Protein AF-A0A9X6V3T7-F1 (afdb_monomer_lite)

Structure (mmCIF, N/CA/C/O backbone):
data_AF-A0A9X6V3T7-F1
#
_entry.id   AF-A0A9X6V3T7-F1
#
loop_
_atom_site.group_PDB
_atom_site.id
_atom_site.type_symbol
_atom_site.label_atom_id
_atom_site.label_alt_id
_atom_site.label_comp_id
_atom_site.label_asym_id
_atom_site.label_entity_id
_atom_site.label_seq_id
_atom_site.pdbx_PDB_ins_code
_atom_site.Cartn_x
_atom_site.Cartn_y
_atom_site.Cartn_z
_atom_site.occupancy
_atom_site.B_iso_or_equiv
_atom_site.auth_seq_id
_atom_site.auth_comp_id
_atom_site.auth_asym_id
_atom_site.auth_atom_id
_atom_site.pdbx_PDB_model_num
ATOM 1 N N . VAL A 1 1 ? -3.875 -11.201 91.358 1.00 34.34 1 VAL A N 1
ATOM 2 C CA . VAL A 1 1 ? -2.817 -12.078 90.815 1.00 34.34 1 VAL A CA 1
ATOM 3 C C . VAL A 1 1 ? -3.400 -12.716 89.566 1.00 34.34 1 VAL A C 1
ATOM 5 O O . VAL A 1 1 ? -4.446 -13.341 89.677 1.00 34.34 1 VAL A O 1
ATOM 8 N N . ASP A 1 2 ? -2.843 -12.400 88.395 1.00 37.03 2 ASP A N 1
ATOM 9 C CA . ASP A 1 2 ? -3.336 -12.828 87.076 1.00 37.03 2 ASP A CA 1
ATOM 10 C C . ASP A 1 2 ? -3.135 -14.343 86.908 1.00 37.03 2 ASP A C 1
ATOM 12 O O . ASP A 1 2 ? -2.006 -14.823 86.989 1.00 37.03 2 ASP A O 1
ATOM 16 N N . GLN A 1 3 ? -4.220 -15.095 86.703 1.00 46.91 3 GLN A N 1
ATOM 17 C CA . GLN A 1 3 ? -4.156 -16.526 86.387 1.00 46.91 3 GLN A CA 1
ATOM 18 C C . GLN A 1 3 ? -3.914 -16.724 84.876 1.00 46.91 3 GLN A C 1
ATOM 20 O O . GLN A 1 3 ? -4.504 -15.997 84.067 1.00 46.91 3 GLN A O 1
ATOM 25 N N . PRO A 1 4 ? -3.081 -17.695 84.460 1.00 43.19 4 PRO A N 1
ATOM 26 C CA . PRO A 1 4 ? -2.772 -17.932 83.052 1.00 43.19 4 PRO A CA 1
ATOM 27 C C . PRO A 1 4 ? -4.020 -18.354 82.259 1.00 43.19 4 PRO A C 1
ATOM 29 O O . PRO A 1 4 ? -4.761 -19.255 82.649 1.00 43.19 4 PRO A O 1
ATOM 32 N N . LYS A 1 5 ? -4.254 -17.698 81.115 1.00 46.69 5 LYS A N 1
ATOM 33 C CA . LYS A 1 5 ? -5.351 -18.020 80.189 1.00 46.69 5 LYS A CA 1
ATOM 34 C C . LYS A 1 5 ? -4.864 -19.050 79.172 1.00 46.69 5 LYS A C 1
ATOM 36 O O . LYS A 1 5 ? -4.164 -18.689 78.231 1.00 46.69 5 LYS A O 1
ATOM 41 N N . ALA A 1 6 ? -5.242 -20.309 79.357 1.00 49.47 6 ALA A N 1
ATOM 42 C CA . ALA A 1 6 ? -4.934 -21.408 78.446 1.00 49.47 6 ALA A CA 1
ATOM 43 C C . ALA A 1 6 ? -6.191 -22.251 78.163 1.00 49.47 6 ALA A C 1
ATOM 45 O O . ALA A 1 6 ? -7.138 -22.248 78.952 1.00 49.47 6 ALA A O 1
ATOM 46 N N . ASN A 1 7 ? -6.208 -22.935 77.016 1.00 50.84 7 ASN A N 1
ATOM 47 C CA . ASN A 1 7 ? -7.223 -23.936 76.685 1.00 50.84 7 ASN A CA 1
ATOM 48 C C . ASN A 1 7 ? -6.733 -25.295 77.186 1.00 50.84 7 ASN A C 1
ATOM 50 O O . ASN A 1 7 ? -5.676 -25.754 76.753 1.00 50.84 7 ASN A O 1
ATOM 54 N N . TYR A 1 8 ? -7.502 -25.934 78.065 1.00 56.53 8 TYR A N 1
ATOM 55 C CA . TYR A 1 8 ? -7.169 -27.243 78.620 1.00 56.53 8 TYR A CA 1
ATOM 56 C C . TYR A 1 8 ? -8.122 -28.286 78.033 1.00 56.53 8 TYR A C 1
ATOM 58 O O . TYR A 1 8 ? -9.344 -28.150 78.117 1.00 56.53 8 TYR A O 1
ATOM 66 N N . ASN A 1 9 ? -7.564 -29.329 77.418 1.00 53.81 9 ASN A N 1
ATOM 67 C CA . ASN A 1 9 ? -8.322 -30.533 77.095 1.00 53.81 9 ASN A CA 1
ATOM 68 C C . ASN A 1 9 ? -8.154 -31.502 78.270 1.00 53.81 9 ASN A C 1
ATOM 70 O O . ASN A 1 9 ? -7.034 -31.925 78.561 1.00 53.81 9 ASN A O 1
ATOM 74 N N . VAL A 1 10 ? -9.250 -31.793 78.970 1.00 60.66 10 VAL A N 1
ATOM 75 C CA . VAL A 1 10 ? -9.244 -32.668 80.142 1.00 60.66 10 VAL A CA 1
ATOM 76 C C . VAL A 1 10 ? -9.959 -33.959 79.769 1.00 60.66 10 VAL A C 1
ATOM 78 O O . VAL A 1 10 ? -11.158 -33.972 79.485 1.00 60.66 10 VAL A O 1
ATOM 81 N N . LYS A 1 11 ? -9.213 -35.065 79.785 1.00 54.75 11 LYS A N 1
ATOM 82 C CA . LYS A 1 11 ? -9.787 -36.401 79.621 1.00 54.75 11 LYS A CA 1
ATOM 83 C C . LYS A 1 11 ? -10.344 -36.865 80.953 1.00 54.75 11 LYS A C 1
ATOM 85 O O . LYS A 1 11 ? -9.642 -36.852 81.961 1.00 54.75 11 LYS A O 1
ATOM 90 N N . PHE A 1 12 ? -11.608 -37.255 80.944 1.00 63.00 12 PHE A N 1
ATOM 91 C CA . PHE A 1 12 ? -12.328 -37.649 82.142 1.00 63.00 12 PHE A CA 1
ATOM 92 C C . PHE A 1 12 ? -12.325 -39.178 82.271 1.00 63.00 12 PHE A C 1
ATOM 94 O O . PHE A 1 12 ? -12.528 -39.875 81.280 1.00 63.00 12 PHE A O 1
ATOM 101 N N . GLN A 1 13 ? -12.088 -39.698 83.478 1.00 57.50 13 GLN A N 1
ATOM 102 C CA . GLN A 1 13 ? -12.180 -41.129 83.785 1.00 57.50 13 GLN A CA 1
ATOM 103 C C . GLN A 1 13 ? -13.217 -41.336 84.891 1.00 57.50 13 GLN A C 1
ATOM 105 O O . GLN A 1 13 ? -13.166 -40.674 85.928 1.00 57.50 13 GLN A O 1
ATOM 110 N N . GLU A 1 14 ? -14.168 -42.246 84.677 1.00 55.91 14 GLU A N 1
ATOM 111 C CA . GLU A 1 14 ? -15.251 -42.491 85.628 1.00 55.91 14 GLU A CA 1
ATOM 112 C C . GLU A 1 14 ? -14.759 -43.260 86.871 1.00 55.91 14 GLU A C 1
ATOM 114 O O . GLU A 1 14 ? -14.269 -44.383 86.755 1.00 55.91 14 GLU A O 1
ATOM 119 N N . LEU A 1 15 ? -14.905 -42.666 88.063 1.00 57.88 15 LEU A N 1
ATOM 120 C CA . LEU A 1 15 ? -14.532 -43.268 89.359 1.00 57.88 15 LEU A CA 1
ATOM 121 C C . LEU A 1 15 ? -15.722 -43.371 90.338 1.00 57.88 15 LEU A C 1
ATOM 123 O O . LEU A 1 15 ? -15.548 -43.637 91.519 1.00 57.88 15 LEU A O 1
ATOM 127 N N . SER A 1 16 ? -16.958 -43.179 89.864 1.00 53.44 16 SER A N 1
ATOM 128 C CA . SER A 1 16 ? -18.173 -43.122 90.705 1.00 53.44 16 SER A CA 1
ATOM 129 C C . SER A 1 16 ? -18.526 -44.436 91.415 1.00 53.44 16 SER A C 1
ATOM 131 O O . SER A 1 16 ? -19.299 -44.433 92.377 1.00 53.44 16 SER A O 1
ATOM 133 N N . GLN A 1 17 ? -17.994 -45.559 90.923 1.00 53.34 17 GLN A N 1
ATOM 134 C CA . GLN A 1 17 ? -18.282 -46.904 91.424 1.00 53.34 17 GLN A CA 1
ATOM 135 C C . GLN A 1 17 ? -17.229 -47.436 92.402 1.00 53.34 17 GLN A C 1
ATOM 137 O O . GLN A 1 17 ? -17.404 -48.533 92.931 1.00 53.34 17 GLN A O 1
ATOM 142 N N . THR A 1 18 ? -16.159 -46.683 92.671 1.00 58.19 18 THR A N 1
ATOM 143 C CA . THR A 1 18 ? -15.171 -47.050 93.690 1.00 58.19 18 THR A CA 1
ATOM 144 C C . THR A 1 18 ? -15.578 -46.480 95.046 1.00 58.19 18 THR A C 1
ATOM 146 O O . THR A 1 18 ? -16.150 -45.393 95.156 1.00 58.19 18 THR A O 1
ATOM 149 N N . GLU A 1 19 ? -15.334 -47.241 96.112 1.00 58.28 19 GLU A N 1
ATOM 150 C CA . GLU A 1 19 ? -15.815 -46.878 97.448 1.00 58.28 19 GLU A CA 1
ATOM 151 C C . GLU A 1 19 ? -15.132 -45.613 98.000 1.00 58.28 19 GLU A C 1
ATOM 153 O O . GLU A 1 19 ? -15.722 -44.899 98.809 1.00 58.28 19 GLU A O 1
ATOM 158 N N . GLU A 1 20 ? -13.943 -45.290 97.481 1.00 54.00 20 GLU A N 1
ATOM 159 C CA . GLU A 1 20 ? -13.096 -44.161 97.882 1.00 54.00 20 GLU A CA 1
ATOM 160 C C . GLU A 1 20 ? -13.576 -42.787 97.365 1.00 54.00 20 GLU A C 1
ATOM 162 O O . GLU A 1 20 ? -13.116 -41.766 97.868 1.00 54.00 20 GLU A O 1
ATOM 167 N N . TYR A 1 21 ? -14.514 -42.726 96.404 1.00 59.31 21 TYR A N 1
ATOM 168 C CA . TYR A 1 21 ? -14.923 -41.476 95.727 1.00 59.31 21 TYR A CA 1
ATOM 169 C C . TYR A 1 21 ? -16.418 -41.124 95.864 1.00 59.31 21 TYR A C 1
ATOM 171 O O . TYR A 1 21 ? -16.936 -40.276 95.128 1.00 59.31 21 TYR A O 1
ATOM 179 N N . LYS A 1 22 ? -17.128 -41.722 96.835 1.00 58.12 22 LYS A N 1
ATOM 180 C CA . LYS A 1 22 ? -18.574 -41.496 97.072 1.00 58.12 22 LYS A CA 1
ATOM 181 C C . LYS A 1 22 ? -18.965 -40.016 97.233 1.00 58.12 22 LYS A C 1
ATOM 183 O O . LYS A 1 22 ? -20.058 -39.645 96.801 1.00 58.12 22 LYS A O 1
ATOM 188 N N . ASP A 1 23 ? -18.083 -39.176 97.775 1.00 53.75 23 ASP A N 1
ATOM 189 C CA . ASP A 1 23 ? -18.369 -37.761 98.067 1.00 53.75 23 ASP A CA 1
ATOM 190 C C . ASP A 1 23 ? -18.262 -36.829 96.836 1.00 53.75 23 ASP A C 1
ATOM 192 O O . ASP A 1 23 ? -18.801 -35.720 96.837 1.00 53.75 23 ASP A O 1
ATOM 196 N N . TYR A 1 24 ? -17.665 -37.291 95.730 1.00 58.84 24 TYR A N 1
ATOM 197 C CA . TYR A 1 24 ? -17.442 -36.503 94.501 1.00 58.84 24 TYR A CA 1
ATOM 198 C C . TYR A 1 24 ? -18.474 -36.764 93.393 1.00 58.84 24 TYR A C 1
ATOM 200 O O . TYR A 1 24 ? -18.352 -36.268 92.273 1.00 58.84 24 TYR A O 1
ATOM 208 N N . LYS A 1 25 ? -19.544 -37.500 93.713 1.00 55.66 25 LYS A N 1
ATOM 209 C CA . LYS A 1 25 ? -20.604 -37.917 92.778 1.00 55.66 25 LYS A CA 1
ATOM 210 C C . LYS A 1 25 ? -21.309 -36.755 92.054 1.00 55.66 25 LYS A C 1
ATOM 212 O O . LYS A 1 25 ? -21.872 -36.945 90.981 1.00 55.66 25 LYS A O 1
ATOM 217 N N . HIS A 1 26 ? -21.272 -35.552 92.626 1.00 55.97 26 HIS A N 1
ATOM 218 C CA . HIS A 1 26 ? -21.890 -34.343 92.075 1.00 55.97 26 HIS A CA 1
ATOM 219 C C . HIS A 1 26 ? -21.077 -33.687 90.939 1.00 55.97 26 HIS A C 1
ATOM 221 O O . HIS A 1 26 ? -21.634 -32.891 90.188 1.00 55.97 26 HIS A O 1
ATOM 227 N N . LEU A 1 27 ? -19.797 -34.042 90.763 1.00 55.41 27 LEU A N 1
ATOM 228 C CA . LEU A 1 27 ? -18.942 -33.527 89.680 1.00 55.41 27 LEU A CA 1
ATOM 229 C C . LEU A 1 27 ? -19.223 -34.182 88.310 1.00 55.41 27 LEU A C 1
ATOM 231 O O . LEU A 1 27 ? -18.576 -33.841 87.326 1.00 55.41 27 LEU A O 1
ATOM 235 N N . GLN A 1 28 ? -20.180 -35.117 88.229 1.00 58.72 28 GLN A N 1
ATOM 236 C CA . GLN A 1 28 ? -20.476 -35.895 87.016 1.00 58.72 28 GLN A CA 1
ATOM 237 C C . GLN A 1 28 ? -21.657 -35.396 86.176 1.00 58.72 28 GLN A C 1
ATOM 239 O O . GLN A 1 28 ? -21.915 -35.950 85.112 1.00 58.72 28 GLN A O 1
ATOM 244 N N . SER A 1 29 ? -22.370 -34.354 86.596 1.00 58.53 29 SER A N 1
ATOM 245 C CA . SER A 1 29 ? -23.432 -33.729 85.796 1.00 58.53 29 SER A CA 1
ATOM 246 C C . SER A 1 29 ? -23.045 -32.295 85.470 1.00 58.53 29 SER A C 1
ATOM 248 O O . SER A 1 29 ? -23.550 -31.360 86.086 1.00 58.53 29 SER A O 1
ATOM 250 N N . VAL A 1 30 ? -22.099 -32.145 84.541 1.00 62.69 30 VAL A N 1
ATOM 251 C CA . VAL A 1 30 ? -21.644 -30.840 84.054 1.00 62.69 30 VAL A CA 1
ATOM 252 C C . VAL A 1 30 ? -22.332 -30.546 82.726 1.00 62.69 30 VAL A C 1
ATOM 254 O O . VAL A 1 30 ? -22.214 -31.313 81.766 1.00 62.69 30 VAL A O 1
ATOM 257 N N . TYR A 1 31 ? -23.066 -29.441 82.667 1.00 62.53 31 TYR A N 1
ATOM 258 C CA . TYR A 1 31 ? -23.762 -28.999 81.468 1.00 62.53 31 TYR A CA 1
ATOM 259 C C . TYR A 1 31 ? -22.949 -27.952 80.707 1.00 62.53 31 TYR A C 1
ATOM 261 O O . TYR A 1 31 ? -21.987 -27.357 81.198 1.00 62.53 31 TYR A O 1
ATOM 269 N N . MET A 1 32 ? -23.337 -27.731 79.452 1.00 60.94 32 MET A N 1
ATOM 270 C CA . MET A 1 32 ? -22.728 -26.701 78.619 1.00 60.94 32 MET A CA 1
ATOM 271 C C . MET A 1 32 ? -22.821 -25.334 79.316 1.00 60.94 32 MET A C 1
ATOM 273 O O . MET A 1 32 ? -23.885 -24.975 79.813 1.00 60.94 32 MET A O 1
ATOM 277 N N . ALA A 1 33 ? -21.726 -24.568 79.310 1.00 59.53 33 ALA A N 1
ATOM 278 C CA . ALA A 1 33 ? -21.580 -23.271 79.982 1.00 59.53 33 ALA A CA 1
ATOM 279 C C . ALA A 1 33 ? -21.536 -23.269 81.527 1.00 59.53 33 ALA A C 1
ATOM 281 O O . ALA A 1 33 ? -21.367 -22.184 82.103 1.00 59.53 33 ALA A O 1
ATOM 282 N N . ASP A 1 34 ? -21.579 -24.431 82.190 1.00 67.06 34 ASP A N 1
ATOM 283 C CA . ASP A 1 34 ? -21.247 -24.525 83.615 1.00 67.06 34 ASP A CA 1
ATOM 284 C C . ASP A 1 34 ? -19.781 -24.134 83.850 1.00 67.06 34 ASP A C 1
ATOM 286 O O . ASP A 1 34 ? -18.902 -24.350 83.008 1.00 67.06 34 ASP A O 1
ATOM 290 N N . THR A 1 35 ? -19.521 -23.506 84.999 1.00 67.69 35 THR A N 1
ATOM 291 C CA . THR A 1 35 ? -18.171 -23.092 85.406 1.00 67.69 35 THR A CA 1
ATOM 292 C C . THR A 1 35 ? -17.574 -24.166 86.299 1.00 67.69 35 THR A C 1
ATOM 294 O O . THR A 1 35 ? -18.090 -24.418 87.385 1.00 67.69 35 THR A O 1
ATOM 297 N N . VAL A 1 36 ? -16.477 -24.766 85.853 1.00 70.06 36 VAL A N 1
ATOM 298 C CA . VAL A 1 36 ? -15.749 -25.806 86.582 1.00 70.06 36 VAL A CA 1
ATOM 299 C C . VAL A 1 36 ? -14.388 -25.275 87.022 1.00 70.06 36 VAL A C 1
ATOM 301 O O . VAL A 1 36 ? -13.757 -24.486 86.311 1.00 70.06 36 VAL A O 1
ATOM 304 N N . THR A 1 37 ? -13.959 -25.679 88.218 1.00 68.62 37 THR A N 1
ATOM 305 C CA . THR A 1 37 ? -12.626 -25.377 88.750 1.00 68.62 37 THR A CA 1
ATOM 306 C C . THR A 1 37 ? -11.742 -26.596 88.525 1.00 68.62 37 THR A C 1
ATOM 308 O O . THR A 1 37 ? -12.079 -27.682 88.991 1.00 68.62 37 THR A O 1
ATOM 311 N N . VAL A 1 38 ? -10.641 -26.430 87.800 1.00 70.00 38 VAL A N 1
ATOM 312 C CA . VAL A 1 38 ? -9.618 -27.466 87.627 1.00 70.00 38 VAL A CA 1
ATOM 313 C C . VAL A 1 38 ? -8.465 -27.140 88.569 1.00 70.00 38 VAL A C 1
ATOM 315 O O . VAL A 1 38 ? -7.852 -26.082 88.431 1.00 70.00 38 VAL A O 1
ATOM 318 N N . GLU A 1 39 ? -8.194 -28.031 89.521 1.00 65.88 39 GLU A N 1
ATOM 319 C CA . GLU A 1 39 ? -7.060 -27.927 90.446 1.00 65.88 39 GLU A CA 1
ATOM 320 C C . GLU A 1 39 ? -5.876 -28.720 89.878 1.00 65.88 39 GLU A C 1
ATOM 322 O O . GLU A 1 39 ? -5.935 -29.945 89.759 1.00 65.88 39 GLU A O 1
ATOM 327 N N . HIS A 1 40 ? -4.798 -28.031 89.501 1.00 66.50 40 HIS A N 1
ATOM 328 C CA . HIS A 1 40 ? -3.560 -28.669 89.051 1.00 66.50 40 HIS A CA 1
ATOM 329 C C . HIS A 1 40 ? -2.553 -28.698 90.208 1.00 66.50 40 HIS A C 1
ATOM 331 O O . HIS A 1 40 ? -1.829 -27.727 90.438 1.00 66.50 40 HIS A O 1
ATOM 337 N N . GLN A 1 41 ? -2.532 -29.799 90.969 1.00 62.09 41 GLN A N 1
ATOM 338 C CA . GLN A 1 41 ? -1.759 -29.901 92.217 1.00 62.09 41 GLN A CA 1
ATOM 339 C C . GLN A 1 41 ? -0.239 -29.766 92.032 1.00 62.09 41 GLN A C 1
ATOM 341 O O . GLN A 1 41 ? 0.417 -29.247 92.931 1.00 62.09 41 GLN A O 1
ATOM 346 N N . GLU A 1 42 ? 0.324 -30.179 90.890 1.00 58.62 42 GLU A N 1
ATOM 347 C CA . GLU A 1 42 ? 1.775 -30.078 90.642 1.00 58.62 42 GLU A CA 1
ATOM 348 C C . GLU A 1 42 ? 2.254 -28.628 90.471 1.00 58.62 42 GLU A C 1
ATOM 350 O O . GLU A 1 42 ? 3.380 -28.312 90.852 1.00 58.62 42 GLU A O 1
ATOM 355 N N . ASP A 1 43 ? 1.385 -27.734 89.986 1.00 58.00 43 ASP A N 1
ATOM 356 C CA . ASP A 1 43 ? 1.716 -26.316 89.773 1.00 58.00 43 ASP A CA 1
ATOM 357 C C . ASP A 1 43 ? 1.074 -25.381 90.816 1.00 58.00 43 ASP A C 1
ATOM 359 O O . ASP A 1 43 ? 1.360 -24.183 90.839 1.00 58.00 43 ASP A O 1
ATOM 363 N N . GLY A 1 44 ? 0.201 -25.906 91.687 1.00 61.03 44 GLY A N 1
ATOM 364 C CA . GLY A 1 44 ? -0.503 -25.137 92.719 1.00 61.03 44 GLY A CA 1
ATOM 365 C C . GLY A 1 44 ? -1.495 -24.104 92.166 1.00 61.03 44 GLY A C 1
ATOM 366 O O . GLY A 1 44 ? -1.647 -23.031 92.754 1.00 61.03 44 GLY A O 1
ATOM 367 N N . ILE A 1 45 ? -2.132 -24.389 91.020 1.00 64.88 45 ILE A N 1
ATOM 368 C CA . ILE A 1 45 ? -3.021 -23.449 90.314 1.00 64.88 45 ILE A CA 1
ATOM 369 C C . ILE A 1 45 ? -4.459 -23.985 90.255 1.00 64.88 45 ILE A C 1
ATOM 371 O O . ILE A 1 45 ? -4.705 -25.051 89.691 1.00 64.88 45 ILE A O 1
ATOM 375 N N . ASP A 1 46 ? -5.407 -23.168 90.726 1.00 64.38 46 ASP A N 1
ATOM 376 C CA . ASP A 1 46 ? -6.851 -23.407 90.599 1.00 64.38 46 ASP A CA 1
ATOM 377 C C . ASP A 1 46 ? -7.430 -22.555 89.464 1.00 64.38 46 ASP A C 1
ATOM 379 O O . ASP A 1 46 ? -7.483 -21.324 89.564 1.00 64.38 46 ASP A O 1
ATOM 383 N N . ILE A 1 47 ? -7.892 -23.182 88.381 1.00 65.81 47 ILE A N 1
ATOM 384 C CA . ILE A 1 47 ? -8.368 -22.480 87.180 1.00 65.81 47 ILE A CA 1
ATOM 385 C C . ILE A 1 47 ? -9.883 -22.613 87.055 1.00 65.81 47 ILE A C 1
ATOM 387 O O . ILE A 1 47 ? -10.403 -23.716 86.903 1.00 65.81 47 ILE A O 1
ATOM 391 N N . LYS A 1 48 ? -10.601 -21.482 87.046 1.00 67.44 48 LYS A N 1
ATOM 392 C CA . LYS A 1 48 ? -12.045 -21.438 86.754 1.00 67.44 48 LYS A CA 1
ATOM 393 C C . LYS A 1 48 ? -12.286 -21.179 85.269 1.00 67.44 48 LYS A C 1
ATOM 395 O O . LYS A 1 48 ? -11.935 -20.109 84.767 1.00 67.44 48 LYS A O 1
ATOM 400 N N . ALA A 1 49 ? -12.914 -22.124 84.576 1.00 66.25 49 ALA A N 1
ATOM 401 C CA . ALA A 1 49 ? -13.231 -21.997 83.154 1.00 66.25 49 ALA A CA 1
ATOM 402 C C . ALA A 1 49 ? -14.588 -22.640 82.810 1.00 66.25 49 ALA A C 1
ATOM 404 O O . ALA A 1 49 ? -15.128 -23.440 83.575 1.00 66.25 49 ALA A O 1
ATOM 405 N N . LYS A 1 50 ? -15.181 -22.237 81.678 1.00 67.00 50 LYS A N 1
ATOM 406 C CA . LYS A 1 50 ? -16.497 -22.726 81.232 1.00 67.00 50 LYS A CA 1
ATOM 407 C C . LYS A 1 50 ? -16.368 -23.915 80.285 1.00 67.00 50 LYS A C 1
ATOM 409 O O . LYS A 1 50 ? -15.480 -23.929 79.431 1.00 67.00 50 LYS A O 1
ATOM 414 N N . VAL A 1 51 ? -17.290 -24.871 80.394 1.00 67.75 51 VAL A N 1
ATOM 415 C CA . VAL A 1 51 ? -17.389 -25.994 79.448 1.00 67.75 51 VAL A CA 1
ATOM 416 C C . VAL A 1 51 ? -17.885 -25.497 78.091 1.00 67.75 51 VAL A C 1
ATOM 418 O O . VAL A 1 51 ? -18.975 -24.926 77.998 1.00 67.75 51 VAL A O 1
ATOM 421 N N . ILE A 1 52 ? -17.085 -25.724 77.045 1.00 63.00 52 ILE A N 1
ATOM 422 C CA . ILE A 1 52 ? -17.355 -25.272 75.667 1.00 63.00 52 ILE A CA 1
ATOM 423 C C . ILE A 1 52 ? -17.623 -26.416 74.690 1.00 63.00 52 ILE A C 1
ATOM 425 O O . ILE A 1 52 ? -18.128 -26.166 73.601 1.00 63.00 52 ILE A O 1
ATOM 429 N N . ALA A 1 53 ? -17.280 -27.652 75.051 1.00 60.78 53 ALA A N 1
ATOM 430 C CA . ALA A 1 53 ? -17.645 -28.852 74.309 1.00 60.78 53 ALA A CA 1
ATOM 431 C C . ALA A 1 53 ? -17.509 -30.086 75.205 1.00 60.78 53 ALA A C 1
ATOM 433 O O . ALA A 1 53 ? -16.685 -30.109 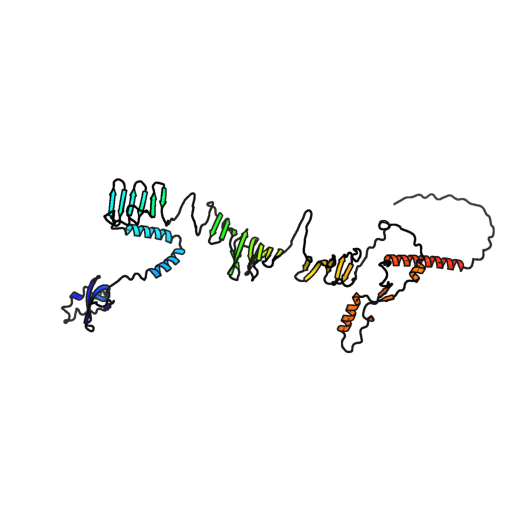76.120 1.00 60.78 53 ALA A O 1
ATOM 434 N N . TYR A 1 54 ? -18.285 -31.126 74.917 1.00 64.69 54 TYR A N 1
ATOM 435 C CA . TYR A 1 54 ? -18.129 -32.435 75.537 1.00 64.69 54 TYR A CA 1
ATOM 436 C C . TYR A 1 54 ? -18.423 -33.547 74.527 1.00 64.69 54 TYR A C 1
ATOM 438 O O . TYR A 1 54 ? -19.166 -33.355 73.562 1.00 64.69 54 TYR A O 1
ATOM 446 N N . LYS A 1 55 ? -17.863 -34.729 74.769 1.00 66.19 55 LYS A N 1
ATOM 447 C CA . LYS A 1 55 ? -18.169 -35.972 74.064 1.00 66.19 55 LYS A CA 1
ATOM 448 C C . LYS A 1 55 ? -18.713 -36.966 75.083 1.00 66.19 55 LYS A C 1
ATOM 450 O O . LYS A 1 55 ? -18.027 -37.282 76.048 1.00 66.19 55 LYS A O 1
ATOM 455 N N . TYR A 1 56 ? -19.943 -37.430 74.886 1.00 71.62 56 TYR A N 1
ATOM 456 C CA . TYR A 1 56 ? -20.667 -38.277 75.838 1.00 71.62 56 TYR A CA 1
ATOM 457 C C . TYR A 1 56 ? -20.998 -39.632 75.208 1.00 71.62 56 TYR A C 1
ATOM 459 O O . TYR A 1 56 ? -21.453 -39.673 74.064 1.00 71.62 56 TYR A O 1
ATOM 467 N N . ASP A 1 57 ? -20.772 -40.723 75.940 1.00 67.50 57 ASP A N 1
ATOM 468 C CA . ASP A 1 57 ? -21.219 -42.064 75.562 1.00 67.50 57 ASP A CA 1
ATOM 469 C C . ASP A 1 57 ? -22.607 -42.324 76.181 1.00 67.50 57 ASP A C 1
ATOM 471 O O . ASP A 1 57 ? -22.715 -42.540 77.392 1.00 67.50 57 ASP A O 1
ATOM 475 N N . PRO A 1 58 ? -23.693 -42.324 75.385 1.00 61.03 58 PRO A N 1
ATOM 476 C CA . PRO A 1 58 ? -25.045 -42.489 75.909 1.00 61.03 58 PRO A CA 1
ATOM 477 C C . PRO A 1 58 ? -25.356 -43.917 76.379 1.00 61.03 58 PRO A C 1
ATOM 479 O O . PRO A 1 58 ? -26.340 -44.108 77.093 1.00 61.03 58 PRO A O 1
ATOM 482 N N . ILE A 1 59 ? -24.552 -44.918 75.994 1.00 66.56 59 ILE A N 1
ATOM 483 C CA . ILE A 1 59 ? -24.755 -46.322 76.380 1.00 66.56 59 ILE A CA 1
ATOM 484 C C . ILE A 1 59 ? -24.173 -46.563 77.770 1.00 66.56 59 ILE A C 1
ATOM 486 O O . ILE A 1 59 ? -24.837 -47.144 78.628 1.00 66.56 59 ILE A O 1
ATOM 490 N N . LYS A 1 60 ? -22.949 -46.084 78.004 1.00 61.19 60 LYS A N 1
ATOM 491 C CA . LYS A 1 60 ? -22.276 -46.179 79.309 1.00 61.19 60 LYS A CA 1
ATOM 492 C C . LYS A 1 60 ? -22.651 -45.054 80.273 1.00 61.19 60 LYS A C 1
ATOM 494 O O . LYS A 1 60 ? -22.388 -45.161 81.462 1.00 61.19 60 LYS A O 1
ATOM 499 N N . LYS A 1 61 ? -23.328 -44.020 79.764 1.00 64.94 61 LYS A N 1
ATOM 500 C CA . LYS A 1 61 ? -23.725 -42.802 80.480 1.00 64.94 61 LYS A CA 1
ATOM 501 C C . LYS A 1 61 ? -22.544 -42.008 81.059 1.00 64.94 61 LYS A C 1
ATOM 503 O O . LYS A 1 61 ? -22.707 -41.335 82.075 1.00 64.94 61 LYS A O 1
ATOM 508 N N . GLU A 1 62 ? -21.397 -42.024 80.381 1.00 65.44 62 GLU A N 1
ATOM 509 C CA . GLU A 1 62 ? -20.154 -41.373 80.820 1.00 65.44 62 GLU A CA 1
ATOM 510 C C . GLU A 1 62 ? -19.684 -40.279 79.842 1.00 65.44 62 GLU A C 1
ATOM 512 O O . GLU A 1 62 ? -19.900 -40.360 78.629 1.00 65.44 62 GLU A O 1
ATOM 517 N N . TYR A 1 63 ? -19.017 -39.243 80.358 1.00 63.84 63 TYR A N 1
ATOM 518 C CA . TYR A 1 63 ? -18.317 -38.256 79.531 1.00 63.84 63 TYR A CA 1
ATOM 519 C C . TYR A 1 63 ? -16.933 -38.794 79.157 1.00 63.84 63 TYR A C 1
ATOM 521 O O . TYR A 1 63 ? -16.138 -39.118 80.032 1.00 63.84 63 TYR A O 1
ATOM 529 N N . LEU A 1 64 ? -16.642 -38.865 77.859 1.00 66.19 64 LEU A N 1
ATOM 530 C CA . LEU A 1 64 ? -15.364 -39.340 77.319 1.00 66.19 64 LEU A CA 1
ATOM 531 C C . LEU A 1 64 ? -14.325 -38.215 77.203 1.00 66.19 64 LEU A C 1
ATOM 533 O O . LEU A 1 64 ? -13.128 -38.450 77.346 1.00 66.19 64 LEU A O 1
ATOM 537 N N . ASP A 1 65 ? -14.775 -37.000 76.892 1.00 62.97 65 ASP A N 1
ATOM 538 C CA . ASP A 1 65 ? -13.917 -35.827 76.695 1.00 62.97 65 ASP A CA 1
ATOM 539 C C . ASP A 1 65 ? -14.702 -34.569 77.076 1.00 62.97 65 ASP A C 1
ATOM 541 O O . ASP A 1 65 ? -15.866 -34.432 76.688 1.00 62.97 65 ASP A O 1
ATOM 545 N N . ILE A 1 66 ? -14.090 -33.666 77.843 1.00 65.50 66 ILE A N 1
ATOM 546 C CA . ILE A 1 66 ? -14.653 -32.353 78.154 1.00 65.50 66 ILE A CA 1
ATOM 547 C C . ILE A 1 66 ? -13.597 -31.303 77.809 1.00 65.50 66 ILE A C 1
ATOM 549 O O . ILE A 1 66 ? -12.495 -31.275 78.358 1.00 65.50 66 ILE A O 1
ATOM 553 N N . THR A 1 67 ? -13.953 -30.399 76.899 1.00 63.00 67 THR A N 1
ATOM 554 C CA . THR A 1 67 ? -13.109 -29.267 76.520 1.00 63.00 67 THR A CA 1
ATOM 555 C C . THR A 1 67 ? -13.569 -28.019 77.261 1.00 63.00 67 THR A C 1
ATOM 557 O O . THR A 1 67 ? -14.735 -27.613 77.180 1.00 63.00 67 THR A O 1
ATOM 560 N N . ILE A 1 68 ? -12.635 -27.392 77.973 1.00 65.12 68 ILE A N 1
ATOM 561 C CA . ILE A 1 68 ? -12.892 -26.242 78.837 1.00 65.12 68 ILE A CA 1
ATOM 562 C C . ILE A 1 68 ? -11.960 -25.112 78.388 1.00 65.12 68 ILE A C 1
ATOM 564 O O . ILE A 1 68 ? -10.753 -25.309 78.233 1.00 65.12 68 ILE A O 1
ATOM 568 N N . GLY A 1 69 ? -12.510 -23.923 78.139 1.00 59.44 69 GLY A N 1
ATOM 569 C CA . GLY A 1 69 ? -11.727 -22.819 77.585 1.00 59.44 69 GLY A CA 1
ATOM 570 C C . GLY A 1 69 ? -12.322 -21.446 77.869 1.00 59.44 69 GLY A C 1
ATOM 571 O O . GLY A 1 69 ? -13.538 -21.266 77.909 1.00 59.44 69 GLY A O 1
ATOM 572 N N . ASN A 1 70 ? -11.446 -20.455 78.040 1.00 52.56 70 ASN A N 1
ATOM 573 C CA . ASN A 1 70 ? -11.824 -19.046 78.133 1.00 52.56 70 ASN A CA 1
ATOM 574 C C . ASN A 1 70 ? -11.746 -18.425 76.731 1.00 52.56 70 ASN A C 1
ATOM 576 O O . ASN A 1 70 ? -10.703 -17.931 76.309 1.00 52.56 70 ASN A O 1
ATOM 580 N N . PHE A 1 71 ? -12.850 -18.495 75.987 1.00 47.38 71 PHE A N 1
ATOM 581 C CA . PHE A 1 71 ? -12.929 -18.022 74.604 1.00 47.38 71 PHE A CA 1
ATOM 582 C C . PHE A 1 71 ? -12.875 -16.484 74.514 1.00 47.38 71 PHE A C 1
ATOM 584 O O . PHE A 1 71 ? -13.617 -15.783 75.203 1.00 47.38 71 PHE A O 1
ATOM 591 N N . LYS A 1 72 ? -12.021 -15.959 73.626 1.00 39.56 72 LYS A N 1
ATOM 592 C CA . LYS A 1 72 ? -12.067 -14.581 73.115 1.00 39.56 72 LYS A CA 1
ATOM 593 C C . LYS A 1 72 ? -12.118 -14.684 71.591 1.00 39.56 72 LYS A C 1
ATOM 595 O O . LYS A 1 72 ? -11.189 -15.233 71.006 1.00 39.56 72 LYS A O 1
ATOM 600 N N . GLU A 1 73 ? -13.183 -14.186 70.961 1.00 42.09 73 GLU A N 1
ATOM 601 C CA . GLU A 1 73 ? -13.246 -14.064 69.499 1.00 42.09 73 GLU A CA 1
ATOM 602 C C . GLU A 1 73 ? -12.063 -13.215 69.015 1.00 42.09 73 GLU A C 1
ATOM 604 O O . GLU A 1 73 ? -11.928 -12.045 69.385 1.00 42.09 73 GLU A O 1
ATOM 609 N N . SER A 1 74 ? -11.168 -13.815 68.228 1.00 36.09 74 SER A N 1
ATOM 610 C CA . SER A 1 74 ? -10.096 -13.085 67.559 1.00 36.09 74 SER A CA 1
ATOM 611 C C . SER A 1 74 ? -10.602 -12.585 66.213 1.00 36.09 74 SER A C 1
ATOM 613 O O . SER A 1 74 ? -10.937 -13.365 65.328 1.00 36.09 74 SER A O 1
ATOM 615 N N . PHE A 1 75 ? -10.614 -11.267 66.057 1.00 37.47 75 PHE A N 1
ATOM 616 C CA . PHE A 1 75 ? -11.056 -10.511 64.883 1.00 37.47 75 PHE A CA 1
ATOM 617 C C . PHE A 1 75 ? -10.136 -10.665 63.644 1.00 37.47 75 PHE A C 1
ATOM 619 O O . PHE A 1 75 ? -10.221 -9.872 62.711 1.00 37.47 75 PHE A O 1
ATOM 626 N N . THR A 1 76 ? -9.221 -11.640 63.627 1.00 41.34 76 THR A N 1
ATOM 627 C CA . THR A 1 76 ? -8.123 -11.733 62.644 1.00 41.34 76 THR A CA 1
ATOM 628 C C . THR A 1 76 ? -8.359 -12.716 61.492 1.00 41.34 76 THR A C 1
ATOM 630 O O . THR A 1 76 ? -7.637 -12.639 60.506 1.00 41.34 76 THR A O 1
ATOM 633 N N . ASP A 1 77 ? -9.388 -13.569 61.550 1.00 41.91 77 ASP A N 1
ATOM 634 C CA . ASP A 1 77 ? -9.719 -14.528 60.470 1.00 41.91 77 ASP A CA 1
ATOM 635 C C . ASP A 1 77 ? -10.751 -14.006 59.452 1.00 41.91 77 ASP A C 1
ATOM 637 O O . ASP A 1 77 ? -11.172 -14.723 58.542 1.00 41.91 77 ASP A O 1
ATOM 641 N N . VAL A 1 78 ? -11.160 -12.738 59.563 1.00 44.16 78 VAL A N 1
ATOM 642 C CA . VAL A 1 78 ? -12.080 -12.114 58.597 1.00 44.16 78 VAL A CA 1
ATOM 643 C C . VAL A 1 78 ? -11.337 -11.677 57.328 1.00 44.16 78 VAL A C 1
ATOM 645 O O . VAL A 1 78 ? -11.883 -11.798 56.236 1.00 44.16 78 VAL A O 1
ATOM 648 N N . SER A 1 79 ? -10.070 -11.263 57.427 1.00 44.59 79 SER A N 1
ATOM 649 C CA . SER A 1 79 ? -9.325 -10.713 56.284 1.00 44.59 79 SER A CA 1
ATOM 650 C C . SER A 1 79 ? -9.038 -11.748 55.188 1.00 44.59 79 SER A C 1
ATOM 652 O O . SER A 1 79 ? -9.198 -11.445 54.014 1.00 44.59 79 SER A O 1
ATOM 654 N N . GLY A 1 80 ? -8.716 -12.996 55.549 1.00 44.09 80 GLY A N 1
ATOM 655 C CA . GLY A 1 80 ? -8.434 -14.053 54.564 1.00 44.09 80 GLY A CA 1
ATOM 656 C C . GLY A 1 80 ? -9.672 -14.597 53.839 1.00 44.09 80 GLY A C 1
ATOM 657 O O . GLY A 1 80 ? -9.553 -15.164 52.756 1.00 44.09 80 GLY A O 1
ATOM 658 N N . ARG A 1 81 ? -10.875 -14.418 54.405 1.00 41.91 81 ARG A N 1
ATOM 659 C CA . ARG A 1 81 ? -12.139 -14.793 53.748 1.00 41.91 81 ARG A CA 1
ATOM 660 C C . ARG A 1 81 ? -12.680 -13.698 52.837 1.00 41.91 81 ARG A C 1
ATOM 662 O O . ARG A 1 81 ? -13.360 -14.025 51.874 1.00 41.91 81 ARG A O 1
ATOM 669 N N . VAL A 1 82 ? -12.379 -12.430 53.111 1.00 47.72 82 VAL A N 1
ATOM 670 C CA . VAL A 1 82 ? -12.834 -11.312 52.271 1.00 47.72 82 VAL A CA 1
ATOM 671 C C . VAL A 1 82 ? -12.151 -11.343 50.901 1.00 47.72 82 VAL A C 1
ATOM 673 O O . VAL A 1 82 ? -12.843 -11.192 49.898 1.00 47.72 82 VAL A O 1
ATOM 676 N N . ASP A 1 83 ? -10.856 -11.662 50.834 1.00 43.41 83 ASP A N 1
ATOM 677 C CA . ASP A 1 83 ? -10.128 -11.723 49.556 1.00 43.41 83 ASP A CA 1
ATOM 678 C C . ASP A 1 83 ? -10.574 -12.906 48.672 1.00 43.41 83 ASP A C 1
ATOM 680 O O . ASP A 1 83 ? -10.744 -12.746 47.465 1.00 43.41 83 ASP A O 1
ATOM 684 N N . LEU A 1 84 ? -10.873 -14.068 49.268 1.00 41.78 84 LEU A N 1
ATOM 685 C CA . LEU A 1 84 ? -11.378 -15.245 48.540 1.00 41.78 84 LEU A CA 1
ATOM 686 C C . LEU A 1 84 ? -12.845 -15.094 48.095 1.00 41.78 84 LEU A C 1
ATOM 688 O O . LEU A 1 84 ? -13.221 -15.545 47.015 1.00 41.78 84 LEU A O 1
ATOM 692 N N . VAL A 1 85 ? -13.679 -14.416 48.891 1.00 49.41 85 VAL A N 1
ATOM 693 C CA . VAL A 1 85 ? -15.080 -14.132 48.533 1.00 49.41 85 VAL A CA 1
ATOM 694 C C . VAL A 1 85 ? -15.167 -13.072 47.427 1.00 49.41 85 VAL A C 1
ATOM 696 O O . VAL A 1 85 ? -16.045 -13.157 46.568 1.00 49.41 85 VAL A O 1
ATOM 699 N N . GLN A 1 86 ? -14.239 -12.112 47.386 1.00 46.94 86 GLN A N 1
ATOM 700 C CA . GLN A 1 86 ? -14.167 -11.102 46.326 1.00 46.94 86 GLN A CA 1
ATOM 701 C C . GLN A 1 86 ? -13.814 -11.720 44.958 1.00 46.94 86 GLN A C 1
ATOM 703 O O . GLN A 1 86 ? -14.331 -11.274 43.931 1.00 46.94 86 GLN A O 1
ATOM 708 N N . GLU A 1 87 ? -12.979 -12.765 44.940 1.00 44.66 87 GLU A N 1
ATOM 709 C CA . GLU A 1 87 ? -12.581 -13.470 43.716 1.00 44.66 87 GLU A CA 1
ATOM 710 C C . GLU A 1 87 ? -13.691 -14.396 43.185 1.00 44.66 87 GLU A C 1
ATOM 712 O O . GLU A 1 87 ? -13.959 -14.399 41.983 1.00 44.66 87 GLU A O 1
ATOM 717 N N . GLU A 1 88 ? -14.434 -15.099 44.049 1.00 41.47 88 GLU A N 1
ATOM 718 C CA . GLU A 1 88 ? -15.529 -15.989 43.619 1.00 41.47 88 GLU A CA 1
ATOM 719 C C . GLU A 1 88 ? -16.832 -15.253 43.241 1.00 41.47 88 GLU A C 1
ATOM 721 O O . GLU A 1 88 ? -17.574 -15.712 42.368 1.00 41.47 88 GLU A O 1
ATOM 726 N N . LEU A 1 89 ? -17.107 -14.075 43.818 1.00 43.59 89 LEU A N 1
ATOM 727 C CA . LEU A 1 89 ? -18.287 -13.257 43.480 1.00 43.59 89 LEU A CA 1
ATOM 728 C C . LEU A 1 89 ? -18.219 -12.627 42.082 1.00 43.59 89 LEU A C 1
ATOM 730 O O . LEU A 1 89 ? -19.247 -12.237 41.525 1.00 43.59 89 LEU A O 1
ATOM 734 N N . SER A 1 90 ? -17.027 -12.544 41.492 1.00 45.78 90 SER A N 1
ATOM 735 C CA . SER A 1 90 ? -16.813 -11.904 40.192 1.00 45.78 90 SER A CA 1
ATOM 736 C C . SER A 1 90 ? -17.343 -12.720 38.995 1.00 45.78 90 SER A C 1
ATOM 738 O O . SER A 1 90 ? -17.527 -12.163 37.913 1.00 45.78 90 SER A O 1
ATOM 740 N N . ASN A 1 91 ? -17.682 -14.006 39.189 1.00 42.31 91 ASN A N 1
ATOM 741 C CA . ASN A 1 91 ? -18.062 -14.932 38.110 1.00 42.31 91 ASN A CA 1
ATOM 742 C C . ASN A 1 91 ? -19.546 -15.360 38.067 1.00 42.31 91 ASN A C 1
ATOM 744 O O . ASN A 1 91 ? -19.898 -16.213 37.251 1.00 42.31 91 ASN A O 1
ATOM 748 N N . MET A 1 92 ? -20.451 -14.770 38.861 1.00 42.84 92 MET A N 1
ATOM 749 C CA . MET A 1 92 ? -21.894 -15.054 38.740 1.00 42.84 92 MET A CA 1
ATOM 750 C C . MET A 1 92 ? -22.779 -13.813 38.951 1.00 42.84 92 MET A C 1
ATOM 752 O O . MET A 1 92 ? -23.025 -13.423 40.090 1.00 42.84 92 MET A O 1
ATOM 756 N N . PRO A 1 93 ? -23.380 -13.233 37.892 1.00 52.69 93 PRO A N 1
ATOM 757 C CA . PRO A 1 93 ? -24.299 -12.097 38.034 1.00 52.69 93 PRO A CA 1
ATOM 758 C C . PRO A 1 93 ? -25.583 -12.428 38.823 1.00 52.69 93 PRO A C 1
ATOM 760 O O . PRO A 1 93 ? -26.250 -11.518 39.309 1.00 52.69 93 PRO A O 1
ATOM 763 N N . GLY A 1 94 ? -25.918 -13.713 39.006 1.00 54.69 94 GLY A N 1
ATOM 764 C CA . GLY A 1 94 ? -27.030 -14.140 39.863 1.00 54.69 94 GLY A CA 1
ATOM 765 C C . GLY A 1 94 ? -26.750 -14.018 41.368 1.00 54.69 94 GLY A C 1
ATOM 766 O O . GLY A 1 94 ? -27.668 -13.730 42.130 1.00 54.69 94 GLY A O 1
ATOM 767 N N . SER A 1 95 ? -25.495 -14.170 41.813 1.00 64.94 95 SER A N 1
ATOM 768 C CA . SER A 1 95 ? -25.182 -14.237 43.249 1.00 64.94 95 SER A CA 1
ATOM 769 C C . SER A 1 95 ? -25.153 -12.867 43.924 1.00 64.94 95 SER A C 1
ATOM 771 O O . SER A 1 95 ? -25.552 -12.765 45.077 1.00 64.94 95 SER A O 1
ATOM 773 N N . ILE A 1 96 ? -24.751 -11.798 43.224 1.00 72.06 96 ILE A N 1
ATOM 774 C CA . ILE A 1 96 ? -24.631 -10.453 43.817 1.00 72.06 96 ILE A CA 1
ATOM 775 C C . ILE A 1 96 ? -26.004 -9.885 44.186 1.00 72.06 96 ILE A C 1
ATOM 777 O O . ILE A 1 96 ? -26.178 -9.356 45.284 1.00 72.06 96 ILE A O 1
ATOM 781 N N . LEU A 1 97 ? -26.993 -9.997 43.292 1.00 82.06 97 LEU A N 1
ATOM 782 C CA . LEU A 1 97 ? -28.342 -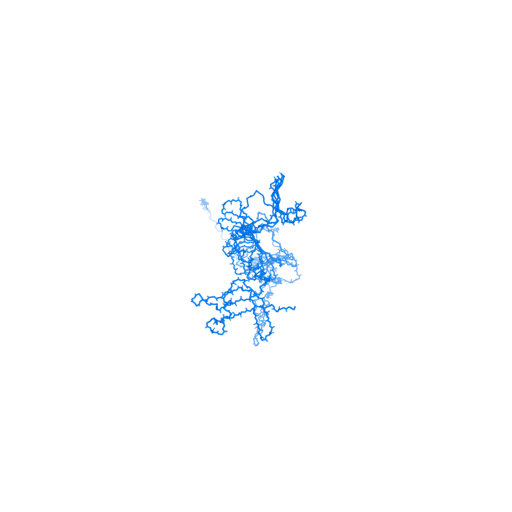9.498 43.559 1.00 82.06 97 LEU A CA 1
ATOM 783 C C . LEU A 1 97 ? -29.008 -10.286 44.692 1.00 82.06 97 LEU A C 1
ATOM 785 O O . LEU A 1 97 ? -29.630 -9.691 45.572 1.00 82.06 97 LEU A O 1
ATOM 789 N N . ASP A 1 98 ? -28.869 -11.610 44.689 1.00 83.50 98 ASP A N 1
ATOM 790 C CA . ASP A 1 98 ? -29.463 -12.455 45.724 1.00 83.50 98 ASP A CA 1
ATOM 791 C C . ASP A 1 98 ? -28.737 -12.310 47.069 1.00 83.50 98 ASP A C 1
ATOM 793 O O . ASP A 1 98 ? -29.395 -12.242 48.108 1.00 83.50 98 ASP A O 1
ATOM 797 N N . ALA A 1 99 ? -27.414 -12.123 47.069 1.00 82.12 99 ALA A N 1
ATOM 798 C CA . ALA A 1 99 ? -26.652 -11.758 48.261 1.00 82.12 99 ALA A CA 1
ATOM 799 C C . ALA A 1 99 ? -27.056 -10.377 48.796 1.00 82.12 99 ALA A C 1
ATOM 801 O O . ALA A 1 99 ? -27.221 -10.220 50.004 1.00 82.12 99 ALA A O 1
ATOM 802 N N . ALA A 1 100 ? -27.288 -9.385 47.927 1.00 85.38 100 ALA A N 1
ATOM 803 C CA . ALA A 1 100 ? -27.815 -8.080 48.330 1.00 85.38 100 ALA A CA 1
ATOM 804 C C . ALA A 1 100 ? -29.205 -8.200 48.971 1.00 85.38 100 ALA A C 1
ATOM 806 O O . ALA A 1 100 ? -29.433 -7.606 50.025 1.00 85.38 100 ALA A O 1
ATOM 807 N N . LYS A 1 101 ? -30.116 -9.003 48.399 1.00 86.25 101 LYS A N 1
ATOM 808 C CA . LYS A 1 101 ? -31.432 -9.276 49.008 1.00 86.25 101 LYS A CA 1
ATOM 809 C C . LYS A 1 101 ? -31.296 -9.965 50.366 1.00 86.25 101 LYS A C 1
ATOM 811 O O . LYS A 1 101 ? -31.971 -9.564 51.314 1.00 86.25 101 LYS A O 1
ATOM 816 N N . ALA A 1 102 ? -30.438 -10.979 50.478 1.00 85.62 102 ALA A N 1
ATOM 817 C CA . ALA A 1 102 ? -30.206 -11.707 51.724 1.00 85.62 102 ALA A CA 1
ATOM 818 C C . ALA A 1 102 ? -29.595 -10.803 52.803 1.00 85.62 102 ALA A C 1
ATOM 820 O O . ALA A 1 102 ? -30.070 -10.797 53.936 1.00 85.62 102 ALA A O 1
ATOM 821 N N . ASN A 1 103 ? -28.607 -9.981 52.441 1.00 86.44 103 ASN A N 1
ATOM 822 C CA . ASN A 1 103 ? -27.997 -9.003 53.335 1.00 86.44 103 ASN A CA 1
ATOM 823 C C . ASN A 1 103 ? -29.022 -7.956 53.793 1.00 86.44 103 ASN A C 1
ATOM 825 O O . ASN A 1 103 ? -29.185 -7.751 54.991 1.00 86.44 103 ASN A O 1
ATOM 829 N N . ALA A 1 104 ? -29.788 -7.363 52.870 1.00 87.12 104 ALA A N 1
ATOM 830 C CA . ALA A 1 104 ? -30.859 -6.426 53.213 1.00 87.12 104 ALA A CA 1
ATOM 831 C C . ALA A 1 104 ? -31.884 -7.061 54.168 1.00 87.12 104 ALA A C 1
ATOM 833 O O . ALA A 1 104 ? -32.243 -6.466 55.182 1.00 87.12 104 ALA A O 1
ATOM 834 N N . THR A 1 105 ? -32.295 -8.302 53.892 1.00 86.19 105 THR A N 1
ATOM 835 C CA . THR A 1 105 ? -33.217 -9.066 54.748 1.00 86.19 105 THR A CA 1
ATOM 836 C C . THR A 1 105 ? -32.624 -9.303 56.136 1.00 86.19 105 THR A C 1
ATOM 838 O O . THR A 1 105 ? -33.298 -9.084 57.140 1.00 86.19 105 THR A O 1
ATOM 841 N N . SER A 1 106 ? -31.356 -9.715 56.210 1.00 87.38 106 SER A N 1
ATOM 842 C CA . SER A 1 106 ? -30.653 -9.947 57.471 1.00 87.38 106 SER A CA 1
ATOM 843 C C . SER A 1 106 ? -30.507 -8.661 58.279 1.00 87.38 106 SER A C 1
ATOM 845 O O . SER A 1 106 ? -30.799 -8.674 59.467 1.00 87.38 106 SER A O 1
ATOM 847 N N . LEU A 1 107 ? -30.103 -7.553 57.650 1.00 86.62 107 LEU A N 1
ATOM 848 C CA . LEU A 1 107 ? -29.933 -6.251 58.301 1.00 86.62 107 LEU A CA 1
ATOM 849 C C . LEU A 1 107 ? -31.244 -5.731 58.891 1.00 86.62 107 LEU A C 1
ATOM 851 O O . LEU A 1 107 ? -31.264 -5.253 60.026 1.00 86.62 107 LEU A O 1
ATOM 855 N N . ILE A 1 108 ? -32.341 -5.856 58.139 1.00 85.56 108 ILE A N 1
ATOM 856 C CA . ILE A 1 108 ? -33.678 -5.469 58.599 1.00 85.56 108 ILE A CA 1
ATOM 857 C C . ILE A 1 108 ? -34.099 -6.350 59.783 1.00 85.56 108 ILE A C 1
ATOM 859 O O . ILE A 1 108 ? -34.536 -5.829 60.808 1.00 85.56 108 ILE A O 1
ATOM 863 N N . ASN A 1 109 ? -33.899 -7.667 59.686 1.00 82.44 109 ASN A N 1
ATOM 864 C CA . ASN A 1 109 ? -34.251 -8.612 60.749 1.00 82.44 109 ASN A CA 1
ATOM 865 C C . ASN A 1 109 ? -33.288 -8.589 61.949 1.00 82.44 109 ASN A C 1
ATOM 867 O O . ASN A 1 109 ? -33.636 -9.109 62.998 1.00 82.44 109 ASN A O 1
ATOM 871 N N . SER A 1 110 ? -32.092 -8.005 61.848 1.00 77.00 110 SER A N 1
ATOM 872 C CA . SER A 1 110 ? -31.177 -7.829 62.987 1.00 77.00 110 SER A CA 1
ATOM 873 C C . SER A 1 110 ? -31.373 -6.499 63.719 1.00 77.00 110 SER A C 1
ATOM 875 O O . SER A 1 110 ? -30.774 -6.284 64.768 1.00 77.00 110 SER A O 1
ATOM 877 N N . GLY A 1 111 ? -32.196 -5.593 63.182 1.00 67.81 111 GLY A N 1
ATOM 878 C CA . GLY A 1 111 ? -32.406 -4.233 63.693 1.00 67.81 111 GLY A CA 1
ATOM 879 C C . GLY A 1 111 ? -33.242 -4.114 64.975 1.00 67.81 111 GLY A C 1
ATOM 880 O O . GLY A 1 111 ? -33.749 -3.032 65.274 1.00 67.81 111 GLY A O 1
ATOM 881 N N . PHE A 1 112 ? -33.433 -5.197 65.730 1.00 68.06 112 PHE A N 1
ATOM 882 C CA . PHE A 1 112 ? -34.200 -5.166 66.974 1.00 68.06 112 PHE A CA 1
ATOM 883 C C . PHE A 1 112 ? -33.482 -4.316 68.041 1.00 68.06 112 PHE A C 1
ATOM 885 O O . PHE A 1 112 ? -32.295 -4.501 68.293 1.00 68.06 112 PHE A O 1
ATOM 892 N N . GLY A 1 113 ? -34.206 -3.378 68.669 1.00 70.25 113 GLY A N 1
ATOM 893 C CA . GLY A 1 113 ? -33.668 -2.475 69.704 1.00 70.25 113 GLY A CA 1
ATOM 894 C C . GLY A 1 113 ? -33.695 -0.975 69.373 1.00 70.25 113 GLY A C 1
ATOM 895 O O . GLY A 1 113 ? -33.248 -0.178 70.191 1.00 70.25 113 GLY A O 1
ATOM 896 N N . GLY A 1 114 ? -34.223 -0.572 68.212 1.00 79.06 114 GLY A N 1
ATOM 897 C CA . GLY A 1 114 ? -34.413 0.842 67.866 1.00 79.06 114 GLY A CA 1
ATOM 898 C C . GLY A 1 114 ? -35.541 1.536 68.645 1.00 79.06 114 GLY A C 1
ATOM 899 O O . GLY A 1 114 ? -36.482 0.905 69.130 1.00 79.06 114 GLY A O 1
ATOM 900 N N . HIS A 1 115 ? -35.471 2.864 68.731 1.00 89.69 115 HIS A N 1
ATOM 901 C CA . HIS A 1 115 ? -36.473 3.709 69.376 1.00 89.69 115 HIS A CA 1
ATOM 902 C C . HIS A 1 115 ? -37.341 4.405 68.328 1.00 89.69 115 HIS A C 1
ATOM 904 O O . HIS A 1 115 ? -36.854 5.245 67.571 1.00 89.69 115 HIS A O 1
ATOM 910 N N . VAL A 1 116 ? -38.633 4.068 68.298 1.00 91.69 116 VAL A N 1
ATOM 911 C CA . VAL A 1 116 ? -39.602 4.684 67.384 1.00 91.69 116 VAL A CA 1
ATOM 912 C C . VAL A 1 116 ? -40.300 5.849 68.072 1.00 91.69 116 VAL A C 1
ATOM 914 O O . VAL A 1 116 ? -40.829 5.703 69.176 1.00 91.69 116 VAL A O 1
ATOM 917 N N . ARG A 1 117 ? -40.338 7.003 67.406 1.00 91.75 117 ARG A N 1
ATOM 918 C CA . ARG A 1 117 ? -41.086 8.178 67.851 1.00 91.75 117 ARG A CA 1
ATOM 919 C C . ARG A 1 117 ? -41.963 8.696 66.725 1.00 91.75 117 ARG A C 1
ATOM 921 O O . ARG A 1 117 ? -41.490 8.929 65.615 1.00 91.75 117 ARG A O 1
ATOM 928 N N . ILE A 1 118 ? -43.244 8.861 67.029 1.00 93.44 118 ILE A N 1
ATOM 929 C CA . ILE A 1 118 ? -44.260 9.296 66.074 1.00 93.44 118 ILE A CA 1
ATOM 930 C C . ILE A 1 118 ? -44.679 10.712 66.445 1.00 93.44 118 ILE A C 1
ATOM 932 O O . ILE A 1 118 ? -45.067 10.976 67.584 1.00 93.44 118 ILE A O 1
ATOM 936 N N . TYR A 1 119 ? -44.599 11.603 65.467 1.00 92.38 119 TYR A N 1
ATOM 937 C CA . TYR A 1 119 ? -45.125 12.957 65.511 1.00 92.38 119 TYR A CA 1
ATOM 938 C C . TYR A 1 119 ? -46.219 13.117 64.449 1.00 92.38 119 TYR A C 1
ATOM 940 O O . TYR A 1 119 ? -46.266 12.324 63.506 1.00 92.38 119 TYR A O 1
ATOM 948 N N . PRO A 1 120 ? -47.082 14.143 64.553 1.00 93.56 120 PRO A N 1
ATOM 949 C CA . PRO A 1 120 ? -48.060 14.437 63.507 1.00 93.56 120 PRO A CA 1
ATOM 950 C C . PRO A 1 120 ? -47.447 14.662 62.112 1.00 93.56 120 PRO A C 1
ATOM 952 O O . PRO A 1 120 ? -48.114 14.419 61.113 1.00 93.56 120 PRO A O 1
ATOM 955 N N . ASP A 1 121 ? -46.195 15.120 62.034 1.00 93.62 121 ASP A N 1
ATOM 956 C CA . ASP A 1 121 ? -45.509 15.535 60.805 1.00 93.62 121 ASP A CA 1
ATOM 957 C C . ASP A 1 121 ? -44.353 14.613 60.370 1.00 93.62 121 ASP A C 1
ATOM 959 O O . ASP A 1 121 ? -43.886 14.721 59.233 1.00 93.62 121 ASP A O 1
ATOM 963 N N . ARG A 1 122 ? -43.878 13.709 61.241 1.00 94.06 122 ARG A N 1
ATOM 964 C CA . ARG A 1 122 ? -42.754 12.801 60.948 1.00 94.06 122 ARG A CA 1
ATOM 965 C C . ARG A 1 122 ? -42.719 11.548 61.824 1.00 94.06 122 ARG A C 1
ATOM 967 O O . ARG A 1 122 ? -43.189 11.539 62.959 1.00 94.06 122 ARG A O 1
ATOM 974 N N . ILE A 1 123 ? -42.056 10.510 61.328 1.00 95.88 123 ILE A N 1
ATOM 975 C CA . ILE A 1 123 ? -41.697 9.299 62.074 1.00 95.88 123 ILE A CA 1
ATOM 976 C C . ILE A 1 123 ? -40.175 9.232 62.166 1.00 95.88 123 ILE A C 1
ATOM 978 O O . ILE A 1 123 ? -39.494 9.426 61.160 1.00 95.88 123 ILE A O 1
ATOM 982 N N . LEU A 1 124 ? -39.653 8.948 63.360 1.00 94.12 124 LEU A N 1
ATOM 983 C CA . LEU A 1 124 ? -38.229 8.734 63.619 1.00 94.12 124 LEU A CA 1
ATOM 984 C C . LEU A 1 124 ? -37.997 7.316 64.141 1.00 94.12 124 LEU A C 1
ATOM 986 O O . LEU A 1 124 ? -38.670 6.892 65.079 1.00 94.12 124 LEU A O 1
ATOM 990 N N . ILE A 1 125 ? -37.020 6.614 63.573 1.00 93.81 125 ILE A N 1
ATOM 991 C CA . ILE A 1 125 ? -36.487 5.344 64.082 1.00 93.81 125 ILE A CA 1
ATOM 992 C C . ILE A 1 125 ? -35.007 5.574 64.384 1.00 93.81 125 ILE A C 1
ATOM 994 O O . ILE A 1 125 ? -34.240 5.877 63.472 1.00 93.81 125 ILE A O 1
ATOM 998 N N . MET A 1 126 ? -34.616 5.480 65.655 1.00 93.88 126 MET A N 1
ATOM 999 C CA . MET A 1 126 ? -33.313 5.950 66.144 1.00 93.88 126 MET A CA 1
ATOM 1000 C C . MET A 1 126 ? -32.562 4.883 66.945 1.00 93.88 126 MET A C 1
ATOM 1002 O O . MET A 1 126 ? -33.173 3.968 67.496 1.00 93.88 126 MET A O 1
ATOM 1006 N N . ASP A 1 127 ? -31.243 5.030 67.066 1.00 91.88 127 ASP A N 1
ATOM 1007 C CA . ASP A 1 127 ? -30.379 4.189 67.905 1.00 91.88 127 ASP A CA 1
ATOM 1008 C C . ASP A 1 127 ? -30.413 4.535 69.403 1.00 91.88 127 ASP A C 1
ATOM 1010 O O . ASP A 1 127 ? -29.998 3.720 70.224 1.00 91.88 127 ASP A O 1
ATOM 1014 N N . THR A 1 128 ? -30.938 5.704 69.783 1.00 91.00 128 THR A N 1
ATOM 1015 C CA . THR A 1 128 ? -31.145 6.098 71.185 1.00 91.00 128 THR A CA 1
ATOM 1016 C C . THR A 1 128 ? -32.534 6.704 71.408 1.00 91.00 128 THR A C 1
ATOM 1018 O O . THR A 1 128 ? -33.216 7.131 70.475 1.00 91.00 128 THR A O 1
ATOM 1021 N N . LYS A 1 129 ? -32.987 6.737 72.669 1.00 88.81 129 LYS A N 1
ATOM 1022 C CA . LYS A 1 129 ? -34.293 7.313 73.041 1.00 88.81 129 LYS A CA 1
ATOM 1023 C C . LYS A 1 129 ? -34.334 8.840 72.894 1.00 88.81 129 LYS A C 1
ATOM 1025 O O . LYS A 1 129 ? -35.408 9.405 72.686 1.00 88.81 129 LYS A O 1
ATOM 1030 N N . ASP A 1 130 ? -33.191 9.502 73.058 1.00 90.88 130 ASP A N 1
ATOM 1031 C CA . ASP A 1 130 ? -33.078 10.959 73.002 1.00 90.88 130 ASP A CA 1
ATOM 1032 C C . ASP A 1 130 ? -32.595 11.430 71.626 1.00 90.88 130 ASP A C 1
ATOM 1034 O O . ASP A 1 130 ? -31.463 11.151 71.232 1.00 90.88 130 ASP A O 1
ATOM 1038 N N . GLU A 1 131 ? -33.429 12.218 70.941 1.00 91.25 131 GLU A N 1
ATOM 1039 C CA . GLU A 1 131 ? -33.180 12.750 69.591 1.00 91.25 131 GLU A CA 1
ATOM 1040 C C . GLU A 1 131 ? -31.862 13.520 69.470 1.00 91.25 131 GLU A C 1
ATOM 1042 O O . GLU A 1 131 ? -31.238 13.492 68.412 1.00 91.25 131 GLU A O 1
ATOM 1047 N N . LYS A 1 132 ? -31.423 14.201 70.539 1.00 90.19 132 LYS A N 1
ATOM 1048 C CA . LYS A 1 132 ? -30.169 14.974 70.525 1.00 90.19 132 LYS A CA 1
ATOM 1049 C C . LYS A 1 132 ? -28.928 14.085 70.537 1.00 90.19 132 LYS A C 1
ATOM 1051 O O . LYS A 1 132 ? -27.867 14.515 70.094 1.00 90.19 132 LYS A O 1
ATOM 1056 N N . SER A 1 133 ? -29.058 12.876 71.076 1.00 91.69 133 SER A N 1
ATOM 1057 C CA . SER A 1 133 ? -27.974 11.896 71.180 1.00 91.69 133 SER A CA 1
ATOM 1058 C C . SER A 1 133 ? -27.976 10.865 70.048 1.00 91.69 133 SER A C 1
ATOM 1060 O O . SER A 1 133 ? -26.979 10.164 69.872 1.00 91.69 133 SER A O 1
ATOM 1062 N N . ALA A 1 134 ? -29.078 10.771 69.299 1.00 91.81 134 ALA A N 1
ATOM 1063 C CA . ALA A 1 134 ? -29.246 9.817 68.215 1.00 91.81 134 ALA A CA 1
ATOM 1064 C C . ALA A 1 134 ? -28.286 10.120 67.060 1.00 91.81 134 ALA A C 1
ATOM 1066 O O . ALA A 1 134 ? -28.145 11.270 66.635 1.00 91.81 134 ALA A O 1
ATOM 1067 N N . LYS A 1 135 ? -27.645 9.079 66.526 1.00 92.44 135 LYS A N 1
ATOM 1068 C CA . LYS A 1 135 ? -26.731 9.187 65.380 1.00 92.44 135 LYS A CA 1
ATOM 1069 C C . LYS A 1 135 ? -27.267 8.446 64.169 1.00 92.44 135 LYS A C 1
ATOM 1071 O O . LYS A 1 135 ? -27.237 8.994 63.074 1.00 92.44 135 LYS A O 1
ATOM 1076 N N . LYS A 1 136 ? -27.777 7.230 64.357 1.00 92.44 136 LYS A N 1
ATOM 1077 C CA . LYS A 1 136 ? -28.373 6.427 63.283 1.00 92.44 136 LYS A CA 1
ATOM 1078 C C . LYS A 1 136 ? -29.876 6.643 63.279 1.00 92.44 136 LYS A C 1
ATOM 1080 O O . LYS A 1 136 ? -30.567 6.156 64.170 1.00 92.44 136 LYS A O 1
ATOM 1085 N N . VAL A 1 137 ? -30.372 7.382 62.294 1.00 93.12 137 VAL A N 1
ATOM 1086 C CA . VAL A 1 137 ? -31.772 7.809 62.240 1.00 93.12 137 VAL A CA 1
ATOM 1087 C C . VAL A 1 137 ? -32.368 7.495 60.879 1.00 93.12 137 VAL A C 1
ATOM 1089 O O . VAL A 1 137 ? -31.867 7.965 59.862 1.00 93.12 137 VAL A O 1
ATOM 1092 N N . TRP A 1 138 ? -33.474 6.755 60.869 1.00 94.12 138 TRP A N 1
ATOM 1093 C CA . TRP A 1 138 ? -34.417 6.772 59.756 1.00 94.12 138 TRP A CA 1
ATOM 1094 C C . TRP A 1 138 ? -35.513 7.793 60.048 1.00 94.12 138 TRP A C 1
ATOM 1096 O O . TRP A 1 138 ? -36.146 7.733 61.102 1.00 94.12 138 TRP A O 1
ATOM 1106 N N . GLN A 1 139 ? -35.746 8.713 59.116 1.00 94.62 139 GLN A N 1
ATOM 1107 C CA . GLN A 1 139 ? -36.834 9.686 59.189 1.00 94.62 139 GLN A CA 1
ATOM 1108 C C . GLN A 1 139 ? -37.778 9.519 57.996 1.00 94.62 139 GLN A C 1
ATOM 1110 O O . GLN A 1 139 ? -37.316 9.448 56.859 1.00 94.62 139 GLN A O 1
ATOM 1115 N N . TRP A 1 140 ? -39.089 9.513 58.258 1.00 95.44 140 TRP A N 1
ATOM 1116 C CA . TRP A 1 140 ? -40.170 9.588 57.263 1.00 95.44 140 TRP A CA 1
ATOM 1117 C C . TRP A 1 140 ? -41.023 10.830 57.505 1.00 95.44 140 TRP A C 1
ATOM 1119 O O . TRP A 1 140 ? -41.439 11.069 58.636 1.00 95.44 140 TRP A O 1
ATOM 1129 N N . ASN A 1 141 ? -41.317 11.604 56.462 1.00 94.19 141 ASN A N 1
ATOM 1130 C CA . ASN A 1 141 ? -42.275 12.713 56.497 1.00 94.19 141 ASN A CA 1
ATOM 1131 C C . ASN A 1 141 ? -42.896 12.947 55.105 1.00 94.19 141 ASN A C 1
ATOM 1133 O O . ASN A 1 141 ? -42.633 12.198 54.167 1.00 94.19 141 ASN A O 1
ATOM 1137 N N . LEU A 1 142 ? -43.704 14.004 54.959 1.00 94.75 142 LEU A N 1
ATOM 1138 C CA . LEU A 1 142 ? -44.353 14.363 53.687 1.00 94.75 142 LEU A CA 1
ATOM 1139 C C . LEU A 1 142 ? -43.365 14.547 52.516 1.00 94.75 142 LEU A C 1
ATOM 1141 O O . LEU A 1 142 ? -43.733 14.352 51.360 1.00 94.75 142 LEU A O 1
ATOM 1145 N N . ASN A 1 143 ? -42.115 14.912 52.806 1.00 94.75 143 ASN A N 1
ATOM 1146 C CA . ASN A 1 143 ? -41.094 15.189 51.798 1.00 94.75 143 ASN A CA 1
ATOM 1147 C C . ASN A 1 143 ? -40.255 13.958 51.429 1.00 94.75 143 ASN A C 1
ATOM 1149 O O . ASN A 1 143 ? -39.446 14.042 50.505 1.00 94.75 143 ASN A O 1
ATOM 1153 N N . GLY A 1 144 ? -40.437 12.826 52.115 1.00 94.12 144 GLY A N 1
ATOM 1154 C CA . GLY A 1 144 ? -39.795 11.567 51.762 1.00 94.12 144 GLY A CA 1
ATOM 1155 C C . GLY A 1 144 ? -39.286 10.762 52.949 1.00 94.12 144 GLY A C 1
ATOM 1156 O O . GLY A 1 144 ? -39.705 10.936 54.097 1.00 94.12 144 GLY A O 1
ATOM 1157 N N . LEU A 1 145 ? -38.356 9.866 52.634 1.00 95.19 145 LEU A N 1
ATOM 1158 C CA . LEU A 1 145 ? -37.688 8.993 53.578 1.00 95.19 145 LEU A CA 1
ATOM 1159 C C . LEU A 1 145 ? -36.186 9.039 53.446 1.00 95.19 145 LEU A C 1
ATOM 1161 O O . LEU A 1 145 ? -35.681 9.065 52.329 1.00 95.19 145 LEU A O 1
ATOM 1165 N N . GLY A 1 146 ? -35.471 8.950 54.561 1.00 94.81 146 GLY A N 1
ATOM 1166 C CA . GLY A 1 146 ? -34.026 8.836 54.497 1.00 94.81 146 GLY A CA 1
ATOM 1167 C C . GLY A 1 146 ? -33.381 8.280 55.749 1.00 94.81 146 GLY A C 1
ATOM 1168 O O . GLY A 1 146 ? -33.959 8.303 56.836 1.00 94.81 146 GLY A O 1
ATOM 1169 N N . TYR A 1 147 ? -32.155 7.810 55.559 1.00 94.50 147 TYR A N 1
ATOM 1170 C CA . TYR A 1 147 ? -31.243 7.382 56.605 1.00 94.50 147 TYR A CA 1
ATOM 1171 C C . TYR A 1 147 ? -30.122 8.407 56.788 1.00 94.50 147 TYR A C 1
ATOM 1173 O O . TYR A 1 147 ? -29.509 8.858 55.816 1.00 94.50 147 TYR A O 1
ATOM 1181 N N . SER A 1 148 ? -29.835 8.749 58.041 1.00 93.69 148 SER A N 1
ATOM 1182 C CA . SER A 1 148 ? -28.691 9.562 58.438 1.00 93.69 148 SER A CA 1
ATOM 1183 C C . SER A 1 148 ? -27.851 8.834 59.482 1.00 93.69 148 SER A C 1
ATOM 1185 O O . SER A 1 148 ? -28.385 8.211 60.398 1.00 93.69 148 SER A O 1
ATOM 1187 N N . SER A 1 149 ? -26.528 8.946 59.358 1.00 92.94 149 SER A N 1
ATOM 1188 C CA . SER A 1 149 ? -25.550 8.491 60.353 1.00 92.94 149 SER A CA 1
ATOM 1189 C C . SER A 1 149 ? -25.056 9.614 61.277 1.00 92.94 149 SER A C 1
ATOM 1191 O O . SER A 1 149 ? -24.158 9.387 62.091 1.00 92.94 149 SER A O 1
ATOM 1193 N N . THR A 1 150 ? -25.600 10.827 61.138 1.00 93.75 150 THR A N 1
ATOM 1194 C CA . THR A 1 150 ? -25.198 12.035 61.882 1.00 93.75 150 THR A CA 1
ATOM 1195 C C . THR A 1 150 ? -26.328 12.622 62.734 1.00 93.75 150 THR A C 1
ATOM 1197 O O . THR A 1 150 ? -26.162 13.697 63.307 1.00 93.75 150 THR A O 1
ATOM 1200 N N . GLY A 1 151 ? -27.451 11.911 62.861 1.00 91.50 151 GLY A N 1
ATOM 1201 C CA . GLY A 1 151 ? -28.597 12.292 63.687 1.00 91.50 151 GLY A CA 1
ATOM 1202 C C . GLY A 1 151 ? -29.793 12.844 62.905 1.00 91.50 151 GLY A C 1
ATOM 1203 O O . GLY A 1 151 ? -29.835 12.835 61.678 1.00 91.50 151 GLY A O 1
ATOM 1204 N N . VAL A 1 152 ? -30.800 13.331 63.637 1.00 90.62 152 VAL A N 1
ATOM 1205 C CA . VAL A 1 152 ? -32.135 13.692 63.104 1.00 90.62 152 VAL A CA 1
ATOM 1206 C C . VAL A 1 152 ? -32.093 14.793 62.033 1.00 90.62 152 VAL A C 1
ATOM 1208 O O . VAL A 1 152 ? -32.919 14.820 61.124 1.00 90.62 152 VAL A O 1
ATOM 1211 N N . ASN A 1 153 ? -31.120 15.702 62.101 1.00 89.25 153 ASN A N 1
ATOM 1212 C CA . ASN A 1 153 ? -31.027 16.830 61.168 1.00 89.25 153 ASN A CA 1
ATOM 1213 C C . ASN A 1 153 ? -30.267 16.498 59.870 1.00 89.25 153 ASN A C 1
ATOM 1215 O O . ASN A 1 153 ? -30.106 17.376 59.024 1.00 89.25 153 ASN A O 1
ATOM 1219 N N . GLY A 1 154 ? -29.819 15.252 59.687 1.00 87.62 154 GLY A N 1
ATOM 1220 C CA . GLY A 1 154 ? -29.055 14.853 58.510 1.00 87.62 154 GLY A CA 1
ATOM 1221 C C . GLY A 1 154 ? -27.575 15.271 58.565 1.00 87.62 154 GLY A C 1
ATOM 1222 O O . GLY A 1 154 ? -27.067 15.606 59.642 1.00 87.62 154 GLY A O 1
ATOM 1223 N N . PRO A 1 155 ? -26.860 15.241 57.421 1.00 91.94 155 PRO A N 1
ATOM 1224 C CA . PRO A 1 155 ? -27.353 14.927 56.074 1.00 91.94 155 PRO A CA 1
ATOM 1225 C C . PRO A 1 155 ? -27.873 13.488 55.920 1.00 91.94 155 PRO A C 1
ATOM 1227 O O . PRO A 1 155 ? -27.493 12.583 56.666 1.00 91.94 155 PRO A O 1
ATOM 1230 N N . TYR A 1 156 ? -28.760 13.293 54.943 1.00 91.56 156 TYR A N 1
ATOM 1231 C CA . TYR A 1 156 ? -29.337 11.995 54.592 1.00 91.56 156 TYR A CA 1
ATOM 1232 C C . TYR A 1 156 ? -28.589 11.413 53.389 1.00 91.56 156 TYR A C 1
ATOM 1234 O O . TYR A 1 156 ? -28.820 11.833 52.258 1.00 91.56 156 TYR A O 1
ATOM 1242 N N . GLY A 1 157 ? -27.670 10.475 53.636 1.00 87.38 157 GLY A N 1
ATOM 1243 C CA . GLY A 1 157 ? -26.852 9.848 52.584 1.00 87.38 157 GLY A CA 1
ATOM 1244 C C . GLY A 1 157 ? -27.610 8.815 51.744 1.00 87.38 157 GLY A C 1
ATOM 1245 O O . GLY A 1 157 ? -27.188 8.460 50.648 1.00 87.38 157 GLY A O 1
ATOM 1246 N N . THR A 1 158 ? -28.754 8.336 52.235 1.00 93.75 158 THR A N 1
ATOM 1247 C CA . THR A 1 158 ? -29.673 7.489 51.469 1.00 93.75 158 THR A CA 1
ATOM 1248 C C . THR A 1 158 ? -31.084 8.018 51.639 1.00 93.75 158 THR A C 1
ATOM 1250 O O . THR A 1 158 ? -31.554 8.101 52.775 1.00 93.75 158 THR A O 1
ATOM 1253 N N . ALA A 1 159 ? -31.755 8.392 50.550 1.00 94.94 159 ALA A N 1
ATOM 1254 C CA . ALA A 1 159 ? -33.099 8.958 50.614 1.00 94.94 159 ALA A CA 1
ATOM 1255 C C . ALA A 1 159 ? -33.940 8.689 49.359 1.00 94.94 159 ALA A C 1
ATOM 1257 O O . ALA A 1 159 ? -33.406 8.582 48.257 1.00 94.94 159 ALA A O 1
ATOM 1258 N N . ILE A 1 160 ? -35.261 8.641 49.538 1.00 96.12 160 ILE A N 1
ATOM 1259 C CA . ILE A 1 160 ? -36.261 8.741 48.469 1.00 96.12 160 ILE A CA 1
ATOM 1260 C C . ILE A 1 160 ? -37.122 9.961 48.786 1.00 96.12 160 ILE A C 1
ATOM 1262 O O . ILE A 1 160 ? -37.766 10.004 49.836 1.00 96.12 160 ILE A O 1
ATOM 1266 N N . THR A 1 161 ? -37.109 10.958 47.908 1.00 95.44 161 THR A N 1
ATOM 1267 C CA . THR A 1 161 ? -37.725 12.272 48.141 1.00 95.44 161 THR A CA 1
ATOM 1268 C C . THR A 1 161 ? -38.992 12.473 47.307 1.00 95.44 161 THR A C 1
ATOM 1270 O O . THR A 1 161 ? -39.181 11.850 46.262 1.00 95.44 161 THR A O 1
ATOM 1273 N N . SER A 1 162 ? -39.889 13.348 47.769 1.00 93.94 162 SER A N 1
ATOM 1274 C CA . SER A 1 162 ? -41.199 13.604 47.143 1.00 93.94 162 SER A CA 1
ATOM 1275 C C . SER A 1 162 ? -41.120 14.253 45.755 1.00 93.94 162 SER A C 1
ATOM 1277 O O . SER A 1 162 ? -42.094 14.226 45.008 1.00 93.94 162 SER A O 1
ATOM 1279 N N . ASP A 1 163 ? -39.958 14.788 45.379 1.00 94.62 163 ASP A N 1
ATOM 1280 C CA . ASP A 1 163 ? -39.645 15.283 44.036 1.00 94.62 163 ASP A CA 1
ATOM 1281 C C . ASP A 1 163 ? -39.204 14.171 43.057 1.00 94.62 163 ASP A C 1
ATOM 1283 O O . ASP A 1 163 ? -38.831 14.464 41.921 1.00 94.62 163 ASP A O 1
ATOM 1287 N N . GLY A 1 164 ? -39.248 12.900 43.481 1.00 90.69 164 GLY A N 1
ATOM 1288 C CA . GLY A 1 164 ? -38.987 11.727 42.644 1.00 90.69 164 GLY A CA 1
ATOM 1289 C C . GLY A 1 164 ? -37.516 11.318 42.540 1.00 90.69 164 GLY A C 1
ATOM 1290 O O . GLY A 1 164 ? -37.176 10.502 41.683 1.00 90.69 164 GLY A O 1
ATOM 1291 N N . ARG A 1 165 ? -36.632 11.872 43.379 1.00 93.38 165 ARG A N 1
ATOM 1292 C CA . ARG A 1 165 ? -35.200 11.540 43.381 1.00 93.38 165 ARG A CA 1
ATOM 1293 C C . ARG A 1 165 ? -34.874 10.422 44.368 1.00 93.38 165 ARG A C 1
ATOM 1295 O O . ARG A 1 165 ? -35.490 10.287 45.424 1.00 93.38 165 ARG A O 1
ATOM 1302 N N . ILE A 1 166 ? -33.852 9.645 44.018 1.00 94.19 166 ILE A N 1
ATOM 1303 C CA . ILE A 1 166 ? -33.194 8.694 44.913 1.00 94.19 166 ILE A CA 1
ATOM 1304 C C . ILE A 1 166 ? -31.770 9.202 45.128 1.00 94.19 166 ILE A C 1
ATOM 1306 O O . ILE A 1 166 ? -31.038 9.418 44.164 1.00 94.19 166 ILE A O 1
ATOM 1310 N N . VAL A 1 167 ? -31.388 9.400 46.385 1.00 93.06 167 VAL A N 1
ATOM 1311 C CA . VAL A 1 167 ? -30.017 9.720 46.796 1.00 93.06 167 VAL A CA 1
ATOM 1312 C C . VAL A 1 167 ? -29.413 8.438 47.344 1.00 93.06 167 VAL A C 1
ATOM 1314 O O . VAL A 1 167 ? -29.967 7.873 48.285 1.00 93.06 167 VAL A O 1
ATOM 1317 N N . ALA A 1 168 ? -28.328 7.953 46.747 1.00 90.75 168 ALA A N 1
ATOM 1318 C CA . ALA A 1 168 ? -27.597 6.779 47.213 1.00 90.75 168 ALA A CA 1
ATOM 1319 C C . ALA A 1 168 ? -26.194 6.746 46.592 1.00 90.75 168 ALA A C 1
ATOM 1321 O O . ALA A 1 168 ? -26.037 7.102 45.425 1.00 90.75 168 ALA A O 1
ATOM 1322 N N . ASP A 1 169 ? -25.212 6.249 47.345 1.00 88.94 169 ASP A N 1
ATOM 1323 C CA . ASP A 1 169 ? -23.860 5.982 46.828 1.00 88.94 169 ASP A CA 1
ATOM 1324 C C . ASP A 1 169 ? -23.801 4.669 46.029 1.00 88.94 169 ASP A C 1
ATOM 1326 O O . ASP A 1 169 ? -23.033 4.540 45.078 1.00 88.94 169 ASP A O 1
ATOM 1330 N N . PHE A 1 170 ? -24.642 3.692 46.391 1.00 85.31 170 PHE A N 1
ATOM 1331 C CA . PHE A 1 170 ? -24.703 2.380 45.749 1.00 85.31 170 PHE A CA 1
ATOM 1332 C C . PHE A 1 170 ? -26.153 1.946 45.532 1.00 85.31 170 PHE A C 1
ATOM 1334 O O . PHE A 1 170 ? -26.970 1.979 46.453 1.00 85.31 170 PHE A O 1
ATOM 1341 N N . ILE A 1 171 ? -26.460 1.494 44.314 1.00 88.62 171 ILE A N 1
ATOM 1342 C CA . ILE A 1 171 ? -27.756 0.916 43.950 1.00 88.62 171 ILE A CA 1
ATOM 1343 C C . ILE A 1 171 ? -27.500 -0.441 43.297 1.00 88.62 171 ILE A C 1
ATOM 1345 O O . ILE A 1 171 ? -26.976 -0.514 42.187 1.00 88.62 171 ILE A O 1
ATOM 1349 N N . THR A 1 172 ? -27.906 -1.518 43.967 1.00 86.56 172 THR A N 1
ATOM 1350 C CA . THR A 1 172 ? -27.920 -2.863 43.378 1.00 86.56 172 THR A CA 1
ATOM 1351 C C . THR A 1 172 ? -29.305 -3.128 42.801 1.00 86.56 172 THR A C 1
ATOM 1353 O O . THR A 1 172 ? -30.275 -3.271 43.544 1.00 86.56 172 THR A O 1
ATOM 1356 N N . ALA A 1 173 ? -29.405 -3.201 41.474 1.00 85.94 173 ALA A N 1
ATOM 1357 C CA . ALA A 1 173 ? -30.653 -3.462 40.764 1.00 85.94 173 ALA A CA 1
ATOM 1358 C C . ALA A 1 173 ? -30.507 -4.674 39.837 1.00 85.94 173 ALA A C 1
ATOM 1360 O O . ALA A 1 173 ? -29.463 -4.865 39.221 1.00 85.94 173 ALA A O 1
ATOM 1361 N N . GLY A 1 174 ? -31.566 -5.479 39.707 1.00 82.88 174 GLY A N 1
ATOM 1362 C CA . GLY A 1 174 ? -31.614 -6.542 38.694 1.00 82.88 174 GLY A CA 1
ATOM 1363 C C . GLY A 1 174 ? -31.919 -6.004 37.294 1.00 82.88 174 GLY A C 1
ATOM 1364 O O . GLY A 1 174 ? -31.326 -6.426 36.308 1.00 82.88 174 GLY A O 1
ATOM 1365 N N . THR A 1 175 ? -32.836 -5.043 37.193 1.00 81.44 175 THR A N 1
ATOM 1366 C CA . THR A 1 175 ? -33.188 -4.361 35.942 1.00 81.44 175 THR A CA 1
ATOM 1367 C C . THR A 1 175 ? -33.482 -2.900 36.251 1.00 81.44 175 THR A C 1
ATOM 1369 O O . THR A 1 175 ? -34.265 -2.608 37.153 1.00 81.44 175 THR A O 1
ATOM 1372 N N . LEU A 1 176 ? -32.855 -1.989 35.505 1.00 85.88 176 LEU A N 1
ATOM 1373 C CA . LEU A 1 176 ? -33.101 -0.551 35.569 1.00 85.88 176 LEU A CA 1
ATOM 1374 C C . LEU A 1 176 ? -33.655 -0.101 34.214 1.00 85.88 176 LEU A C 1
ATOM 1376 O O . LEU A 1 176 ? -32.946 -0.147 33.213 1.00 85.88 176 LEU A O 1
ATOM 1380 N N . SER A 1 177 ? -34.921 0.312 34.177 1.00 81.88 177 SER A N 1
ATOM 1381 C CA . SER A 1 177 ? -35.557 0.863 32.976 1.00 81.88 177 SER A CA 1
ATOM 1382 C C . SER A 1 177 ? -35.601 2.383 33.082 1.00 81.88 177 SER A C 1
ATOM 1384 O O . SER A 1 177 ? -36.184 2.915 34.024 1.00 81.88 177 SER A O 1
ATOM 1386 N N . GLY A 1 178 ? -35.007 3.086 32.122 1.00 84.06 178 GLY A N 1
ATOM 1387 C CA . GLY A 1 178 ? -34.994 4.546 32.090 1.00 84.06 178 GLY A CA 1
ATOM 1388 C C . GLY A 1 178 ? -34.760 5.082 30.682 1.00 84.06 178 GLY A C 1
ATOM 1389 O O . GLY A 1 178 ? -34.152 4.414 29.853 1.00 84.06 178 GLY A O 1
ATOM 1390 N N . ASN A 1 179 ? -35.240 6.299 30.414 1.00 86.81 179 ASN A N 1
ATOM 1391 C CA . ASN A 1 179 ? -35.092 6.942 29.102 1.00 86.81 179 ASN A CA 1
ATOM 1392 C C . ASN A 1 179 ? -33.673 7.485 28.859 1.00 86.81 179 ASN A C 1
ATOM 1394 O O . ASN A 1 179 ? -33.245 7.597 27.714 1.00 86.81 179 ASN A O 1
ATOM 1398 N N . LEU A 1 180 ? -32.959 7.860 29.925 1.00 86.25 180 LEU A N 1
ATOM 1399 C CA . LEU A 1 180 ? -31.624 8.449 29.867 1.00 86.25 180 LEU A CA 1
ATOM 1400 C C . LEU A 1 180 ? -30.792 7.954 31.051 1.00 86.25 180 LEU A C 1
ATOM 1402 O O . LEU A 1 180 ? -31.218 8.063 32.199 1.00 86.25 180 LEU A O 1
ATOM 1406 N N . VAL A 1 181 ? -29.591 7.457 30.761 1.00 87.19 181 VAL A N 1
ATOM 1407 C CA . VAL A 1 181 ? -28.589 7.077 31.761 1.00 87.19 181 VAL A CA 1
ATOM 1408 C C . VAL A 1 181 ? -27.381 7.991 31.577 1.00 87.19 181 VAL A C 1
ATOM 1410 O O . VAL A 1 181 ? -26.729 7.956 30.536 1.00 87.19 181 VAL A O 1
ATOM 1413 N N . GLN A 1 182 ? -27.099 8.829 32.573 1.00 85.38 182 GLN A N 1
ATOM 1414 C CA . GLN A 1 182 ? -25.917 9.692 32.622 1.00 85.38 182 GLN A CA 1
ATOM 1415 C C . GLN A 1 182 ? -24.988 9.164 33.716 1.00 85.38 182 GLN A C 1
ATOM 1417 O O . GLN A 1 182 ? -25.255 9.352 34.899 1.00 85.38 182 GLN A O 1
ATOM 1422 N N . GLY A 1 183 ? -23.926 8.466 33.319 1.00 81.38 183 GLY A N 1
ATOM 1423 C CA . GLY A 1 183 ? -22.919 7.911 34.225 1.00 81.38 183 GLY A CA 1
ATOM 1424 C C . GLY A 1 183 ? -21.512 8.340 33.817 1.00 81.38 183 GLY A C 1
ATOM 1425 O O . GLY A 1 183 ? -21.289 8.691 32.660 1.00 81.38 183 GLY A O 1
ATOM 1426 N N . GLY A 1 184 ? -20.574 8.325 34.768 1.00 79.56 184 GLY A N 1
ATOM 1427 C CA . GLY A 1 184 ? -19.157 8.587 34.494 1.00 79.56 184 GLY A CA 1
ATOM 1428 C C . GLY A 1 184 ? -18.485 7.404 33.794 1.00 79.56 184 GLY A C 1
ATOM 1429 O O . GLY A 1 184 ? -18.080 7.511 32.641 1.00 79.56 184 GLY A O 1
ATOM 1430 N N . GLU A 1 185 ? -18.417 6.261 34.481 1.00 82.19 185 GLU A N 1
ATOM 1431 C CA . GLU A 1 185 ? -17.885 4.994 33.966 1.00 82.19 185 GLU A CA 1
ATOM 1432 C C . GLU A 1 185 ? -18.991 3.929 33.961 1.00 82.19 185 GLU A C 1
ATOM 1434 O O . GLU A 1 185 ? -19.697 3.753 34.954 1.00 82.19 185 GLU A O 1
ATOM 1439 N N . ILE A 1 186 ? -19.157 3.224 32.837 1.00 82.31 186 ILE A N 1
ATOM 1440 C CA . ILE A 1 186 ? -20.094 2.103 32.698 1.00 82.31 186 ILE A CA 1
ATOM 1441 C C . ILE A 1 186 ? -19.301 0.883 32.227 1.00 82.31 186 ILE A C 1
ATOM 1443 O O . ILE A 1 186 ? -18.881 0.811 31.071 1.00 82.31 186 ILE A O 1
ATOM 1447 N N . THR A 1 187 ? -19.119 -0.096 33.110 1.00 79.38 187 THR A N 1
ATOM 1448 C CA . THR A 1 187 ? -18.310 -1.290 32.831 1.00 79.38 187 THR A CA 1
ATOM 1449 C C . THR A 1 187 ? -19.186 -2.463 32.394 1.00 79.38 187 THR A C 1
ATOM 1451 O O . THR A 1 187 ? -20.175 -2.788 33.044 1.00 79.38 187 THR A O 1
ATOM 1454 N N . GLY A 1 188 ? -18.817 -3.121 31.286 1.00 70.12 188 GLY A N 1
ATOM 1455 C CA . GLY A 1 188 ? -19.490 -4.338 30.804 1.00 70.12 188 GLY A CA 1
ATOM 1456 C C . GLY A 1 188 ? -20.801 -4.112 30.037 1.00 70.12 188 GLY A C 1
ATOM 1457 O O . GLY A 1 188 ? -21.637 -5.012 29.977 1.00 70.12 188 GLY A O 1
ATOM 1458 N N . ALA A 1 189 ? -21.000 -2.936 29.439 1.00 74.38 189 ALA A N 1
ATOM 1459 C CA . ALA A 1 189 ? -22.241 -2.609 28.743 1.00 74.38 189 ALA A CA 1
ATOM 1460 C C . ALA A 1 189 ? -22.360 -3.265 27.353 1.00 74.38 189 ALA A C 1
ATOM 1462 O O . ALA A 1 189 ? -21.473 -3.181 26.505 1.00 74.38 189 ALA A O 1
ATOM 1463 N N . THR A 1 190 ? -23.526 -3.845 27.066 1.00 75.56 190 THR A N 1
ATOM 1464 C CA . THR A 1 190 ? -23.958 -4.108 25.687 1.00 75.56 190 THR A CA 1
ATOM 1465 C C . THR A 1 190 ? -25.027 -3.092 25.319 1.00 75.56 190 THR A C 1
ATOM 1467 O O . THR A 1 190 ? -26.058 -3.016 25.983 1.00 75.56 190 THR A O 1
ATOM 1470 N N . LEU A 1 191 ? -24.792 -2.322 24.259 1.00 80.06 191 LEU A N 1
ATOM 1471 C CA . LEU A 1 191 ? -25.734 -1.322 23.773 1.00 80.06 191 LEU A CA 1
ATOM 1472 C C . LEU A 1 191 ? -26.594 -1.954 22.675 1.00 80.06 191 LEU A C 1
ATOM 1474 O O . LEU A 1 191 ? -26.132 -2.210 21.559 1.00 80.06 191 LEU A O 1
ATOM 1478 N N . ARG A 1 192 ? -27.859 -2.227 23.001 1.00 77.94 192 ARG A N 1
ATOM 1479 C CA . ARG A 1 192 ? -28.862 -2.701 22.043 1.00 77.94 192 ARG A CA 1
ATOM 1480 C C . ARG A 1 192 ? -29.808 -1.563 21.698 1.00 77.94 192 ARG A C 1
ATOM 1482 O O . ARG A 1 192 ? -30.343 -0.914 22.588 1.00 77.94 192 ARG A O 1
ATOM 1489 N N . THR A 1 193 ? -30.015 -1.334 20.408 1.00 74.62 193 THR A N 1
ATOM 1490 C CA . THR A 1 193 ? -30.978 -0.345 19.898 1.00 74.62 193 THR A CA 1
ATOM 1491 C C . THR A 1 193 ? -32.323 -0.975 19.528 1.00 74.62 193 THR A C 1
ATOM 1493 O O . THR A 1 193 ? -33.246 -0.266 19.143 1.00 74.62 193 THR A O 1
ATOM 1496 N N . SER A 1 194 ? -32.435 -2.303 19.614 1.00 77.56 194 SER A N 1
ATOM 1497 C CA . SER A 1 194 ? -33.653 -3.074 19.356 1.00 77.56 194 SER A CA 1
ATOM 1498 C C . SER A 1 194 ? -33.577 -4.438 20.046 1.00 77.56 194 SER A C 1
ATOM 1500 O O . SER A 1 194 ? -32.495 -4.869 20.448 1.00 77.56 194 SER A O 1
ATOM 1502 N N . ASP A 1 195 ? -34.701 -5.153 20.083 1.00 76.94 195 ASP A N 1
ATOM 1503 C CA . ASP A 1 195 ? -34.781 -6.538 20.574 1.00 76.94 195 ASP A CA 1
ATOM 1504 C C . ASP A 1 195 ? -34.257 -7.568 19.559 1.00 76.94 195 ASP A C 1
ATOM 1506 O O . ASP A 1 195 ? -34.355 -8.779 19.762 1.00 76.94 195 ASP A O 1
ATOM 1510 N N . SER A 1 196 ? -33.706 -7.098 18.437 1.00 84.25 196 SER A N 1
ATOM 1511 C CA . SER A 1 196 ? -33.110 -7.975 17.441 1.00 84.25 196 SER A CA 1
ATOM 1512 C C . SER A 1 196 ? -31.777 -8.554 17.922 1.00 84.25 196 SER A C 1
ATOM 1514 O O . SER A 1 196 ? -31.148 -8.103 18.880 1.00 84.25 196 SER A O 1
ATOM 1516 N N . VAL A 1 197 ? -31.303 -9.553 17.185 1.00 84.56 197 VAL A N 1
ATOM 1517 C CA . VAL A 1 197 ? -29.982 -10.166 17.377 1.00 84.56 197 VAL A CA 1
ATOM 1518 C C . VAL A 1 197 ? -28.816 -9.247 16.976 1.00 84.56 197 VAL A C 1
ATOM 1520 O O . VAL A 1 197 ? -27.660 -9.658 17.074 1.00 84.56 197 VAL A O 1
ATOM 1523 N N . ASN A 1 198 ? -29.097 -8.013 16.542 1.00 89.69 198 ASN A N 1
ATOM 1524 C CA . ASN A 1 198 ? -28.104 -7.038 16.104 1.00 89.69 198 ASN A CA 1
ATOM 1525 C C . ASN A 1 198 ? -27.846 -6.011 17.208 1.00 89.69 198 ASN A C 1
ATOM 1527 O O . ASN A 1 198 ? -28.775 -5.402 17.740 1.00 89.69 198 ASN A O 1
ATOM 1531 N N . TYR A 1 199 ? -26.579 -5.799 17.552 1.00 88.69 199 TYR A N 1
ATOM 1532 C CA . TYR A 1 199 ? -26.210 -4.912 18.653 1.00 88.69 199 TYR A CA 1
ATOM 1533 C C . TYR A 1 199 ? -24.771 -4.417 18.559 1.00 88.69 199 TYR A C 1
ATOM 1535 O O . TYR A 1 199 ? -23.938 -4.988 17.850 1.00 88.69 199 TYR A O 1
ATOM 1543 N N . VAL A 1 200 ? -24.480 -3.367 19.328 1.00 90.88 200 VAL A N 1
ATOM 1544 C CA . VAL A 1 200 ? -23.119 -2.890 19.568 1.00 90.88 200 VAL A CA 1
ATOM 1545 C C . VAL A 1 200 ? -22.637 -3.477 20.886 1.00 90.88 200 VAL A C 1
ATOM 1547 O O . VAL A 1 200 ? -23.220 -3.247 21.947 1.00 90.88 200 VAL A O 1
ATOM 1550 N N . ASN A 1 201 ? -21.560 -4.249 20.838 1.00 88.25 201 ASN A N 1
ATOM 1551 C CA . ASN A 1 201 ? -20.881 -4.702 22.042 1.00 88.25 201 ASN A CA 1
ATOM 1552 C C . ASN A 1 201 ? -19.696 -3.784 22.321 1.00 88.25 201 ASN A C 1
ATOM 1554 O O . ASN A 1 201 ? -18.832 -3.637 21.459 1.00 88.25 201 ASN A O 1
ATOM 1558 N N . ILE A 1 202 ? -19.651 -3.205 23.520 1.00 88.38 202 ILE A N 1
ATOM 1559 C CA . ILE A 1 202 ? -18.491 -2.469 24.020 1.00 88.38 202 ILE A CA 1
ATOM 1560 C C . ILE A 1 202 ? -18.008 -3.234 25.242 1.00 88.38 202 ILE A C 1
ATOM 1562 O O . ILE A 1 202 ? -18.569 -3.136 26.329 1.00 88.38 202 ILE A O 1
ATOM 1566 N N . SER A 1 203 ? -16.994 -4.068 25.052 1.00 83.38 203 SER A N 1
ATOM 1567 C CA . SER A 1 203 ? -16.460 -4.895 26.128 1.00 83.38 203 SER A CA 1
ATOM 1568 C C . SER A 1 203 ? -14.951 -4.746 26.203 1.00 83.38 203 SER A C 1
ATOM 1570 O O . SER A 1 203 ? -14.241 -4.844 25.200 1.00 83.38 203 SER A O 1
ATOM 1572 N N . LYS A 1 204 ? -14.450 -4.508 27.421 1.00 83.19 204 LYS A N 1
ATOM 1573 C CA . LYS A 1 204 ? -13.033 -4.227 27.685 1.00 83.19 204 LYS A CA 1
ATOM 1574 C C . LYS A 1 204 ? -12.560 -3.015 26.867 1.00 83.19 204 LYS A C 1
ATOM 1576 O O . LYS A 1 204 ? -12.941 -1.893 27.166 1.00 83.19 204 LYS A O 1
ATOM 1581 N N . GLN A 1 205 ? -11.756 -3.251 25.833 1.00 87.31 205 GLN A N 1
ATOM 1582 C CA . GLN A 1 205 ? -11.205 -2.239 24.926 1.00 87.31 205 GLN A CA 1
ATOM 1583 C C . GLN A 1 205 ? -11.660 -2.466 23.477 1.00 87.31 205 GLN A C 1
ATOM 1585 O O . GLN A 1 205 ? -11.031 -1.974 22.543 1.00 87.31 205 GLN A O 1
ATOM 1590 N N . PHE A 1 206 ? -12.714 -3.262 23.281 1.00 90.94 206 PHE A N 1
ATOM 1591 C CA . PHE A 1 206 ? -13.187 -3.679 21.970 1.00 90.94 206 PHE A CA 1
ATOM 1592 C C . PHE A 1 206 ? -14.588 -3.159 21.697 1.00 90.94 206 PHE A C 1
ATOM 1594 O O . PHE A 1 206 ? -15.463 -3.206 22.563 1.00 90.94 206 PHE A O 1
ATOM 1601 N N . ILE A 1 207 ? -14.802 -2.733 20.457 1.00 92.75 207 ILE A N 1
ATOM 1602 C CA . ILE A 1 207 ? -16.120 -2.401 19.926 1.00 92.75 207 ILE A CA 1
ATOM 1603 C C . ILE A 1 207 ? -16.429 -3.392 18.813 1.00 92.75 207 ILE A C 1
ATOM 1605 O O . ILE A 1 207 ? -15.634 -3.556 17.887 1.00 92.75 207 ILE A O 1
ATOM 1609 N N . ARG A 1 208 ? -17.586 -4.049 18.894 1.00 92.00 208 ARG A N 1
ATOM 1610 C CA . ARG A 1 208 ? -18.075 -4.960 17.856 1.00 92.00 208 ARG A CA 1
ATOM 1611 C C . ARG A 1 208 ? -19.470 -4.584 17.403 1.00 92.00 208 ARG A C 1
ATOM 1613 O O . ARG A 1 208 ? -20.339 -4.327 18.235 1.00 92.00 208 ARG A O 1
ATOM 1620 N N . LEU A 1 209 ? -19.687 -4.619 16.093 1.00 92.50 209 LEU A N 1
ATOM 1621 C CA . LEU A 1 209 ? -21.021 -4.585 15.501 1.00 92.50 209 LEU A CA 1
ATOM 1622 C C . LEU A 1 209 ? -21.432 -6.009 15.147 1.00 92.50 209 LEU A C 1
ATOM 1624 O O . LEU A 1 209 ? -20.806 -6.634 14.289 1.00 92.50 209 LEU A O 1
ATOM 1628 N N . TYR A 1 210 ? -22.470 -6.510 15.807 1.00 89.19 210 TYR A N 1
ATOM 1629 C CA . TYR A 1 210 ? -22.992 -7.850 15.577 1.00 89.19 210 TYR A CA 1
ATOM 1630 C C . TYR A 1 210 ? -24.202 -7.831 14.649 1.00 89.19 210 TYR A C 1
ATOM 1632 O O . TYR A 1 210 ? -25.101 -7.005 14.803 1.00 89.19 210 TYR A O 1
ATOM 1640 N N . GLU A 1 211 ? -24.248 -8.801 13.739 1.00 89.12 211 GLU A N 1
ATOM 1641 C CA . GLU A 1 211 ? -25.441 -9.176 12.987 1.00 89.12 211 GLU A CA 1
ATOM 1642 C C . GLU A 1 211 ? -25.673 -10.684 13.114 1.00 89.12 211 GLU A C 1
ATOM 1644 O O . GLU A 1 211 ? -24.870 -11.473 12.619 1.00 89.12 211 GLU A O 1
ATOM 1649 N N . SER A 1 212 ? -26.763 -11.103 13.767 1.00 86.75 212 SER A N 1
ATOM 1650 C CA . SER A 1 212 ? -27.099 -12.532 13.942 1.00 86.75 212 SER A CA 1
ATOM 1651 C C . SER A 1 212 ? -25.913 -13.381 14.431 1.00 86.75 212 SER A C 1
ATOM 1653 O O . SER A 1 212 ? -25.566 -14.398 13.830 1.00 86.75 212 SER A O 1
ATOM 1655 N N . SER A 1 213 ? -25.245 -12.914 15.492 1.00 83.88 213 SER A N 1
ATOM 1656 C CA . SER A 1 213 ? -24.038 -13.524 16.082 1.00 83.88 213 SER A CA 1
ATOM 1657 C C . SER A 1 213 ? -22.761 -13.469 15.231 1.00 83.88 213 SER A C 1
ATOM 1659 O O . SER A 1 213 ? -21.735 -13.989 15.660 1.00 83.88 213 SER A O 1
ATOM 1661 N N . ARG A 1 214 ? -22.770 -12.813 14.065 1.00 87.06 214 ARG A N 1
ATOM 1662 C CA . ARG A 1 214 ? -21.567 -12.569 13.255 1.00 87.06 214 ARG A CA 1
ATOM 1663 C C . ARG A 1 214 ? -21.023 -11.169 13.504 1.00 87.06 214 ARG A C 1
ATOM 1665 O O . ARG A 1 214 ? -21.772 -10.197 13.432 1.00 87.06 214 ARG A O 1
ATOM 1672 N N . THR A 1 215 ? -19.720 -11.055 13.733 1.00 90.38 215 THR A N 1
ATOM 1673 C CA . THR A 1 215 ? -19.044 -9.756 13.816 1.00 90.38 215 THR A CA 1
ATOM 1674 C C . THR A 1 215 ? -18.908 -9.164 12.411 1.00 90.38 215 THR A C 1
ATOM 1676 O O . THR A 1 215 ? -18.334 -9.777 11.513 1.00 90.38 215 THR A O 1
ATOM 1679 N N . ARG A 1 216 ? -19.483 -7.978 12.196 1.00 91.25 216 ARG A N 1
ATOM 1680 C CA . ARG A 1 216 ? -19.394 -7.221 10.935 1.00 91.25 216 ARG A CA 1
ATOM 1681 C C . ARG A 1 216 ? -18.321 -6.151 10.976 1.00 91.25 216 ARG A C 1
ATOM 1683 O O . ARG A 1 216 ? -17.729 -5.847 9.947 1.00 91.25 216 ARG A O 1
ATOM 1690 N N . VAL A 1 217 ? -18.084 -5.590 12.154 1.00 93.81 217 VAL A N 1
ATOM 1691 C CA . VAL A 1 217 ? -17.011 -4.633 12.404 1.00 93.81 217 VAL A CA 1
ATOM 1692 C C . VAL A 1 217 ? -16.399 -4.955 13.751 1.00 93.81 217 VAL A C 1
ATOM 1694 O O . VAL A 1 217 ? -17.134 -5.151 14.719 1.00 93.81 217 VAL A O 1
ATOM 1697 N N . PHE A 1 218 ? -15.074 -4.956 13.810 1.00 93.31 218 PHE A N 1
ATOM 1698 C CA . PHE A 1 218 ? -14.303 -5.029 15.042 1.00 93.31 218 PHE A CA 1
ATOM 1699 C C . PHE A 1 218 ? -13.352 -3.835 15.118 1.00 93.31 218 PHE A C 1
ATOM 1701 O O . PHE A 1 218 ? -12.601 -3.579 14.180 1.00 93.31 218 PHE A O 1
ATOM 1708 N N . VAL A 1 219 ? -13.367 -3.124 16.243 1.00 95.12 219 VAL A N 1
ATOM 1709 C CA . VAL A 1 219 ? -12.384 -2.098 16.604 1.00 95.12 219 VAL A CA 1
ATOM 1710 C C . VAL A 1 219 ? -11.688 -2.559 17.869 1.00 95.12 219 VAL A C 1
ATOM 1712 O O . VAL A 1 219 ? -12.347 -2.816 18.878 1.00 95.12 219 VAL A O 1
ATOM 1715 N N . GLY A 1 220 ? -10.366 -2.649 17.835 1.00 93.44 220 GLY A N 1
ATOM 1716 C CA . GLY A 1 220 ? -9.616 -3.098 18.992 1.00 93.44 220 GLY A CA 1
ATOM 1717 C C . GLY A 1 220 ? -8.169 -3.391 18.665 1.00 93.44 220 GLY A C 1
ATOM 1718 O O . GLY A 1 220 ? -7.497 -2.630 17.974 1.00 93.44 220 GLY A O 1
ATOM 1719 N N . TYR A 1 221 ? -7.686 -4.512 19.180 1.00 90.44 221 TYR A N 1
ATOM 1720 C CA . TYR A 1 221 ? -6.371 -5.038 18.865 1.00 90.44 221 TYR A CA 1
ATOM 1721 C C . TYR A 1 221 ? -6.386 -6.559 18.911 1.00 90.44 221 TYR A C 1
ATOM 1723 O O . TYR A 1 221 ? -7.233 -7.174 19.561 1.00 90.44 221 TYR A O 1
ATOM 1731 N N . TYR A 1 222 ? -5.396 -7.151 18.263 1.00 85.62 222 TYR A N 1
ATOM 1732 C CA . TYR A 1 222 ? -4.970 -8.517 18.533 1.00 85.62 222 TYR A CA 1
ATOM 1733 C C . TYR A 1 222 ? -3.544 -8.486 19.079 1.00 85.62 222 TYR A C 1
ATOM 1735 O O . TYR A 1 222 ? -2.907 -7.431 19.128 1.00 85.62 222 TYR A O 1
ATOM 1743 N N . LYS A 1 223 ? -3.047 -9.633 19.531 1.00 83.38 223 LYS A N 1
ATOM 1744 C CA . LYS A 1 223 ? -1.646 -9.775 19.913 1.00 83.38 223 LYS A CA 1
ATOM 1745 C C . LYS A 1 223 ? -0.948 -10.721 18.952 1.00 83.38 223 LYS A C 1
ATOM 1747 O O . LYS A 1 223 ? -1.519 -11.747 18.595 1.00 83.38 223 LYS A O 1
ATOM 1752 N N . ASN A 1 224 ? 0.260 -10.365 18.524 1.00 80.12 224 ASN A N 1
ATOM 1753 C CA . ASN A 1 224 ? 1.082 -11.256 17.700 1.00 80.12 224 ASN A CA 1
ATOM 1754 C C . ASN A 1 224 ? 1.673 -12.408 18.542 1.00 80.12 224 ASN A C 1
ATOM 1756 O O . ASN A 1 224 ? 1.494 -12.464 19.763 1.00 80.12 224 ASN A O 1
ATOM 1760 N N . SER A 1 225 ? 2.450 -13.290 17.906 1.00 80.50 225 SER A N 1
ATOM 1761 C CA . SER A 1 225 ? 3.189 -14.384 18.565 1.00 80.50 225 SER A CA 1
ATOM 1762 C C . SER A 1 225 ? 4.137 -13.940 19.688 1.00 80.50 225 SER A C 1
ATOM 1764 O O . SER A 1 225 ? 4.535 -14.761 20.511 1.00 80.50 225 SER A O 1
ATOM 1766 N N . ARG A 1 226 ? 4.480 -12.649 19.767 1.00 81.56 226 ARG A N 1
ATOM 1767 C CA . ARG A 1 226 ? 5.341 -12.051 20.802 1.00 81.56 226 ARG A CA 1
ATOM 1768 C C . ARG A 1 226 ? 4.562 -11.297 21.878 1.00 81.56 226 ARG A C 1
ATOM 1770 O O . ARG A 1 226 ? 5.165 -10.576 22.666 1.00 81.56 226 ARG A O 1
ATOM 1777 N N . ASN A 1 227 ? 3.237 -11.459 21.925 1.00 84.88 227 ASN A N 1
ATOM 1778 C CA . ASN A 1 227 ? 2.344 -10.793 22.879 1.00 84.88 227 ASN A CA 1
ATOM 1779 C C . ASN A 1 227 ? 2.326 -9.252 22.736 1.00 84.88 227 ASN A C 1
ATOM 1781 O O . ASN A 1 227 ? 1.902 -8.546 23.654 1.00 84.88 227 ASN A O 1
ATOM 1785 N N . GLU A 1 228 ? 2.747 -8.721 21.584 1.00 83.88 228 GLU A N 1
ATOM 1786 C CA . GLU A 1 228 ? 2.707 -7.289 21.280 1.00 83.88 228 GLU A CA 1
ATOM 1787 C C . GLU A 1 228 ? 1.333 -6.892 20.738 1.00 83.88 228 GLU A C 1
ATOM 1789 O O . GLU A 1 228 ? 0.758 -7.592 19.903 1.00 83.88 228 GLU A O 1
ATOM 1794 N N . ILE A 1 229 ? 0.826 -5.748 21.197 1.00 87.12 229 ILE A N 1
ATOM 1795 C CA . ILE A 1 229 ? -0.478 -5.208 20.805 1.00 87.12 229 ILE A CA 1
ATOM 1796 C C . ILE A 1 229 ? -0.422 -4.679 19.370 1.00 87.12 229 ILE A C 1
ATOM 1798 O O . ILE A 1 229 ? 0.424 -3.849 19.043 1.00 87.12 229 ILE A O 1
ATOM 1802 N N . GLN A 1 230 ? -1.379 -5.120 18.556 1.00 87.69 230 GLN A N 1
ATOM 1803 C CA . GLN A 1 230 ? -1.580 -4.711 17.171 1.00 87.69 230 GLN A CA 1
ATOM 1804 C C . GLN A 1 230 ? -2.951 -4.042 17.027 1.00 87.69 230 GLN A C 1
ATOM 1806 O O . GLN A 1 230 ? -3.959 -4.739 16.853 1.00 87.69 230 GLN A O 1
ATOM 1811 N N . PRO A 1 231 ? -3.027 -2.704 17.161 1.00 91.50 231 PRO A N 1
ATOM 1812 C CA . PRO A 1 231 ? -4.259 -1.962 16.937 1.00 91.50 231 PRO A CA 1
ATOM 1813 C C . PRO A 1 231 ? -4.833 -2.259 15.556 1.00 91.50 231 PRO A C 1
ATOM 1815 O O . PRO A 1 231 ? -4.116 -2.235 14.551 1.00 91.50 231 PRO A O 1
ATOM 1818 N N . THR A 1 232 ? -6.130 -2.544 15.504 1.00 91.50 232 THR A N 1
ATOM 1819 C CA . THR A 1 232 ? -6.794 -2.903 14.260 1.00 91.50 232 THR A CA 1
ATOM 1820 C C . THR A 1 232 ? -8.266 -2.508 14.227 1.00 91.50 232 THR A C 1
ATOM 1822 O O . THR A 1 232 ? -8.982 -2.541 15.230 1.00 91.50 232 THR A O 1
ATOM 1825 N N . LEU A 1 233 ? -8.701 -2.150 13.027 1.00 94.31 233 LEU A N 1
ATOM 1826 C CA . LEU A 1 233 ? -10.084 -2.057 12.604 1.00 94.31 233 LEU A CA 1
ATOM 1827 C C . LEU A 1 233 ? -10.297 -3.112 11.515 1.00 94.31 233 LEU A C 1
ATOM 1829 O O . LEU A 1 233 ? -9.588 -3.105 10.510 1.00 94.31 233 LEU A O 1
ATOM 1833 N N . ILE A 1 234 ? -11.280 -3.986 11.702 1.00 92.81 234 ILE A N 1
ATOM 1834 C CA . ILE A 1 234 ? -11.620 -5.074 10.781 1.00 92.81 234 ILE A CA 1
ATOM 1835 C C . ILE A 1 234 ? -13.055 -4.872 10.303 1.00 92.81 234 ILE A C 1
ATOM 1837 O O . ILE A 1 234 ? -13.963 -4.683 11.112 1.00 92.81 234 ILE A O 1
ATOM 1841 N N . LEU A 1 235 ? -13.262 -4.926 8.989 1.00 93.44 235 LEU A N 1
ATOM 1842 C CA . LEU A 1 235 ? -14.562 -4.860 8.329 1.00 93.44 235 LEU A CA 1
ATOM 1843 C C . LEU A 1 235 ? -14.849 -6.203 7.656 1.00 93.44 235 LEU A C 1
ATOM 1845 O O . LEU A 1 235 ? -14.100 -6.641 6.784 1.00 93.44 235 LEU A O 1
ATOM 1849 N N . GLY A 1 236 ? -15.957 -6.831 8.038 1.00 89.56 236 GLY A N 1
ATOM 1850 C CA . GLY A 1 236 ? -16.369 -8.149 7.556 1.00 89.56 236 GLY A CA 1
ATOM 1851 C C . GLY A 1 236 ? -15.916 -9.320 8.430 1.00 89.56 236 GLY A C 1
ATOM 1852 O O . GLY A 1 236 ? -16.033 -10.454 7.977 1.00 89.56 236 GLY A O 1
ATOM 1853 N N . GLY A 1 237 ? -15.437 -9.059 9.652 1.00 87.12 237 GLY A N 1
ATOM 1854 C CA . GLY A 1 237 ? -14.807 -10.071 10.497 1.00 87.12 237 GLY A CA 1
ATOM 1855 C C . GLY A 1 237 ? -14.617 -9.691 11.964 1.00 87.12 237 GLY A C 1
ATOM 1856 O O . GLY A 1 237 ? -15.005 -8.606 12.397 1.00 87.12 237 GLY A O 1
ATOM 1857 N N . ASP A 1 238 ? -13.974 -10.592 12.707 1.00 84.75 238 ASP A N 1
ATOM 1858 C CA . ASP A 1 238 ? -13.456 -10.391 14.070 1.00 84.75 238 ASP A CA 1
ATOM 1859 C C . ASP A 1 238 ? -11.930 -10.585 14.079 1.00 84.75 238 ASP A C 1
ATOM 1861 O O . ASP A 1 238 ? -11.335 -10.913 13.053 1.00 84.75 238 ASP A O 1
ATOM 1865 N N . SER A 1 239 ? -11.294 -10.398 15.235 1.00 79.88 239 SER A N 1
ATOM 1866 C CA . SER A 1 239 ? -9.843 -10.533 15.408 1.00 79.88 239 SER A CA 1
ATOM 1867 C C . SER A 1 239 ? -9.333 -11.973 15.558 1.00 79.88 239 SER A C 1
ATOM 1869 O O . SER A 1 239 ? -8.181 -12.177 15.949 1.00 79.88 239 SER A O 1
ATOM 1871 N N . ASP A 1 240 ? -10.174 -12.967 15.267 1.00 78.06 240 ASP A N 1
ATOM 1872 C CA . ASP A 1 240 ? -9.812 -14.383 15.280 1.00 78.06 240 ASP A CA 1
ATOM 1873 C C . ASP A 1 240 ? -9.454 -14.915 13.879 1.00 78.06 240 ASP A C 1
ATOM 1875 O O . ASP A 1 240 ? -9.675 -14.277 12.847 1.00 78.06 240 ASP A O 1
ATOM 1879 N N . SER A 1 241 ? -8.883 -16.121 13.839 1.00 67.31 241 SER A N 1
ATOM 1880 C CA . SER A 1 241 ? -8.409 -16.753 12.603 1.00 67.31 241 SER A CA 1
ATOM 1881 C C . SER A 1 241 ? -9.515 -17.049 11.585 1.00 67.31 241 SER A C 1
ATOM 1883 O O . SER A 1 241 ? -9.218 -17.223 10.403 1.00 67.31 241 SER A O 1
ATOM 1885 N N . THR A 1 242 ? -10.776 -17.104 12.018 1.00 66.94 242 THR A N 1
ATOM 1886 C CA . THR A 1 242 ? -11.926 -17.435 11.169 1.00 66.94 242 THR A CA 1
ATOM 1887 C C . THR A 1 242 ? -12.619 -16.197 10.613 1.00 66.94 242 THR A C 1
ATOM 1889 O O . THR A 1 242 ? -13.086 -16.219 9.476 1.00 66.94 242 THR A O 1
ATOM 1892 N N . GLY A 1 243 ? -12.650 -15.109 11.383 1.00 67.19 243 GLY A N 1
ATOM 1893 C CA . GLY A 1 243 ? -13.314 -13.864 11.026 1.00 67.19 243 GLY A CA 1
ATOM 1894 C C . GLY A 1 243 ? -12.535 -13.035 10.013 1.00 67.19 243 GLY A C 1
ATOM 1895 O O . GLY A 1 243 ? -13.132 -12.256 9.282 1.00 67.19 243 GLY A O 1
ATOM 1896 N N . ALA A 1 244 ? -11.219 -13.205 9.932 1.00 71.88 244 ALA A N 1
ATOM 1897 C CA . ALA A 1 244 ? -10.399 -12.329 9.114 1.00 71.88 244 ALA A CA 1
ATOM 1898 C C . ALA A 1 244 ? -10.360 -12.684 7.625 1.00 71.88 244 ALA A C 1
ATOM 1900 O O . ALA A 1 244 ? -10.099 -11.812 6.815 1.00 71.88 244 ALA A O 1
ATOM 1901 N N . ASN A 1 245 ? -10.618 -13.921 7.198 1.00 86.00 245 ASN A N 1
ATOM 1902 C CA . ASN A 1 245 ? -10.474 -14.249 5.775 1.00 86.00 245 ASN A CA 1
ATOM 1903 C C . ASN A 1 245 ? -11.484 -13.477 4.898 1.00 86.00 245 ASN A C 1
ATOM 1905 O O . ASN A 1 245 ? -12.694 -13.610 5.062 1.00 86.00 245 ASN A O 1
ATOM 1909 N N . GLY A 1 246 ? -10.982 -12.679 3.953 1.00 87.75 246 GLY A N 1
ATOM 1910 C CA . GLY A 1 246 ? -11.775 -11.795 3.099 1.00 87.75 246 GLY A CA 1
ATOM 1911 C C . GLY A 1 246 ? -12.168 -10.463 3.746 1.00 87.75 246 GLY A C 1
ATOM 1912 O O . GLY A 1 246 ? -12.856 -9.669 3.104 1.00 87.75 246 GLY A O 1
ATOM 1913 N N . ALA A 1 247 ? -11.742 -10.195 4.982 1.00 91.62 247 ALA A N 1
ATOM 1914 C CA . ALA A 1 247 ? -12.020 -8.940 5.668 1.00 91.62 247 ALA A CA 1
ATOM 1915 C C . ALA A 1 247 ? -11.122 -7.802 5.158 1.00 91.62 247 ALA A C 1
ATOM 1917 O O . ALA A 1 247 ? -9.976 -8.017 4.757 1.00 91.62 247 ALA A O 1
ATOM 1918 N N . ILE A 1 248 ? -11.631 -6.570 5.209 1.00 93.50 248 ILE A N 1
ATOM 1919 C CA . ILE A 1 248 ? -10.810 -5.369 5.022 1.00 93.50 248 ILE A CA 1
ATOM 1920 C C . ILE A 1 248 ? -10.267 -4.967 6.383 1.00 93.50 248 ILE A C 1
ATOM 1922 O O . ILE A 1 248 ? -11.016 -4.875 7.353 1.00 93.50 248 ILE A O 1
ATOM 1926 N N . MET A 1 249 ? -8.976 -4.688 6.449 1.00 91.38 249 MET A N 1
ATOM 1927 C CA . MET A 1 249 ? -8.304 -4.332 7.684 1.00 91.38 249 MET A CA 1
ATOM 1928 C C . MET A 1 249 ? -7.576 -3.012 7.548 1.00 91.38 249 MET A C 1
ATOM 1930 O O . MET A 1 249 ? -6.869 -2.795 6.571 1.00 91.38 249 MET A O 1
ATOM 1934 N N . VAL A 1 250 ? -7.694 -2.178 8.574 1.00 93.44 250 VAL A N 1
ATOM 1935 C CA . VAL A 1 250 ? -6.734 -1.119 8.885 1.00 93.44 250 VAL A CA 1
ATOM 1936 C C . VAL A 1 250 ? -5.987 -1.585 10.118 1.00 93.44 250 VAL A C 1
ATOM 1938 O O . VAL A 1 250 ? -6.601 -1.924 11.132 1.00 93.44 250 VAL A O 1
ATOM 1941 N N . TYR A 1 251 ? -4.673 -1.684 10.028 1.00 88.00 251 TYR A N 1
ATOM 1942 C CA . TYR A 1 251 ? -3.901 -2.360 11.057 1.00 88.00 251 TYR A CA 1
ATOM 1943 C C . TYR A 1 251 ? -2.526 -1.733 11.212 1.00 88.00 251 TYR A C 1
ATOM 1945 O O . TYR A 1 251 ? -1.926 -1.241 10.258 1.00 88.00 251 TYR A O 1
ATOM 1953 N N . GLN A 1 252 ? -2.026 -1.786 12.436 1.00 87.38 252 GLN A N 1
ATOM 1954 C CA . GLN A 1 252 ? -0.609 -1.670 12.725 1.00 87.38 252 GLN A CA 1
ATOM 1955 C C . GLN A 1 252 ? -0.091 -3.075 13.024 1.00 87.38 252 GLN A C 1
ATOM 1957 O O . GLN A 1 252 ? -0.766 -3.852 13.695 1.00 87.38 252 GLN A O 1
ATOM 1962 N N . PHE A 1 253 ? 1.101 -3.393 12.539 1.00 78.50 253 PHE A N 1
ATOM 1963 C CA . PHE A 1 253 ? 1.829 -4.585 12.929 1.00 78.50 253 PHE A CA 1
ATOM 1964 C C . PHE A 1 253 ? 3.234 -4.217 13.409 1.00 78.50 253 PHE A C 1
ATOM 1966 O O . PHE A 1 253 ? 3.901 -3.304 12.915 1.00 78.50 253 PHE A O 1
ATOM 1973 N N . SER A 1 254 ? 3.669 -4.941 14.423 1.00 70.81 254 SER A N 1
ATOM 1974 C CA . SER A 1 254 ? 4.997 -4.888 15.008 1.00 70.81 254 SER A CA 1
ATOM 1975 C C . SER A 1 254 ? 5.584 -6.273 14.831 1.00 70.81 254 SER A C 1
ATOM 1977 O O . SER A 1 254 ? 5.122 -7.204 15.482 1.00 70.81 254 SER A O 1
ATOM 1979 N N . ASP A 1 255 ? 6.532 -6.436 13.913 1.00 59.34 255 ASP A N 1
ATOM 1980 C CA . ASP A 1 255 ? 7.283 -7.688 13.781 1.00 59.34 255 ASP A CA 1
ATOM 1981 C C . ASP A 1 255 ? 8.744 -7.533 14.228 1.00 59.34 255 ASP A C 1
ATOM 1983 O O . ASP A 1 255 ? 9.428 -8.528 14.416 1.00 59.34 255 ASP A O 1
ATOM 1987 N N . THR A 1 256 ? 9.246 -6.312 14.420 1.00 60.75 256 THR A N 1
ATOM 1988 C CA . THR A 1 256 ? 10.638 -5.986 14.769 1.00 60.75 256 THR A CA 1
ATOM 1989 C C . THR A 1 256 ? 10.698 -4.572 15.377 1.00 60.75 256 THR A C 1
ATOM 1991 O O . THR A 1 256 ? 9.668 -3.983 15.727 1.00 60.75 256 THR A O 1
ATOM 1994 N N . SER A 1 257 ? 11.899 -4.010 15.570 1.00 65.62 257 SER A N 1
ATOM 1995 C CA . SER A 1 257 ? 12.092 -2.628 16.042 1.00 65.62 257 SER A CA 1
ATOM 1996 C C . SER A 1 257 ? 11.345 -1.594 15.189 1.00 65.62 257 SER A C 1
ATOM 1998 O O . SER A 1 257 ? 10.994 -0.531 15.696 1.00 65.62 257 SER A O 1
ATOM 2000 N N . VAL A 1 258 ? 11.054 -1.922 13.929 1.00 79.56 258 VAL A N 1
ATOM 2001 C CA . VAL A 1 258 ? 10.293 -1.091 13.000 1.00 79.56 258 VAL A CA 1
ATOM 2002 C C . VAL A 1 258 ? 8.803 -1.381 13.154 1.00 79.56 258 VAL A C 1
ATOM 2004 O O . VAL A 1 258 ? 8.354 -2.506 12.935 1.00 79.56 258 VAL A O 1
ATOM 2007 N N . LYS A 1 259 ? 8.012 -0.370 13.523 1.00 85.06 259 LYS A N 1
ATOM 2008 C CA . LYS A 1 259 ? 6.548 -0.486 13.447 1.00 85.06 259 LYS A CA 1
ATOM 2009 C C . LYS A 1 259 ? 6.084 -0.142 12.040 1.00 85.06 259 LYS A C 1
ATOM 2011 O O . LYS A 1 259 ? 6.593 0.793 11.418 1.00 85.06 259 LYS A O 1
ATOM 2016 N N . SER A 1 260 ? 5.086 -0.874 11.575 1.00 88.25 260 SER A N 1
ATOM 2017 C CA . SER A 1 260 ? 4.486 -0.688 10.262 1.00 88.25 260 SER A CA 1
ATOM 2018 C C . SER A 1 260 ? 2.973 -0.759 10.378 1.00 88.25 260 SER A C 1
ATOM 2020 O O . SER A 1 260 ? 2.424 -1.218 11.377 1.00 88.25 260 SER A O 1
ATOM 2022 N N . GLY A 1 261 ? 2.275 -0.280 9.366 1.00 90.50 261 GLY A N 1
ATOM 2023 C CA . GLY A 1 261 ? 0.827 -0.347 9.317 1.00 90.50 261 GLY A CA 1
ATOM 2024 C C . GLY A 1 261 ? 0.324 -0.178 7.904 1.00 90.50 261 GLY A C 1
ATOM 2025 O O . GLY A 1 261 ? 1.065 0.215 7.007 1.00 90.50 261 GLY A O 1
ATOM 2026 N N . GLY A 1 262 ? -0.935 -0.503 7.685 1.00 93.00 262 GLY A N 1
ATOM 2027 C CA . GLY A 1 262 ? -1.492 -0.464 6.353 1.00 93.00 262 GLY A CA 1
ATOM 2028 C C . GLY A 1 262 ? -2.987 -0.667 6.328 1.00 93.00 262 GLY A C 1
ATOM 2029 O O . GLY A 1 262 ? -3.655 -0.810 7.356 1.00 93.00 262 GLY A O 1
ATOM 2030 N N . ILE A 1 263 ? -3.484 -0.675 5.103 1.00 94.62 263 ILE A N 1
ATOM 2031 C CA . ILE A 1 263 ? -4.833 -1.082 4.765 1.00 94.62 263 ILE A CA 1
ATOM 2032 C C . ILE A 1 263 ? -4.752 -2.201 3.735 1.00 94.62 263 ILE A C 1
ATOM 2034 O O . ILE A 1 263 ? -3.981 -2.117 2.780 1.00 94.62 263 ILE A O 1
ATOM 2038 N N . GLY A 1 264 ? -5.532 -3.258 3.918 1.00 94.12 264 GLY A N 1
ATOM 2039 C CA . GLY A 1 264 ? -5.504 -4.397 3.010 1.00 94.12 264 GLY A CA 1
ATOM 2040 C C . GLY A 1 264 ? -6.719 -5.294 3.145 1.00 94.12 264 GLY A C 1
ATOM 2041 O O . GLY A 1 264 ? -7.521 -5.139 4.064 1.00 94.12 264 GLY A O 1
ATOM 2042 N N . ILE A 1 265 ? -6.849 -6.221 2.202 1.00 93.19 265 ILE A N 1
ATOM 2043 C CA . ILE A 1 265 ? -7.810 -7.319 2.283 1.00 93.19 265 ILE A CA 1
ATOM 2044 C C . ILE A 1 265 ? -7.063 -8.596 2.653 1.00 93.19 265 ILE A C 1
ATOM 2046 O O . ILE A 1 265 ? -6.118 -8.991 1.968 1.00 93.19 265 ILE A O 1
ATOM 2050 N N . THR A 1 266 ? -7.470 -9.232 3.743 1.00 89.81 266 THR A N 1
ATOM 2051 C CA . THR A 1 266 ? -6.757 -10.377 4.319 1.00 89.81 266 THR A CA 1
ATOM 2052 C C . THR A 1 266 ? -7.210 -11.710 3.720 1.00 89.81 266 THR A C 1
ATOM 2054 O O . THR A 1 266 ? -8.356 -11.885 3.311 1.00 89.81 266 THR A O 1
ATOM 2057 N N . LYS A 1 267 ? -6.279 -12.663 3.647 1.00 89.25 267 LYS A N 1
ATOM 2058 C CA . LYS A 1 267 ? -6.490 -14.072 3.274 1.00 89.25 267 LYS A CA 1
ATOM 2059 C C . LYS A 1 267 ? -6.554 -15.002 4.488 1.00 89.25 267 LYS A C 1
ATOM 2061 O O . LYS A 1 267 ? -6.537 -16.221 4.330 1.00 89.25 267 LYS A O 1
ATOM 2066 N N . GLY A 1 268 ? -6.591 -14.432 5.689 1.00 82.12 268 GLY A N 1
ATOM 2067 C CA . GLY A 1 268 ? -6.505 -15.137 6.958 1.00 82.12 268 GLY A CA 1
ATOM 2068 C C . GLY A 1 268 ? -5.346 -14.660 7.833 1.00 82.12 268 GLY A C 1
ATOM 2069 O O . GLY A 1 268 ? -4.573 -13.764 7.479 1.00 82.12 268 GLY A O 1
ATOM 2070 N N . LEU A 1 269 ? -5.268 -15.284 9.003 1.00 77.19 269 LEU A N 1
ATOM 2071 C CA . LEU A 1 269 ? -4.249 -15.064 10.020 1.00 77.19 269 LEU A CA 1
ATOM 2072 C C . LEU A 1 269 ? -3.214 -16.196 9.946 1.00 77.19 269 LEU A C 1
ATOM 2074 O O . LEU A 1 269 ? -3.589 -17.369 9.982 1.00 77.19 269 LEU A O 1
ATOM 2078 N N . ASP A 1 270 ? -1.931 -15.854 9.870 1.00 71.50 270 ASP A N 1
ATOM 2079 C CA . ASP A 1 270 ? -0.835 -16.770 10.177 1.00 71.50 270 ASP A CA 1
ATOM 2080 C C . ASP A 1 270 ? -0.315 -16.517 11.603 1.00 71.50 270 ASP A C 1
ATOM 2082 O O . ASP A 1 270 ? -0.697 -15.555 12.270 1.00 71.50 270 ASP A O 1
ATOM 2086 N N . GLY A 1 271 ? 0.549 -17.395 12.117 1.00 64.81 271 GLY A N 1
ATOM 2087 C CA . GLY A 1 271 ? 1.073 -17.271 13.483 1.00 64.81 271 GLY A CA 1
ATOM 2088 C C . GLY A 1 271 ? 1.815 -15.955 13.780 1.00 64.81 271 GLY A C 1
ATOM 2089 O O . GLY A 1 271 ? 2.065 -15.666 14.947 1.00 64.81 271 GLY A O 1
ATOM 2090 N N . ASN A 1 272 ? 2.154 -15.149 12.769 1.00 65.38 272 ASN A N 1
ATOM 2091 C CA . ASN A 1 272 ? 2.860 -13.876 12.907 1.00 65.38 272 ASN A CA 1
ATOM 2092 C C . ASN A 1 272 ? 1.973 -12.648 12.638 1.00 65.38 272 ASN A C 1
ATOM 2094 O O . ASN A 1 272 ? 2.336 -11.545 13.051 1.00 65.38 272 ASN A O 1
ATOM 2098 N N . GLY A 1 273 ? 0.801 -12.810 12.023 1.00 74.12 273 GLY A N 1
ATOM 2099 C CA . GLY A 1 273 ? -0.151 -11.732 11.786 1.00 74.12 273 GLY A CA 1
ATOM 2100 C C . GLY A 1 273 ? -1.090 -12.009 10.618 1.00 74.12 273 GLY A C 1
ATOM 2101 O O . GLY A 1 273 ? -1.281 -13.141 10.189 1.00 74.12 273 GLY A O 1
ATOM 2102 N N . TYR A 1 274 ? -1.727 -10.959 10.109 1.00 78.88 274 TYR A N 1
ATOM 2103 C CA . TYR A 1 274 ? -2.611 -11.088 8.956 1.00 78.88 274 TYR A CA 1
ATOM 2104 C C . TYR A 1 274 ? -1.824 -11.115 7.653 1.00 78.88 274 TYR A C 1
ATOM 2106 O O . TYR A 1 274 ? -0.995 -10.244 7.396 1.00 78.88 274 TYR A O 1
ATOM 2114 N N . LEU A 1 275 ? -2.152 -12.086 6.806 1.00 85.31 275 LEU A N 1
ATOM 2115 C CA . LEU A 1 275 ? -1.680 -12.146 5.430 1.00 85.31 275 LEU A CA 1
ATOM 2116 C C . LEU A 1 275 ? -2.664 -11.398 4.539 1.00 85.31 275 LEU A C 1
ATOM 2118 O O . LEU A 1 275 ? -3.863 -11.674 4.595 1.00 85.31 275 LEU A O 1
ATOM 2122 N N . ASN A 1 276 ? -2.176 -10.485 3.701 1.00 90.19 276 ASN A N 1
ATOM 2123 C CA . ASN A 1 276 ? -3.016 -9.711 2.789 1.00 90.19 276 ASN A CA 1
ATOM 2124 C C . ASN A 1 276 ? -2.896 -10.194 1.348 1.00 90.19 276 ASN A C 1
ATOM 2126 O O . ASN A 1 276 ? -1.804 -10.461 0.868 1.00 90.19 276 ASN A O 1
ATOM 2130 N N . ALA A 1 277 ? -4.033 -10.267 0.652 1.00 92.75 277 ALA A N 1
ATOM 2131 C CA . ALA A 1 277 ? -4.079 -10.519 -0.787 1.00 92.75 277 ALA A CA 1
ATOM 2132 C C . ALA A 1 277 ? -3.641 -9.302 -1.602 1.00 92.75 277 ALA A C 1
ATOM 2134 O O . ALA A 1 277 ? -3.096 -9.424 -2.700 1.00 92.75 277 ALA A O 1
ATOM 2135 N N . ALA A 1 278 ? -3.997 -8.129 -1.086 1.00 94.75 278 ALA A N 1
ATOM 2136 C CA . ALA A 1 278 ? -3.621 -6.835 -1.604 1.00 94.75 278 ALA A CA 1
ATOM 2137 C C . ALA A 1 278 ? -3.585 -5.850 -0.438 1.00 94.75 278 ALA A C 1
ATOM 2139 O O . ALA A 1 278 ? -4.487 -5.857 0.408 1.00 94.75 278 ALA A O 1
ATOM 2140 N N . SER A 1 279 ? -2.555 -5.015 -0.394 1.00 94.44 279 SER A N 1
ATOM 2141 C CA . SER A 1 279 ? -2.363 -4.054 0.684 1.00 94.44 279 SER A CA 1
ATOM 2142 C C . SER A 1 279 ? -1.599 -2.826 0.230 1.00 94.44 279 SER A C 1
ATOM 2144 O O . SER A 1 279 ? -0.694 -2.900 -0.597 1.00 94.44 279 SER A O 1
ATOM 2146 N N . LEU A 1 280 ? -1.943 -1.700 0.839 1.00 95.56 280 LEU A N 1
ATOM 2147 C CA . LEU A 1 280 ? -1.109 -0.515 0.892 1.00 95.56 280 LEU A CA 1
ATOM 2148 C C . LEU A 1 280 ? -0.499 -0.456 2.288 1.00 95.56 280 LEU A C 1
ATOM 2150 O O . LEU A 1 280 ? -1.235 -0.370 3.275 1.00 95.56 280 LEU A O 1
ATOM 2154 N N . TYR A 1 281 ? 0.826 -0.509 2.373 1.00 91.88 281 TYR A N 1
ATOM 2155 C CA . TYR A 1 281 ? 1.529 -0.521 3.648 1.00 91.88 281 TYR A CA 1
ATOM 2156 C C . TYR A 1 281 ? 2.541 0.616 3.759 1.00 91.88 281 TYR A C 1
ATOM 2158 O O . TYR A 1 281 ? 3.095 1.085 2.766 1.00 91.88 281 TYR A O 1
ATOM 2166 N N . PHE A 1 282 ? 2.797 1.018 5.000 1.00 92.75 282 PHE A N 1
ATOM 2167 C CA . PHE A 1 282 ? 3.721 2.066 5.404 1.00 92.75 282 PHE A CA 1
ATOM 2168 C C . PHE A 1 282 ? 4.568 1.588 6.585 1.00 92.75 282 PHE A C 1
ATOM 2170 O O . PHE A 1 282 ? 4.079 0.868 7.457 1.00 92.75 282 PHE A O 1
ATOM 2177 N N . SER A 1 283 ? 5.827 2.010 6.645 1.00 91.44 283 SER A N 1
ATOM 2178 C CA . SER A 1 283 ? 6.764 1.648 7.719 1.00 91.44 283 SER A CA 1
ATOM 2179 C C . SER A 1 283 ? 7.385 2.880 8.374 1.00 91.44 283 SER A C 1
ATOM 2181 O O . SER A 1 283 ? 7.546 3.919 7.731 1.00 91.44 283 SER A O 1
ATOM 2183 N N . GLN A 1 284 ? 7.810 2.754 9.634 1.00 90.69 284 GLN A N 1
ATOM 2184 C CA . GLN A 1 284 ? 8.554 3.807 10.343 1.00 90.69 284 GLN A CA 1
ATOM 2185 C C . GLN A 1 284 ? 9.882 4.187 9.665 1.00 90.69 284 GLN A C 1
ATOM 2187 O O . GLN A 1 284 ? 10.369 5.294 9.874 1.00 90.69 284 GLN A O 1
ATOM 2192 N N . THR A 1 285 ? 10.453 3.317 8.827 1.00 91.19 285 THR A N 1
ATOM 2193 C CA . THR A 1 285 ? 11.642 3.619 8.009 1.00 91.19 285 THR A CA 1
ATOM 2194 C C . THR A 1 285 ? 11.340 4.493 6.790 1.00 91.19 285 THR A C 1
ATOM 2196 O O . THR A 1 285 ? 12.258 4.836 6.052 1.00 91.19 285 THR A O 1
ATOM 2199 N N . GLY A 1 286 ? 10.074 4.860 6.564 1.00 91.94 286 GLY A N 1
ATOM 2200 C CA . GLY A 1 286 ? 9.651 5.702 5.445 1.00 91.94 286 GLY A CA 1
ATOM 2201 C C . GLY A 1 286 ? 9.337 4.938 4.157 1.00 91.94 286 GLY A C 1
ATOM 2202 O O . GLY A 1 286 ? 9.109 5.571 3.129 1.00 91.94 286 GLY A O 1
ATOM 2203 N N . ASN A 1 287 ? 9.291 3.600 4.187 1.00 91.88 287 ASN A N 1
ATOM 2204 C CA . ASN A 1 287 ? 8.849 2.818 3.028 1.00 91.88 287 ASN A CA 1
ATOM 2205 C C . ASN A 1 287 ? 7.325 2.873 2.917 1.00 91.88 287 ASN A C 1
ATOM 2207 O O . ASN A 1 287 ? 6.635 2.719 3.928 1.00 91.88 287 ASN A O 1
ATOM 2211 N N . ALA A 1 288 ? 6.829 3.021 1.691 1.00 94.38 288 ALA A N 1
ATOM 2212 C CA . ALA A 1 288 ? 5.433 2.833 1.324 1.00 94.38 288 ALA A CA 1
ATOM 2213 C C . ALA A 1 288 ? 5.376 1.878 0.130 1.00 94.38 288 ALA A C 1
ATOM 2215 O O . ALA A 1 288 ? 6.045 2.144 -0.872 1.00 94.38 288 ALA A O 1
ATOM 2216 N N . MET A 1 289 ? 4.611 0.787 0.212 1.00 92.75 289 MET A N 1
ATOM 2217 C CA . MET A 1 289 ? 4.447 -0.122 -0.930 1.00 92.75 289 MET A CA 1
ATOM 2218 C C . MET A 1 289 ? 2.995 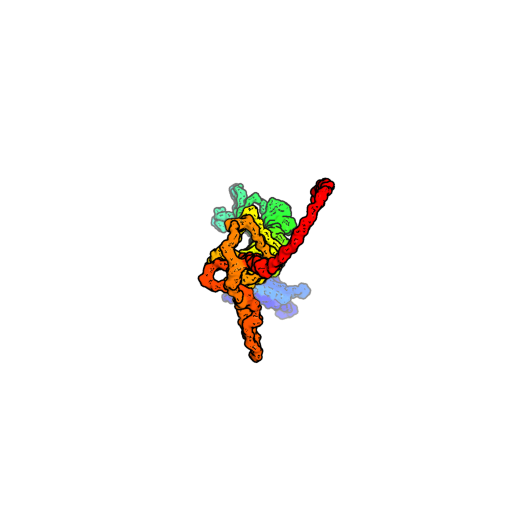-0.520 -1.148 1.00 92.75 289 MET A C 1
ATOM 2220 O O . MET A 1 289 ? 2.172 -0.522 -0.231 1.00 92.75 289 MET A O 1
ATOM 2224 N N . LEU A 1 290 ? 2.707 -0.826 -2.409 1.00 95.88 290 LEU A N 1
ATOM 2225 C CA . LEU A 1 290 ? 1.440 -1.344 -2.884 1.00 95.88 290 LEU A CA 1
ATOM 2226 C C . LEU A 1 290 ? 1.694 -2.766 -3.374 1.00 95.88 290 LEU A C 1
ATOM 2228 O O . LEU A 1 290 ? 2.332 -2.953 -4.408 1.00 95.88 290 LEU A O 1
ATOM 2232 N N . ASP A 1 291 ? 1.179 -3.737 -2.633 1.00 93.94 291 ASP A N 1
ATOM 2233 C CA . ASP A 1 291 ? 1.369 -5.158 -2.900 1.00 93.94 291 ASP A CA 1
ATOM 2234 C C . ASP A 1 291 ? 0.049 -5.788 -3.339 1.00 93.94 291 ASP A C 1
ATOM 2236 O O . ASP A 1 291 ? -1.022 -5.441 -2.831 1.00 93.94 291 ASP A O 1
ATOM 2240 N N . ALA A 1 292 ? 0.119 -6.724 -4.285 1.00 96.25 292 ALA A N 1
ATOM 2241 C CA . ALA A 1 292 ? -1.020 -7.525 -4.715 1.00 96.25 292 ALA A CA 1
ATOM 2242 C C . ALA A 1 292 ? -0.560 -8.860 -5.308 1.00 96.25 292 ALA A C 1
ATOM 2244 O O . ALA A 1 292 ? 0.342 -8.901 -6.141 1.00 96.25 292 ALA A O 1
ATOM 2245 N N . ASP A 1 293 ? -1.258 -9.942 -4.972 1.00 95.00 293 ASP A N 1
ATOM 2246 C CA . ASP A 1 293 ? -0.881 -11.293 -5.414 1.00 95.00 293 ASP A CA 1
ATOM 2247 C C . ASP A 1 293 ? -1.142 -11.586 -6.895 1.00 95.00 293 ASP A C 1
ATOM 2249 O O . ASP A 1 293 ? -0.666 -12.587 -7.430 1.00 95.00 293 ASP A O 1
ATOM 2253 N N . LYS A 1 294 ? -1.968 -10.767 -7.554 1.00 96.31 294 LYS A N 1
ATOM 2254 C CA . LYS A 1 294 ? -2.375 -10.993 -8.949 1.00 96.31 294 LYS A CA 1
ATOM 2255 C C . LYS A 1 294 ? -2.019 -9.830 -9.859 1.00 96.31 294 LYS A C 1
ATOM 2257 O O . LYS A 1 294 ? -1.264 -10.010 -10.807 1.00 96.31 294 LYS A O 1
ATOM 2262 N N . MET A 1 295 ? -2.615 -8.663 -9.626 1.00 97.50 295 MET A N 1
ATOM 2263 C CA . MET A 1 295 ? -2.443 -7.507 -10.502 1.00 97.50 295 MET A CA 1
ATOM 2264 C C . MET A 1 295 ? -2.671 -6.195 -9.758 1.00 97.50 295 MET A C 1
ATOM 2266 O O . MET A 1 295 ? -3.514 -6.119 -8.865 1.00 97.50 295 MET A O 1
ATOM 2270 N N . ILE A 1 296 ? -1.969 -5.157 -10.203 1.00 97.44 296 ILE A N 1
ATOM 2271 C CA . ILE A 1 296 ? -2.206 -3.760 -9.841 1.00 97.44 296 ILE A CA 1
ATOM 2272 C C . ILE A 1 296 ? -2.602 -3.036 -11.127 1.00 97.44 296 ILE A C 1
ATOM 2274 O O . ILE A 1 296 ? -1.902 -3.135 -12.133 1.00 97.44 296 ILE A O 1
ATOM 2278 N N . VAL A 1 297 ? -3.726 -2.318 -11.106 1.00 97.62 297 VAL A N 1
ATOM 2279 C CA . VAL A 1 297 ? -4.197 -1.506 -12.237 1.00 97.62 297 VAL A CA 1
ATOM 2280 C C . VAL A 1 297 ? -4.288 -0.055 -11.786 1.00 97.62 297 VAL A C 1
ATOM 2282 O O . VAL A 1 297 ? -5.019 0.252 -10.848 1.00 97.62 297 VAL A O 1
ATOM 2285 N N . LEU A 1 298 ? -3.564 0.834 -12.467 1.00 96.44 298 LEU A N 1
ATOM 2286 C CA . LEU A 1 298 ? -3.604 2.280 -12.252 1.00 96.44 298 LEU A CA 1
ATOM 2287 C C . LEU A 1 298 ? -4.126 2.936 -13.533 1.00 96.44 298 LEU A C 1
ATOM 2289 O O . LEU A 1 298 ? -3.522 2.774 -14.589 1.00 96.44 298 LEU A O 1
ATOM 2293 N N . ASN A 1 299 ? -5.243 3.660 -13.447 1.00 96.88 299 ASN A N 1
ATOM 2294 C CA . ASN A 1 299 ? -5.884 4.310 -14.593 1.00 96.88 299 ASN A CA 1
ATOM 2295 C C . ASN A 1 299 ? -6.027 5.813 -14.335 1.00 96.88 299 ASN A C 1
ATOM 2297 O O . ASN A 1 299 ? -6.478 6.216 -13.264 1.00 96.88 299 ASN A O 1
ATOM 2301 N N . ALA A 1 300 ? -5.704 6.632 -15.334 1.00 97.38 300 ALA A N 1
ATOM 2302 C CA . ALA A 1 300 ? -5.941 8.072 -15.322 1.00 97.38 300 ALA A CA 1
ATOM 2303 C C . ALA A 1 300 ? -6.577 8.491 -16.651 1.00 97.38 300 ALA A C 1
ATOM 2305 O O . ALA A 1 300 ? -6.190 7.994 -17.704 1.00 97.38 300 ALA A O 1
ATOM 2306 N N . GLN A 1 301 ? -7.557 9.396 -16.609 1.00 97.94 301 GLN A N 1
ATOM 2307 C CA . GLN A 1 301 ? -8.254 9.854 -17.820 1.00 97.94 301 GLN A CA 1
ATOM 2308 C C . GLN A 1 301 ? -7.451 10.871 -18.638 1.00 97.94 301 GLN A C 1
ATOM 2310 O O . GLN A 1 301 ? -7.697 11.025 -19.829 1.00 97.94 301 GLN A O 1
ATOM 2315 N N . THR A 1 302 ? -6.519 11.582 -18.007 1.00 98.31 302 THR A N 1
ATOM 2316 C CA . THR A 1 302 ? -5.755 12.661 -18.643 1.00 98.31 302 THR A CA 1
ATOM 2317 C C . THR A 1 302 ? -4.258 12.436 -18.500 1.00 98.31 302 THR A C 1
ATOM 2319 O O . THR A 1 302 ? -3.571 12.263 -19.499 1.00 98.31 302 THR A O 1
ATOM 2322 N N . ASP A 1 303 ? -3.751 12.423 -17.269 1.00 97.62 303 ASP A N 1
ATOM 2323 C CA . ASP A 1 303 ? -2.319 12.356 -16.987 1.00 97.62 303 ASP A CA 1
ATOM 2324 C C . ASP A 1 303 ? -2.043 11.532 -15.722 1.00 97.62 303 ASP A C 1
ATOM 2326 O O . ASP A 1 303 ? -2.774 11.619 -14.732 1.00 97.62 303 ASP A O 1
ATOM 2330 N N . MET A 1 304 ? -0.967 10.747 -15.752 1.00 97.31 304 MET A N 1
ATOM 2331 C CA . MET A 1 304 ? -0.464 9.960 -14.629 1.00 97.31 304 MET A CA 1
ATOM 2332 C C . MET A 1 304 ? 1.030 10.234 -14.481 1.00 97.31 304 MET A C 1
ATOM 2334 O O . MET A 1 304 ? 1.833 9.847 -15.328 1.00 97.31 304 MET A O 1
ATOM 2338 N N . ARG A 1 305 ? 1.413 10.909 -13.392 1.00 96.75 305 ARG A N 1
ATOM 2339 C CA . ARG A 1 305 ? 2.799 11.324 -13.149 1.00 96.75 305 ARG A CA 1
ATOM 2340 C C . ARG A 1 305 ? 3.441 10.486 -12.059 1.00 96.75 305 ARG A C 1
ATOM 2342 O O . ARG A 1 305 ? 3.011 10.532 -10.911 1.00 96.75 305 ARG A O 1
ATOM 2349 N N . PHE A 1 306 ? 4.548 9.841 -12.400 1.00 94.62 306 PHE A N 1
ATOM 2350 C CA . PHE A 1 306 ? 5.460 9.235 -11.439 1.00 94.62 306 PHE A CA 1
ATOM 2351 C C . PHE A 1 306 ? 6.700 10.119 -11.313 1.00 94.62 306 PHE A C 1
ATOM 2353 O O . PHE A 1 306 ? 7.235 10.583 -12.320 1.00 94.62 306 PHE A O 1
ATOM 2360 N N . LYS A 1 307 ? 7.158 10.382 -10.083 1.00 94.56 307 LYS A N 1
ATOM 2361 C CA . LYS A 1 307 ? 8.339 11.218 -9.817 1.00 94.56 307 LYS A CA 1
ATOM 2362 C C . LYS A 1 307 ? 9.239 10.568 -8.775 1.00 94.56 307 LYS A C 1
ATOM 2364 O O . LYS A 1 307 ? 8.767 10.141 -7.728 1.00 94.56 307 LYS A O 1
ATOM 2369 N N . VAL A 1 308 ? 10.535 10.556 -9.057 1.00 92.56 308 VAL A N 1
ATOM 2370 C CA . VAL A 1 308 ? 11.599 10.077 -8.169 1.00 92.56 308 VAL A CA 1
ATOM 2371 C C . VAL A 1 308 ? 12.810 10.994 -8.331 1.00 92.56 308 VAL A C 1
ATOM 2373 O O . VAL A 1 308 ? 12.971 11.616 -9.379 1.00 92.56 308 VAL A O 1
ATOM 2376 N N . LYS A 1 309 ? 13.636 11.125 -7.289 1.00 89.75 309 LYS A N 1
ATOM 2377 C CA . LYS A 1 309 ? 14.837 11.977 -7.327 1.00 89.75 309 LYS A CA 1
ATOM 2378 C C . LYS A 1 309 ? 15.968 11.380 -8.172 1.00 89.75 309 LYS A C 1
ATOM 2380 O O . LYS A 1 309 ? 16.737 12.134 -8.750 1.00 89.75 309 LYS A O 1
ATOM 2385 N N . ASP A 1 310 ? 16.080 10.055 -8.180 1.00 89.25 310 ASP A N 1
ATOM 2386 C CA . ASP A 1 310 ? 17.168 9.323 -8.834 1.00 89.25 310 ASP A CA 1
ATOM 2387 C C . ASP A 1 310 ? 16.659 8.595 -10.087 1.00 89.25 310 ASP A C 1
ATOM 2389 O O . ASP A 1 310 ? 16.697 9.137 -11.188 1.00 89.25 310 ASP A O 1
ATOM 2393 N N . GLN A 1 311 ? 16.111 7.388 -9.928 1.00 91.88 311 GLN A N 1
ATOM 2394 C CA . GLN A 1 311 ? 15.699 6.556 -11.058 1.00 91.88 311 GLN A CA 1
ATOM 2395 C C . GLN A 1 311 ? 14.495 5.674 -10.726 1.00 91.88 311 GLN A C 1
ATOM 2397 O O . GLN A 1 311 ? 14.303 5.257 -9.580 1.00 91.88 311 GLN A O 1
ATOM 2402 N N . PHE A 1 312 ? 13.710 5.344 -11.750 1.00 96.06 312 PHE A N 1
ATOM 2403 C CA . PHE A 1 312 ? 12.713 4.279 -11.685 1.00 96.06 312 PHE A CA 1
ATOM 2404 C C . PHE A 1 312 ? 13.405 2.949 -11.919 1.00 96.06 312 PHE A C 1
ATOM 2406 O O . PHE A 1 312 ? 14.078 2.783 -12.934 1.00 96.06 312 PHE A O 1
ATOM 2413 N N . ARG A 1 313 ? 13.249 1.999 -10.997 1.00 95.94 313 ARG A N 1
ATOM 2414 C CA . ARG A 1 313 ? 13.846 0.666 -11.109 1.00 95.94 313 ARG A CA 1
ATOM 2415 C C . ARG A 1 313 ? 12.768 -0.387 -11.279 1.00 95.94 313 ARG A C 1
ATOM 2417 O O . ARG A 1 313 ? 11.752 -0.358 -10.591 1.00 95.94 313 ARG A O 1
ATOM 2424 N N . PHE A 1 314 ? 13.042 -1.333 -12.162 1.00 96.88 314 PHE A N 1
ATOM 2425 C CA . PHE A 1 314 ? 12.184 -2.470 -12.439 1.00 96.88 314 PHE A CA 1
ATOM 2426 C C . PHE A 1 314 ? 12.906 -3.742 -12.012 1.00 96.88 314 PHE A C 1
ATOM 2428 O O . PHE A 1 314 ? 14.091 -3.930 -12.309 1.00 96.88 314 PHE A O 1
ATOM 2435 N N . TYR A 1 315 ? 12.172 -4.609 -11.322 1.00 97.31 315 TYR A N 1
ATOM 2436 C CA . TYR A 1 315 ? 12.681 -5.854 -10.766 1.00 97.31 315 TYR A CA 1
ATOM 2437 C C . TYR A 1 315 ? 11.795 -7.025 -11.184 1.00 97.31 315 TYR A C 1
ATOM 2439 O O . TYR A 1 315 ? 10.582 -6.884 -11.341 1.00 97.31 315 TYR A O 1
ATOM 2447 N N . ARG A 1 316 ? 12.414 -8.194 -11.344 1.00 96.62 316 ARG A N 1
ATOM 2448 C CA . ARG A 1 316 ? 11.728 -9.486 -11.394 1.00 96.62 316 ARG A CA 1
ATOM 2449 C C . ARG A 1 316 ? 12.269 -10.329 -10.250 1.00 96.62 316 ARG A C 1
ATOM 2451 O O . ARG A 1 316 ? 13.437 -10.720 -10.285 1.00 96.62 316 ARG A O 1
ATOM 2458 N N . ASN A 1 317 ? 11.415 -10.625 -9.272 1.00 94.12 317 ASN A N 1
ATOM 2459 C CA . ASN A 1 317 ? 11.860 -11.063 -7.946 1.00 94.12 317 ASN A CA 1
ATOM 2460 C C . ASN A 1 317 ? 12.853 -10.016 -7.402 1.00 94.12 317 ASN A C 1
ATOM 2462 O O . ASN A 1 317 ? 12.603 -8.824 -7.550 1.00 94.12 317 ASN A O 1
ATOM 2466 N N . ASP A 1 318 ? 14.008 -10.440 -6.896 1.00 95.38 318 ASP A N 1
ATOM 2467 C CA . ASP A 1 318 ? 15.053 -9.535 -6.398 1.00 95.38 318 ASP A CA 1
ATOM 2468 C C . ASP A 1 318 ? 16.079 -9.125 -7.470 1.00 95.38 318 ASP A C 1
ATOM 2470 O O . ASP A 1 318 ? 17.030 -8.394 -7.195 1.00 95.38 318 ASP A O 1
ATOM 2474 N N . ASN A 1 319 ? 15.899 -9.572 -8.718 1.00 96.19 319 ASN A N 1
ATOM 2475 C CA . ASN A 1 319 ? 16.824 -9.262 -9.802 1.00 96.19 319 ASN A CA 1
ATOM 2476 C C . ASN A 1 319 ? 16.412 -7.976 -10.515 1.00 96.19 319 ASN A C 1
ATOM 2478 O O . ASN A 1 319 ? 15.311 -7.876 -11.064 1.00 96.19 319 ASN A O 1
ATOM 2482 N N . TRP A 1 320 ? 17.323 -7.008 -10.548 1.00 95.94 320 TRP A N 1
ATOM 2483 C CA . TRP A 1 320 ? 17.170 -5.798 -11.350 1.00 95.94 320 TRP A CA 1
ATOM 2484 C C . TRP A 1 320 ? 17.163 -6.145 -12.846 1.00 95.94 320 TRP A C 1
ATOM 2486 O O . TRP A 1 320 ? 18.036 -6.871 -13.323 1.00 95.94 320 TRP A O 1
ATOM 2496 N N . ILE A 1 321 ? 16.173 -5.629 -13.581 1.00 97.00 321 ILE A N 1
ATOM 2497 C CA . ILE A 1 321 ? 16.008 -5.900 -15.021 1.00 97.00 321 ILE A CA 1
ATOM 2498 C C . ILE A 1 321 ? 16.181 -4.659 -15.895 1.00 97.00 321 ILE A C 1
ATOM 2500 O O . ILE A 1 321 ? 16.615 -4.784 -17.036 1.00 97.00 321 ILE A O 1
ATOM 2504 N N . ALA A 1 322 ? 15.823 -3.481 -15.385 1.00 96.56 322 ALA A N 1
ATOM 2505 C CA . ALA A 1 322 ? 15.996 -2.216 -16.082 1.00 96.56 322 ALA A CA 1
ATOM 2506 C C . ALA A 1 322 ? 15.838 -1.038 -15.118 1.00 96.56 322 ALA A C 1
ATOM 2508 O O . ALA A 1 322 ? 15.196 -1.150 -14.067 1.00 96.56 322 ALA A O 1
ATOM 2509 N N . SER A 1 323 ? 16.381 0.116 -15.484 1.00 95.50 323 SER A N 1
ATOM 2510 C CA . SER A 1 323 ? 16.007 1.390 -14.875 1.00 95.50 323 SER A CA 1
ATOM 2511 C C . SER A 1 323 ? 15.849 2.494 -15.911 1.00 95.50 323 SER A C 1
ATOM 2513 O O . SER A 1 323 ? 16.378 2.409 -17.016 1.00 95.50 323 SER A O 1
ATOM 2515 N N . ILE A 1 324 ? 15.077 3.516 -15.550 1.00 95.00 324 ILE A N 1
ATOM 2516 C CA . ILE A 1 324 ? 14.907 4.738 -16.334 1.00 95.00 324 ILE A CA 1
ATOM 2517 C C . ILE A 1 324 ? 15.277 5.909 -15.433 1.00 95.00 324 ILE A C 1
ATOM 2519 O O . ILE A 1 324 ? 14.725 6.046 -14.337 1.00 95.00 324 ILE A O 1
ATOM 2523 N N . GLY A 1 325 ? 16.201 6.750 -15.881 1.00 92.06 325 GLY A N 1
ATOM 2524 C CA . GLY A 1 325 ? 16.671 7.884 -15.095 1.00 92.06 325 GLY A CA 1
ATOM 2525 C C . GLY A 1 325 ? 17.447 8.899 -15.919 1.00 92.06 325 GLY A C 1
ATOM 2526 O O . GLY A 1 325 ? 17.709 8.697 -17.104 1.00 92.06 325 GLY A O 1
ATOM 2527 N N . VAL A 1 326 ? 17.800 10.003 -15.266 1.00 85.56 326 VAL A N 1
ATOM 2528 C CA . VAL A 1 326 ? 18.657 11.040 -15.840 1.00 85.56 326 VAL A CA 1
ATOM 2529 C C . VAL A 1 326 ? 20.033 10.914 -15.199 1.00 85.56 326 VAL A C 1
ATOM 2531 O O . VAL A 1 326 ? 20.156 10.943 -13.975 1.00 85.56 326 VAL A O 1
ATOM 2534 N N . SER A 1 327 ? 21.068 10.742 -16.016 1.00 78.50 327 SER A N 1
ATOM 2535 C CA . SER A 1 327 ? 22.451 10.713 -15.542 1.00 78.50 327 SER A CA 1
ATOM 2536 C C . SER A 1 327 ? 22.890 12.093 -15.035 1.00 78.50 327 SER A C 1
ATOM 2538 O O . SER A 1 327 ? 22.279 13.116 -15.346 1.00 78.50 327 SER A O 1
ATOM 2540 N N . SER A 1 328 ? 23.996 12.156 -14.288 1.00 69.38 328 SER A N 1
ATOM 2541 C CA . SER A 1 328 ? 24.537 13.416 -13.748 1.00 69.38 328 SER A CA 1
ATOM 2542 C C . SER A 1 328 ? 24.838 14.487 -14.809 1.00 69.38 328 SER A C 1
ATOM 2544 O O . SER A 1 328 ? 24.912 15.665 -14.468 1.00 69.38 328 SER A O 1
ATOM 2546 N N . GLY A 1 329 ? 24.988 14.097 -16.080 1.00 74.25 329 GLY A N 1
ATOM 2547 C CA . GLY A 1 329 ? 25.210 14.996 -17.217 1.00 74.25 329 GLY A CA 1
ATOM 2548 C C . GLY A 1 329 ? 23.940 15.517 -17.900 1.00 74.25 329 GLY A C 1
ATOM 2549 O O . GLY A 1 329 ? 24.056 16.266 -18.865 1.00 74.25 329 GLY A O 1
ATOM 2550 N N . GLY A 1 330 ? 22.747 15.133 -17.432 1.00 83.81 330 GLY A N 1
ATOM 2551 C CA . GLY A 1 330 ? 21.470 15.478 -18.067 1.00 83.81 330 GLY A CA 1
ATOM 2552 C C . GLY A 1 330 ? 21.018 14.499 -19.156 1.00 83.81 330 GLY A C 1
ATOM 2553 O O . GLY A 1 330 ? 19.933 14.674 -19.710 1.00 83.81 330 GLY A O 1
ATOM 2554 N N . ASP A 1 331 ? 21.805 13.457 -19.445 1.00 89.44 331 ASP A N 1
ATOM 2555 C CA . ASP A 1 331 ? 21.424 12.426 -20.416 1.00 89.44 331 ASP A CA 1
ATOM 2556 C C . ASP A 1 331 ? 20.284 11.575 -19.860 1.00 89.44 331 ASP A C 1
ATOM 2558 O O . ASP A 1 331 ? 20.313 11.186 -18.691 1.00 89.44 331 ASP A O 1
ATOM 2562 N N . THR A 1 332 ? 19.311 11.241 -20.703 1.00 91.44 332 THR A N 1
ATOM 2563 C CA . THR A 1 332 ? 18.230 10.319 -20.343 1.00 91.44 332 THR A CA 1
ATOM 2564 C C . THR A 1 332 ? 18.611 8.903 -20.736 1.00 91.44 332 THR A C 1
ATOM 2566 O O . THR A 1 332 ? 18.886 8.635 -21.907 1.00 91.44 332 THR A O 1
ATOM 2569 N N . ASP A 1 333 ? 18.571 8.000 -19.761 1.00 93.75 333 ASP A N 1
ATOM 2570 C CA . ASP A 1 333 ? 19.038 6.630 -19.901 1.00 93.75 333 ASP A CA 1
ATOM 2571 C C . ASP A 1 333 ? 17.929 5.620 -19.600 1.00 93.75 333 ASP A C 1
ATOM 2573 O O . ASP A 1 333 ? 17.255 5.691 -18.569 1.00 93.75 333 ASP A O 1
ATOM 2577 N N . ILE A 1 334 ? 17.799 4.629 -20.484 1.00 95.19 334 ILE A N 1
ATOM 2578 C CA . ILE A 1 334 ? 17.210 3.328 -20.168 1.00 95.19 334 ILE A CA 1
ATOM 2579 C C . ILE A 1 334 ? 18.373 2.362 -19.964 1.00 95.19 334 ILE A C 1
ATOM 2581 O O . ILE A 1 334 ? 19.037 1.959 -20.923 1.00 95.19 334 ILE A O 1
ATOM 2585 N N . VAL A 1 335 ? 18.639 2.005 -18.713 1.00 94.06 335 VAL A N 1
ATOM 2586 C CA . VAL A 1 335 ? 19.761 1.143 -18.337 1.00 94.06 335 VAL A CA 1
ATOM 2587 C C . VAL A 1 335 ? 19.281 -0.299 -18.274 1.00 94.06 335 VAL A C 1
ATOM 2589 O O . VAL A 1 335 ? 18.327 -0.610 -17.564 1.00 94.06 335 VAL A O 1
ATOM 2592 N N . LEU A 1 336 ? 19.950 -1.177 -19.015 1.00 94.94 336 LEU A N 1
ATOM 2593 C CA . LEU A 1 336 ? 19.779 -2.627 -18.983 1.00 94.94 336 LEU A CA 1
ATOM 2594 C C . LEU A 1 336 ? 21.021 -3.258 -18.325 1.00 94.94 336 LEU A C 1
ATOM 2596 O O . LEU A 1 336 ? 22.059 -2.601 -18.222 1.00 94.94 336 LEU A O 1
ATOM 2600 N N . PRO A 1 337 ? 20.985 -4.546 -17.938 1.00 93.06 337 PRO A N 1
ATOM 2601 C CA . PRO A 1 337 ? 22.103 -5.174 -17.235 1.00 93.06 337 PRO A CA 1
ATOM 2602 C C . PRO A 1 337 ? 23.460 -5.093 -17.942 1.00 93.06 337 PRO A C 1
ATOM 2604 O O . PRO A 1 337 ? 24.480 -4.930 -17.284 1.00 93.06 337 PRO A O 1
ATOM 2607 N N . ASN A 1 338 ? 23.474 -5.165 -19.276 1.00 90.75 338 ASN A N 1
ATOM 2608 C CA . ASN A 1 338 ? 24.711 -5.226 -20.066 1.00 90.75 338 ASN A CA 1
ATOM 2609 C C . ASN A 1 338 ? 24.873 -4.071 -21.067 1.00 90.75 338 ASN A C 1
ATOM 2611 O O . ASN A 1 338 ? 25.924 -3.927 -21.690 1.00 90.75 338 ASN A O 1
ATOM 2615 N N . ALA A 1 339 ? 23.849 -3.240 -21.233 1.00 93.56 339 ALA A N 1
ATOM 2616 C CA . ALA A 1 339 ? 23.831 -2.157 -22.206 1.00 93.56 339 ALA A CA 1
ATOM 2617 C C . ALA A 1 339 ? 22.899 -1.043 -21.733 1.00 93.56 339 ALA A C 1
ATOM 2619 O O . ALA A 1 339 ? 22.122 -1.224 -20.802 1.00 93.56 339 ALA A O 1
ATOM 2620 N N . MET A 1 340 ? 22.934 0.103 -22.393 1.00 94.25 340 MET A N 1
ATOM 2621 C CA . MET A 1 340 ? 21.972 1.170 -22.157 1.00 94.25 340 MET A CA 1
ATOM 2622 C C . MET A 1 340 ? 21.546 1.822 -23.465 1.00 94.25 340 MET A C 1
ATOM 2624 O O . MET A 1 340 ? 22.315 1.864 -24.429 1.00 94.25 340 MET A O 1
ATOM 2628 N N . ILE A 1 341 ? 20.327 2.349 -23.467 1.00 95.62 341 ILE A N 1
ATOM 2629 C CA . ILE A 1 341 ? 19.811 3.225 -24.512 1.00 95.62 341 ILE A CA 1
ATOM 2630 C C . ILE A 1 341 ? 19.861 4.640 -23.954 1.00 95.62 341 ILE A C 1
ATOM 2632 O O . ILE A 1 341 ? 19.209 4.924 -22.950 1.00 95.62 341 ILE A O 1
ATOM 2636 N N . ARG A 1 342 ? 20.635 5.512 -24.595 1.00 94.19 342 ARG A N 1
ATOM 2637 C CA . ARG A 1 342 ? 20.857 6.885 -24.145 1.00 94.19 342 ARG A CA 1
ATOM 2638 C C . ARG A 1 342 ? 20.326 7.890 -25.151 1.00 94.19 342 ARG A C 1
ATOM 2640 O O . ARG A 1 342 ? 20.503 7.727 -26.358 1.00 94.19 342 ARG A O 1
ATOM 2647 N N . ASN A 1 343 ? 19.757 8.969 -24.630 1.00 92.94 343 ASN A N 1
ATOM 2648 C CA . ASN A 1 343 ? 19.552 10.214 -25.348 1.00 92.94 343 ASN A CA 1
ATOM 2649 C C . ASN A 1 343 ? 20.335 11.332 -24.650 1.00 92.94 343 ASN A C 1
ATOM 2651 O O . ASN A 1 343 ? 20.112 11.591 -23.467 1.00 92.94 343 ASN A O 1
ATOM 2655 N N . SER A 1 344 ? 21.255 11.973 -25.371 1.00 88.81 344 SER A N 1
ATOM 2656 C CA . SER A 1 344 ? 22.051 13.090 -24.854 1.00 88.81 344 SER A CA 1
ATOM 2657 C C . SER A 1 344 ? 22.008 14.292 -25.788 1.00 88.81 344 SER A C 1
ATOM 2659 O O . SER A 1 344 ? 21.908 14.151 -27.008 1.00 88.81 344 SER A O 1
ATOM 2661 N N . SER A 1 345 ? 22.143 15.486 -25.212 1.00 85.00 345 SER A N 1
ATOM 2662 C CA . SER A 1 345 ? 22.340 16.722 -25.977 1.00 85.00 345 SER A CA 1
ATOM 2663 C C . SER A 1 345 ? 23.726 16.791 -26.625 1.00 85.00 345 SER A C 1
ATOM 2665 O O . SER A 1 345 ? 23.869 17.425 -27.665 1.00 85.00 345 SER A O 1
ATOM 2667 N N . TYR A 1 346 ? 24.723 16.107 -26.053 1.00 82.56 346 TYR A N 1
ATOM 2668 C CA . TYR A 1 346 ? 26.085 16.033 -26.594 1.00 82.56 346 TYR A CA 1
ATOM 2669 C C . TYR A 1 346 ? 26.162 15.393 -27.982 1.00 82.56 346 TYR A C 1
ATOM 2671 O O . TYR A 1 346 ? 27.033 15.747 -28.761 1.00 82.56 346 TYR A O 1
ATOM 2679 N N . GLU A 1 347 ? 25.251 14.471 -28.288 1.00 83.00 347 GLU A N 1
ATOM 2680 C CA . GLU A 1 347 ? 25.193 13.759 -29.569 1.00 83.00 347 GLU A CA 1
ATOM 2681 C C . GLU A 1 347 ? 23.971 14.232 -30.361 1.00 83.00 347 GLU A C 1
ATOM 2683 O O . GLU A 1 347 ? 23.235 13.431 -30.930 1.00 83.00 347 GLU A O 1
ATOM 2688 N N . ASN A 1 348 ? 23.673 15.535 -30.310 1.00 84.56 348 ASN A N 1
ATOM 2689 C CA . ASN A 1 348 ? 22.589 16.175 -31.062 1.00 84.56 348 ASN A CA 1
ATOM 2690 C C . ASN A 1 348 ? 21.202 15.514 -30.885 1.00 84.56 348 ASN A C 1
ATOM 2692 O O . ASN A 1 348 ? 20.354 15.575 -31.776 1.00 84.56 348 ASN A O 1
ATOM 2696 N N . GLY A 1 349 ? 20.952 14.867 -29.741 1.00 84.94 349 GLY A N 1
ATOM 2697 C CA . GLY A 1 349 ? 19.704 14.152 -29.474 1.00 84.94 349 GLY A CA 1
ATOM 2698 C C . GLY A 1 349 ? 19.552 12.820 -30.220 1.00 84.94 349 GLY A C 1
ATOM 2699 O O . GLY A 1 349 ? 18.458 12.253 -30.206 1.00 84.94 349 GLY A O 1
ATOM 2700 N N . TYR A 1 350 ? 20.604 12.286 -30.848 1.00 88.62 350 TYR A N 1
ATOM 2701 C CA . TYR A 1 350 ? 20.574 10.943 -31.427 1.00 88.62 350 TYR A CA 1
ATOM 2702 C C . TYR A 1 350 ? 20.445 9.869 -30.337 1.00 88.62 350 TYR A C 1
ATOM 2704 O O . TYR A 1 350 ? 20.960 9.997 -29.221 1.00 88.62 350 TYR A O 1
ATOM 2712 N N . ILE A 1 351 ? 19.741 8.783 -30.671 1.00 92.75 351 ILE A N 1
ATOM 2713 C CA . ILE A 1 351 ? 19.654 7.599 -29.812 1.00 92.75 351 ILE A CA 1
ATOM 2714 C C . ILE A 1 351 ? 20.970 6.833 -29.902 1.00 92.75 351 ILE A C 1
ATOM 2716 O O . ILE A 1 351 ? 21.433 6.491 -30.989 1.00 92.75 351 ILE A O 1
ATOM 2720 N N . GLN A 1 352 ? 21.533 6.514 -28.745 1.00 92.75 352 GLN A N 1
ATOM 2721 C CA . GLN A 1 352 ? 22.785 5.785 -28.619 1.00 92.75 352 GLN A CA 1
ATOM 2722 C C . GLN A 1 352 ? 22.513 4.444 -27.955 1.00 92.75 352 GLN A C 1
ATOM 2724 O O . GLN A 1 352 ? 21.785 4.377 -26.966 1.00 92.75 352 GLN A O 1
ATOM 2729 N N . ILE A 1 353 ? 23.161 3.393 -28.445 1.00 94.62 353 ILE A N 1
ATOM 2730 C CA . ILE A 1 353 ? 23.314 2.150 -27.692 1.00 94.62 353 ILE A CA 1
ATOM 2731 C C . ILE A 1 353 ? 24.725 2.161 -27.127 1.00 94.62 353 ILE A C 1
ATOM 2733 O O . ILE A 1 353 ? 25.686 2.329 -27.878 1.00 94.62 353 ILE A O 1
ATOM 2737 N N . LYS A 1 354 ? 24.860 2.033 -25.810 1.00 91.75 354 LYS A N 1
ATOM 2738 C CA . LYS A 1 354 ? 26.152 2.059 -25.115 1.00 91.75 354 LYS A CA 1
ATOM 2739 C C . LYS A 1 354 ? 26.295 0.855 -24.193 1.00 91.75 354 LYS A C 1
ATOM 2741 O O . LYS A 1 354 ? 25.327 0.145 -23.927 1.00 91.75 354 LYS A O 1
ATOM 2746 N N . THR A 1 355 ? 27.508 0.616 -23.708 1.00 89.88 355 THR A N 1
ATOM 2747 C CA . THR A 1 355 ? 27.754 -0.339 -22.617 1.00 89.88 355 THR A CA 1
ATOM 2748 C C . THR A 1 355 ? 27.002 0.084 -21.350 1.00 89.88 355 THR A C 1
ATOM 2750 O O . THR A 1 355 ? 26.647 1.252 -21.212 1.00 89.88 355 THR A O 1
ATOM 2753 N N . ALA A 1 356 ? 26.779 -0.830 -20.399 1.00 85.50 356 ALA A N 1
ATOM 2754 C CA . ALA A 1 356 ? 26.069 -0.516 -19.147 1.00 85.50 356 ALA A CA 1
ATOM 2755 C C . ALA A 1 356 ? 26.698 0.644 -18.339 1.00 85.50 356 ALA A C 1
ATOM 2757 O O . ALA A 1 356 ? 25.999 1.347 -17.619 1.00 85.50 356 ALA A O 1
ATOM 2758 N N . LEU A 1 357 ? 28.010 0.871 -18.489 1.00 85.31 357 LEU A N 1
ATOM 2759 C CA . LEU A 1 357 ? 28.745 1.977 -17.857 1.00 85.31 357 LEU A CA 1
ATOM 2760 C C . LEU A 1 357 ? 28.727 3.281 -18.679 1.00 85.31 357 LEU A C 1
ATOM 2762 O O . LEU A 1 357 ? 29.339 4.270 -18.283 1.00 85.31 357 LEU A O 1
ATOM 2766 N N . GLY A 1 358 ? 28.103 3.283 -19.860 1.00 86.94 358 GLY A N 1
ATOM 2767 C CA . GLY A 1 358 ? 28.039 4.436 -20.761 1.00 86.94 358 GLY A CA 1
ATOM 2768 C C . GLY A 1 358 ? 29.368 4.824 -21.418 1.00 86.94 358 GLY A C 1
ATOM 2769 O O . GLY A 1 358 ? 29.437 5.853 -22.085 1.00 86.94 358 GLY A O 1
ATOM 2770 N N . SER A 1 359 ? 30.430 4.029 -21.261 1.00 85.81 359 SER A N 1
ATOM 2771 C CA . SER A 1 359 ? 31.787 4.405 -21.686 1.00 85.81 359 SER A CA 1
ATOM 2772 C C . SER A 1 359 ? 32.019 4.280 -23.194 1.00 85.81 359 SER A C 1
ATOM 2774 O O . SER A 1 359 ? 32.801 5.039 -23.764 1.00 85.81 359 SER A O 1
ATOM 2776 N N . TYR A 1 360 ? 31.347 3.332 -23.851 1.00 87.50 360 TYR A N 1
ATOM 2777 C CA . TYR A 1 360 ? 31.528 3.052 -25.275 1.00 87.50 360 TYR A CA 1
ATOM 2778 C C . TYR A 1 360 ? 30.192 2.790 -25.960 1.00 87.50 360 TYR A C 1
ATOM 2780 O O . TYR A 1 360 ? 29.261 2.280 -25.339 1.00 87.50 360 TYR A O 1
ATOM 2788 N N . TYR A 1 361 ? 30.122 3.106 -27.252 1.00 88.75 361 TYR A N 1
ATOM 2789 C CA . TYR A 1 361 ? 29.033 2.680 -28.129 1.00 88.75 361 TYR A CA 1
ATOM 2790 C C . TYR A 1 361 ? 28.988 1.162 -28.231 1.00 88.75 361 TYR A C 1
ATOM 2792 O O . TYR A 1 361 ? 30.037 0.536 -28.327 1.00 88.75 361 TYR A O 1
ATOM 2800 N N . HIS A 1 362 ? 27.799 0.572 -28.231 1.00 88.94 362 HIS A N 1
ATOM 2801 C CA . HIS A 1 362 ? 27.579 -0.868 -28.296 1.00 88.94 362 HIS A CA 1
ATOM 2802 C C . HIS A 1 362 ? 26.811 -1.260 -29.565 1.00 88.94 362 HIS A C 1
ATOM 2804 O O . HIS A 1 362 ? 26.174 -0.424 -30.204 1.00 88.94 362 HIS A O 1
ATOM 2810 N N . GLY A 1 363 ? 26.935 -2.527 -29.967 1.00 86.19 363 GLY A N 1
ATOM 2811 C CA . GLY A 1 363 ? 26.359 -3.029 -31.214 1.00 86.19 363 GLY A CA 1
ATOM 2812 C C . GLY A 1 363 ? 24.861 -3.319 -31.118 1.00 86.19 363 GLY A C 1
ATOM 2813 O O . GLY A 1 363 ? 24.314 -3.496 -30.031 1.00 86.19 363 GLY A O 1
ATOM 2814 N N . ILE A 1 364 ? 24.213 -3.418 -32.279 1.00 90.44 364 ILE A N 1
ATOM 2815 C CA . ILE A 1 364 ? 22.827 -3.874 -32.422 1.00 90.44 364 ILE A CA 1
ATOM 2816 C C . ILE A 1 364 ? 22.830 -5.087 -33.351 1.00 90.44 364 ILE A C 1
ATOM 2818 O O . ILE A 1 364 ? 23.366 -5.018 -34.455 1.00 90.44 364 ILE A O 1
ATOM 2822 N N . ILE A 1 365 ? 22.203 -6.181 -32.919 1.00 91.25 365 ILE A N 1
ATOM 2823 C CA . ILE A 1 365 ? 21.923 -7.337 -33.774 1.00 91.25 365 ILE A CA 1
ATOM 2824 C C . ILE A 1 365 ? 20.455 -7.251 -34.177 1.00 91.25 365 ILE A C 1
ATOM 2826 O O . ILE A 1 365 ? 19.569 -7.351 -33.331 1.00 91.25 365 ILE A O 1
ATOM 2830 N N . ALA A 1 366 ? 20.200 -7.055 -35.466 1.00 92.88 366 ALA A N 1
ATOM 2831 C CA . ALA A 1 366 ? 18.858 -7.005 -36.029 1.00 92.88 366 ALA A CA 1
ATOM 2832 C C . ALA A 1 366 ? 18.827 -7.780 -37.346 1.00 92.88 366 ALA A C 1
ATOM 2834 O O . ALA A 1 366 ? 19.811 -7.795 -38.085 1.00 92.88 366 ALA A O 1
ATOM 2835 N N . SER A 1 367 ? 17.693 -8.412 -37.645 1.00 94.38 367 SER A N 1
ATOM 2836 C CA . SER A 1 367 ? 17.470 -9.043 -38.949 1.00 94.38 367 SER A CA 1
ATOM 2837 C C . SER A 1 367 ? 17.266 -8.019 -40.070 1.00 94.38 367 SER A C 1
ATOM 2839 O O . SER A 1 367 ? 17.540 -8.335 -41.222 1.00 94.38 367 SER A O 1
ATOM 2841 N N . ASP A 1 368 ? 16.787 -6.813 -39.745 1.00 93.12 368 ASP A N 1
ATOM 2842 C CA . ASP A 1 368 ? 16.513 -5.742 -40.707 1.00 93.12 368 ASP A CA 1
ATOM 2843 C C . ASP A 1 368 ? 16.629 -4.350 -40.058 1.00 93.12 368 ASP A C 1
ATOM 2845 O O . ASP A 1 368 ? 16.205 -4.145 -38.918 1.00 93.12 368 ASP A O 1
ATOM 2849 N N . PHE A 1 369 ? 17.152 -3.383 -40.819 1.00 89.06 369 PHE A N 1
ATOM 2850 C CA . PHE A 1 369 ? 17.135 -1.954 -40.499 1.00 89.06 369 PHE A CA 1
ATOM 2851 C C . PHE A 1 369 ? 16.410 -1.191 -41.609 1.00 89.06 369 PHE A C 1
ATOM 2853 O O . PHE A 1 369 ? 16.921 -1.024 -42.717 1.00 89.06 369 PHE A O 1
ATOM 2860 N N . LYS A 1 370 ? 15.230 -0.649 -41.297 1.00 87.38 370 LYS A N 1
ATOM 2861 C CA . LYS A 1 370 ? 14.417 0.089 -42.270 1.00 87.38 370 LYS A CA 1
ATOM 2862 C C . LYS A 1 370 ? 14.842 1.551 -42.370 1.00 87.38 370 LYS A C 1
ATOM 2864 O O . LYS A 1 370 ? 14.366 2.396 -41.617 1.00 87.38 370 LYS A O 1
ATOM 2869 N N . VAL A 1 371 ? 15.692 1.858 -43.348 1.00 82.50 371 VAL A N 1
ATOM 2870 C CA . VAL A 1 371 ? 16.080 3.233 -43.698 1.00 82.50 371 VAL A CA 1
ATOM 2871 C C . VAL A 1 371 ? 15.317 3.685 -44.944 1.00 82.50 371 VAL A C 1
ATOM 2873 O O . VAL A 1 371 ? 15.492 3.144 -46.033 1.00 82.50 371 VAL A O 1
ATOM 2876 N N . SER A 1 372 ? 14.457 4.695 -44.811 1.00 80.31 372 SER A N 1
ATOM 2877 C CA . SER A 1 372 ? 13.654 5.208 -45.926 1.00 80.31 372 SER A CA 1
ATOM 2878 C C . SER A 1 372 ? 14.318 6.414 -46.596 1.00 80.31 372 SER A C 1
ATOM 2880 O O . SER A 1 372 ? 14.221 7.537 -46.111 1.00 80.31 372 SER A O 1
ATOM 2882 N N . SER A 1 373 ? 14.944 6.202 -47.753 1.00 85.31 373 SER A N 1
ATOM 2883 C CA . SER A 1 373 ? 15.621 7.245 -48.546 1.00 85.31 373 SER A CA 1
ATOM 2884 C C . SER A 1 373 ? 14.656 8.067 -49.428 1.00 85.31 373 SER A C 1
ATOM 2886 O O . SER A 1 373 ? 14.963 8.375 -50.580 1.00 85.31 373 SER A O 1
ATOM 2888 N N . LYS A 1 374 ? 13.466 8.408 -48.916 1.00 90.50 374 LYS A N 1
ATOM 2889 C CA . LYS A 1 374 ? 12.398 9.065 -49.695 1.00 90.50 374 LYS A CA 1
ATOM 2890 C C . LYS A 1 374 ? 12.727 10.527 -50.000 1.00 90.50 374 LYS A C 1
ATOM 2892 O O . LYS A 1 374 ? 13.283 11.226 -49.156 1.00 90.50 374 LYS A O 1
ATOM 2897 N N . GLU A 1 375 ? 12.318 10.995 -51.178 1.00 90.69 375 GLU A N 1
ATOM 2898 C CA . GLU A 1 375 ? 12.414 12.406 -51.579 1.00 90.69 375 GLU A CA 1
ATOM 2899 C C . GLU A 1 375 ? 11.689 13.334 -50.597 1.00 90.69 375 GLU A C 1
ATOM 2901 O O . GLU A 1 375 ? 12.223 14.372 -50.233 1.00 90.69 375 GLU A O 1
ATOM 2906 N N . THR A 1 376 ? 10.542 12.911 -50.060 1.00 94.94 376 THR A N 1
ATOM 2907 C CA . THR A 1 376 ? 9.742 13.681 -49.089 1.00 94.94 376 THR A CA 1
ATOM 2908 C C . THR A 1 376 ? 10.477 14.042 -47.796 1.00 94.94 376 THR A C 1
ATOM 2910 O O . THR A 1 376 ? 10.025 14.921 -47.073 1.00 94.94 376 THR A O 1
ATOM 2913 N N . TYR A 1 377 ? 11.569 13.345 -47.464 1.00 90.12 377 TYR A N 1
ATOM 2914 C CA . TYR A 1 377 ? 12.388 13.621 -46.276 1.00 90.12 377 TYR A CA 1
ATOM 2915 C C . TYR A 1 377 ? 13.631 14.456 -46.594 1.00 90.12 377 TYR A C 1
ATOM 2917 O O . TYR A 1 377 ? 14.486 14.647 -45.734 1.00 90.12 377 TYR A O 1
ATOM 2925 N N . LYS A 1 378 ? 13.771 14.909 -47.841 1.00 91.50 378 LYS A N 1
ATOM 2926 C CA . LYS A 1 378 ? 14.952 15.594 -48.351 1.00 91.50 378 LYS A CA 1
ATOM 2927 C C . LYS A 1 378 ? 14.542 16.929 -48.959 1.00 91.50 378 LYS A C 1
ATOM 2929 O O . LYS A 1 378 ? 13.435 17.105 -49.450 1.00 91.50 378 LYS A O 1
ATOM 2934 N N . THR A 1 379 ? 15.465 17.876 -48.945 1.00 93.19 379 THR A N 1
ATOM 2935 C CA . THR A 1 379 ? 15.328 19.164 -49.628 1.00 93.19 379 THR A CA 1
ATOM 2936 C C . THR A 1 379 ? 16.646 19.500 -50.315 1.00 93.19 379 THR A C 1
ATOM 2938 O O . THR A 1 379 ? 17.670 18.888 -50.007 1.00 93.19 379 THR A O 1
ATOM 2941 N N . ASN A 1 380 ? 16.631 20.449 -51.255 1.00 93.44 380 ASN A N 1
ATOM 2942 C CA . ASN A 1 380 ? 17.816 20.873 -52.008 1.00 93.44 380 ASN A CA 1
ATOM 2943 C C . ASN A 1 380 ? 18.525 19.715 -52.748 1.00 93.44 380 ASN A C 1
ATOM 2945 O O . ASN A 1 380 ? 19.748 19.580 -52.706 1.00 93.44 380 ASN A O 1
ATOM 2949 N N . ILE A 1 381 ? 17.749 18.862 -53.420 1.00 93.25 381 ILE A N 1
ATOM 2950 C CA . ILE A 1 381 ? 18.258 17.702 -54.162 1.00 93.25 381 ILE A CA 1
ATOM 2951 C C . ILE A 1 381 ? 18.942 18.186 -55.448 1.00 93.25 381 ILE A C 1
ATOM 2953 O O . ILE A 1 381 ? 18.319 18.844 -56.279 1.00 93.25 381 ILE A O 1
ATOM 2957 N N . ARG A 1 382 ? 20.231 17.870 -55.606 1.00 91.31 382 ARG A N 1
ATOM 2958 C CA . ARG A 1 382 ? 21.063 18.260 -56.755 1.00 91.31 382 ARG A CA 1
ATOM 2959 C C . ARG A 1 382 ? 21.901 17.078 -57.230 1.00 91.31 382 ARG A C 1
ATOM 2961 O O . ARG A 1 382 ? 22.188 16.171 -56.449 1.00 91.31 382 ARG A O 1
ATOM 2968 N N . SER A 1 383 ? 22.326 17.122 -58.489 1.00 89.06 383 SER A N 1
ATOM 2969 C CA . SER A 1 383 ? 23.321 16.188 -59.021 1.00 89.06 383 SER A CA 1
ATOM 2970 C C . SER A 1 383 ? 24.658 16.328 -58.287 1.00 89.06 383 SER A C 1
ATOM 2972 O O . SER A 1 383 ? 25.002 17.409 -57.801 1.00 89.06 383 SER A O 1
ATOM 2974 N N . ILE A 1 384 ? 25.422 15.236 -58.225 1.00 87.31 384 ILE A N 1
ATOM 2975 C CA . ILE A 1 384 ? 26.775 15.237 -57.660 1.00 87.31 384 ILE A CA 1
ATOM 2976 C C . ILE A 1 384 ? 27.675 16.082 -58.574 1.00 87.31 384 ILE A C 1
ATOM 2978 O O . ILE A 1 384 ? 27.747 15.836 -59.773 1.00 87.31 384 ILE A O 1
ATOM 2982 N N . ALA A 1 385 ? 28.318 17.107 -58.009 1.00 88.75 385 ALA A N 1
ATOM 2983 C CA . ALA A 1 385 ? 29.113 18.087 -58.760 1.00 88.75 385 ALA A CA 1
ATOM 2984 C C . ALA A 1 385 ? 30.622 17.767 -58.814 1.00 88.75 385 ALA A C 1
ATOM 2986 O O . ALA A 1 385 ? 31.385 18.530 -59.398 1.00 88.75 385 ALA A O 1
ATOM 2987 N N . PHE A 1 386 ? 31.055 16.671 -58.186 1.00 89.69 386 PHE A N 1
ATOM 2988 C CA . PHE A 1 386 ? 32.444 16.202 -58.156 1.00 89.69 386 PHE A CA 1
ATOM 2989 C C . PHE A 1 386 ? 32.556 14.803 -58.782 1.00 89.69 386 PHE A C 1
ATOM 2991 O O . PHE A 1 386 ? 31.560 14.089 -58.856 1.00 89.69 386 PHE A O 1
ATOM 2998 N N . SER A 1 387 ? 33.767 14.406 -59.182 1.00 91.56 387 SER A N 1
ATOM 2999 C CA . SER A 1 387 ? 34.085 13.046 -59.647 1.00 91.56 387 SER A CA 1
ATOM 3000 C C . SER A 1 387 ? 33.990 12.075 -58.468 1.00 91.56 387 SER A C 1
ATOM 3002 O O . SER A 1 387 ? 34.847 12.074 -57.578 1.00 91.56 387 SER A O 1
ATOM 3004 N N . ALA A 1 388 ? 32.914 11.285 -58.399 1.00 91.25 388 ALA A N 1
ATOM 3005 C CA . ALA A 1 388 ? 32.745 10.310 -57.326 1.00 91.25 388 ALA A CA 1
ATOM 3006 C C . ALA A 1 388 ? 33.825 9.225 -57.398 1.00 91.25 388 ALA A C 1
ATOM 3008 O O . ALA A 1 388 ? 34.260 8.731 -56.357 1.00 91.25 388 ALA A O 1
ATOM 3009 N N . LEU A 1 389 ? 34.290 8.898 -58.610 1.00 92.06 389 LEU A N 1
ATOM 3010 C CA . LEU A 1 389 ? 35.368 7.940 -58.830 1.00 92.06 389 LEU A CA 1
ATOM 3011 C C . LEU A 1 389 ? 36.679 8.386 -58.182 1.00 92.06 389 LEU A C 1
ATOM 3013 O O . LEU A 1 389 ? 37.265 7.614 -57.431 1.00 92.06 389 LEU A O 1
ATOM 3017 N N . GLU A 1 390 ? 37.118 9.622 -58.423 1.00 92.00 390 GLU A N 1
ATOM 3018 C CA . GLU A 1 390 ? 38.338 10.157 -57.797 1.00 92.00 390 GLU A CA 1
ATOM 3019 C C . GLU A 1 390 ? 38.227 10.134 -56.271 1.00 92.00 390 GLU A C 1
ATOM 3021 O O . GLU A 1 390 ? 39.104 9.602 -55.595 1.00 92.00 390 GLU A O 1
ATOM 3026 N N . LYS A 1 391 ? 37.092 10.589 -55.733 1.00 88.25 391 LYS A N 1
ATOM 3027 C CA . LYS A 1 391 ? 36.864 10.642 -54.286 1.00 88.25 391 LYS A CA 1
ATOM 3028 C C . LYS A 1 391 ? 36.903 9.271 -53.607 1.00 88.25 391 LYS A C 1
ATOM 3030 O O . LYS A 1 391 ? 37.408 9.156 -52.497 1.00 88.25 391 LYS A O 1
ATOM 3035 N N . VAL A 1 392 ? 36.341 8.238 -54.237 1.00 89.62 392 VAL A N 1
ATOM 3036 C CA . VAL A 1 392 ? 36.374 6.869 -53.691 1.00 89.62 392 VAL A CA 1
ATOM 3037 C C . VAL A 1 392 ? 37.782 6.280 -53.778 1.00 89.62 392 VAL A C 1
ATOM 3039 O O . VAL A 1 392 ? 38.195 5.567 -52.868 1.00 89.62 392 VAL A O 1
ATOM 3042 N N . MET A 1 393 ? 38.541 6.599 -54.831 1.00 90.06 393 MET A N 1
ATOM 3043 C CA . MET A 1 393 ? 39.931 6.148 -54.974 1.00 90.06 393 MET A CA 1
ATOM 3044 C C . MET A 1 393 ? 40.876 6.768 -53.932 1.00 90.06 393 MET A C 1
ATOM 3046 O O . MET A 1 393 ? 41.914 6.181 -53.639 1.00 90.06 393 MET A O 1
ATOM 3050 N N . GLU A 1 394 ? 40.513 7.910 -53.345 1.00 88.69 394 GLU A N 1
ATOM 3051 C CA . GLU A 1 394 ? 41.244 8.543 -52.237 1.00 88.69 394 GLU A CA 1
ATOM 3052 C C . GLU A 1 394 ? 40.996 7.879 -50.869 1.00 88.69 394 GLU A C 1
ATOM 3054 O O . GLU A 1 394 ? 41.677 8.197 -49.894 1.00 88.69 394 GLU A O 1
ATOM 3059 N N . TRP A 1 395 ? 40.019 6.974 -50.743 1.00 87.50 395 TRP A N 1
ATOM 3060 C CA . TRP A 1 395 ? 39.687 6.372 -49.451 1.00 87.50 395 TRP A CA 1
ATOM 3061 C C . TRP A 1 395 ? 40.769 5.409 -48.952 1.00 87.50 395 TRP A C 1
ATOM 3063 O O . TRP A 1 395 ? 41.006 4.346 -49.523 1.00 87.50 395 TRP A O 1
ATOM 3073 N N . GLU A 1 396 ? 41.352 5.725 -47.794 1.00 86.94 396 GLU A N 1
ATOM 3074 C CA . GLU A 1 396 ? 42.271 4.832 -47.087 1.00 86.94 396 GLU A CA 1
ATOM 3075 C C . GLU A 1 396 ? 41.516 3.775 -46.267 1.00 86.94 396 GLU A C 1
ATOM 3077 O O . GLU A 1 396 ? 41.118 4.005 -45.119 1.00 86.94 396 GLU A O 1
ATOM 3082 N N . ILE A 1 397 ? 41.344 2.582 -46.834 1.00 88.75 397 ILE A N 1
ATOM 3083 C CA . ILE A 1 397 ? 40.776 1.437 -46.112 1.00 88.75 397 ILE A CA 1
ATOM 3084 C C . ILE A 1 397 ? 41.828 0.836 -45.174 1.00 88.75 397 ILE A C 1
ATOM 3086 O O . ILE A 1 397 ? 42.928 0.482 -45.597 1.00 88.75 397 ILE A O 1
ATOM 3090 N N . LYS A 1 398 ? 41.482 0.697 -43.890 1.00 90.56 398 LYS A N 1
ATOM 3091 C CA . LYS A 1 398 ? 42.369 0.182 -42.835 1.00 90.56 398 LYS A CA 1
ATOM 3092 C C . LYS A 1 398 ? 41.760 -1.039 -42.156 1.00 90.56 398 LYS A C 1
ATOM 3094 O O . LYS A 1 398 ? 40.542 -1.209 -42.136 1.00 90.56 398 LYS A O 1
ATOM 3099 N N . GLN A 1 399 ? 42.620 -1.868 -41.570 1.00 92.00 399 GLN A N 1
ATOM 3100 C CA . GLN A 1 399 ? 42.219 -2.926 -40.642 1.00 92.00 399 GLN A CA 1
ATOM 3101 C C . GLN A 1 399 ? 42.242 -2.403 -39.199 1.00 92.00 399 GLN A C 1
ATOM 3103 O O . GLN A 1 399 ? 43.126 -1.620 -38.845 1.00 92.00 399 GLN A O 1
ATOM 3108 N N . TYR A 1 400 ? 41.287 -2.815 -38.368 1.00 91.06 400 TYR A N 1
ATOM 3109 C CA . TYR A 1 400 ? 41.179 -2.378 -36.974 1.00 91.06 400 TYR A CA 1
ATOM 3110 C C . TYR A 1 400 ? 40.410 -3.384 -36.102 1.00 91.06 400 TYR A C 1
ATOM 3112 O O . TYR A 1 400 ? 39.64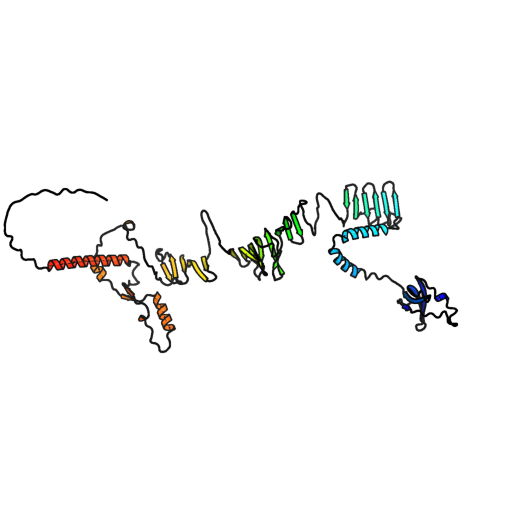8 -4.204 -36.604 1.00 91.06 400 TYR A O 1
ATOM 3120 N N . ASN A 1 401 ? 40.562 -3.287 -34.779 1.00 92.31 401 ASN A N 1
ATOM 3121 C CA . ASN A 1 401 ? 39.717 -3.977 -33.797 1.00 92.31 401 ASN A CA 1
ATOM 3122 C C . ASN A 1 401 ? 38.806 -2.956 -33.098 1.00 92.31 401 ASN A C 1
ATOM 3124 O O . ASN A 1 401 ? 39.199 -1.801 -32.903 1.00 92.31 401 ASN A O 1
ATOM 3128 N N . LEU A 1 402 ? 37.593 -3.352 -32.703 1.00 88.44 402 LEU A N 1
ATOM 3129 C CA . LEU A 1 402 ? 36.703 -2.455 -31.965 1.00 88.44 402 LEU A CA 1
ATOM 3130 C C . LEU A 1 402 ? 37.163 -2.305 -30.515 1.00 88.44 402 LEU A C 1
ATOM 3132 O O . LEU A 1 402 ? 37.601 -3.256 -29.873 1.00 88.44 402 LEU A O 1
ATOM 3136 N N . LYS A 1 403 ? 36.974 -1.107 -29.951 1.00 85.38 403 LYS A N 1
ATOM 3137 C CA . LYS A 1 403 ? 37.292 -0.840 -28.537 1.00 85.38 403 LYS A CA 1
ATOM 3138 C C . LYS A 1 403 ? 36.536 -1.758 -27.574 1.00 85.38 403 LYS A C 1
ATOM 3140 O O . LYS A 1 403 ? 37.085 -2.107 -26.537 1.00 85.38 403 LYS A O 1
ATOM 3145 N N . ASN A 1 404 ? 35.321 -2.174 -27.931 1.00 84.00 404 ASN A N 1
ATOM 3146 C CA . ASN A 1 404 ? 34.520 -3.091 -27.119 1.00 84.00 404 ASN A CA 1
ATOM 3147 C C . ASN A 1 404 ? 35.073 -4.518 -27.059 1.00 84.00 404 ASN A C 1
ATOM 3149 O O . ASN A 1 404 ? 34.739 -5.234 -26.121 1.00 84.00 404 ASN A O 1
ATOM 3153 N N . ASP A 1 405 ? 35.914 -4.925 -28.011 1.00 86.44 405 ASP A N 1
ATOM 3154 C CA . ASP A 1 405 ? 36.482 -6.278 -28.042 1.00 86.44 405 ASP A CA 1
ATOM 3155 C C . ASP A 1 405 ? 37.807 -6.369 -27.269 1.00 86.44 405 ASP A C 1
ATOM 3157 O O . ASP A 1 405 ? 38.247 -7.454 -26.890 1.00 86.44 405 ASP A O 1
ATOM 3161 N N . ILE A 1 406 ? 38.438 -5.227 -26.976 1.00 87.88 406 ILE A N 1
ATOM 3162 C CA . ILE A 1 406 ? 39.709 -5.155 -26.243 1.00 87.88 406 ILE A CA 1
ATOM 3163 C C . ILE A 1 406 ? 39.608 -5.699 -24.804 1.00 87.88 406 ILE A C 1
ATOM 3165 O O . ILE A 1 406 ? 40.510 -6.436 -24.403 1.00 87.88 406 ILE A O 1
ATOM 3169 N N . PRO A 1 407 ? 38.549 -5.421 -24.014 1.00 86.88 407 PRO A N 1
ATOM 3170 C CA . PRO A 1 407 ? 38.381 -6.036 -22.697 1.00 86.88 407 PRO A CA 1
ATOM 3171 C C . PRO A 1 407 ? 38.416 -7.568 -22.734 1.00 86.88 407 PRO A C 1
ATOM 3173 O O . PRO A 1 407 ? 39.103 -8.179 -21.919 1.00 86.88 407 PRO A O 1
ATOM 3176 N N . LYS A 1 408 ? 37.778 -8.188 -23.737 1.00 85.62 408 LYS A N 1
ATOM 3177 C CA . LYS A 1 408 ? 37.785 -9.647 -23.916 1.00 85.62 408 LYS A CA 1
ATOM 3178 C C . LYS A 1 408 ? 39.202 -10.183 -24.128 1.00 85.62 408 LYS A C 1
ATOM 3180 O O . LYS A 1 408 ? 39.564 -11.212 -23.566 1.00 85.62 408 LYS A O 1
ATOM 3185 N N . LEU A 1 409 ? 40.031 -9.464 -24.887 1.00 89.94 409 LEU A N 1
ATOM 3186 C CA . LEU A 1 409 ? 41.441 -9.815 -25.056 1.00 89.94 409 LEU A CA 1
ATOM 3187 C C . LEU A 1 409 ? 42.206 -9.780 -23.722 1.00 89.94 409 LEU A C 1
ATOM 3189 O O . LEU A 1 409 ? 43.039 -10.652 -23.471 1.00 89.94 409 LEU A O 1
ATOM 3193 N N . TYR A 1 410 ? 41.934 -8.798 -22.856 1.00 89.81 410 TYR A N 1
ATOM 3194 C CA . TYR A 1 410 ? 42.559 -8.737 -21.532 1.00 89.81 410 TYR A CA 1
ATOM 3195 C C . TYR A 1 410 ? 42.107 -9.874 -20.617 1.00 89.81 410 TYR A C 1
ATOM 3197 O O . TYR A 1 410 ? 42.955 -10.482 -19.970 1.00 89.81 410 TYR A O 1
ATOM 3205 N N . GLU A 1 411 ? 40.822 -10.226 -20.614 1.00 88.44 411 GLU A N 1
ATOM 3206 C CA . GLU A 1 411 ? 40.314 -11.378 -19.858 1.00 88.44 411 GLU A CA 1
ATOM 3207 C C . GLU A 1 411 ? 40.960 -12.689 -20.316 1.00 88.44 411 GLU A C 1
ATOM 3209 O O . GLU A 1 411 ? 41.415 -13.483 -19.492 1.00 88.44 411 GLU A O 1
ATOM 3214 N N . MET A 1 412 ? 41.076 -12.899 -21.632 1.00 89.88 412 MET A N 1
ATOM 3215 C CA . MET A 1 412 ? 41.767 -14.066 -22.189 1.00 89.88 412 MET A CA 1
ATOM 3216 C C . MET A 1 412 ? 43.226 -14.125 -21.721 1.00 89.88 412 MET A C 1
ATOM 3218 O O . MET A 1 412 ? 43.718 -15.192 -21.366 1.00 89.88 412 MET A O 1
ATOM 3222 N N . ARG A 1 413 ? 43.916 -12.978 -21.668 1.00 90.44 413 ARG A N 1
ATOM 3223 C CA . ARG A 1 413 ? 45.299 -12.889 -21.174 1.00 90.44 413 ARG A CA 1
ATOM 3224 C C . ARG A 1 413 ? 45.417 -13.144 -19.674 1.00 90.44 413 ARG A C 1
ATOM 3226 O O . ARG A 1 413 ? 46.398 -13.756 -19.270 1.00 90.44 413 ARG A O 1
ATOM 3233 N N . MET A 1 414 ? 44.458 -12.689 -18.868 1.00 87.88 414 MET A N 1
ATOM 3234 C CA . MET A 1 414 ? 44.439 -12.932 -17.420 1.00 87.88 414 MET A CA 1
ATOM 3235 C C . MET A 1 414 ? 44.186 -14.404 -17.084 1.00 87.88 414 MET A C 1
ATOM 3237 O O . MET A 1 414 ? 44.769 -14.921 -16.139 1.00 87.88 414 MET A O 1
ATOM 3241 N N . ASN A 1 415 ? 43.357 -15.084 -17.878 1.00 88.19 415 ASN A N 1
ATOM 3242 C CA . ASN A 1 415 ? 43.016 -16.496 -17.687 1.00 88.19 415 ASN A CA 1
ATOM 3243 C C . ASN A 1 415 ? 43.993 -17.469 -18.373 1.00 88.19 415 ASN A C 1
ATOM 3245 O O . ASN A 1 415 ? 43.783 -18.683 -18.329 1.00 88.19 415 ASN A O 1
ATOM 3249 N N . ARG A 1 416 ? 45.045 -16.952 -19.018 1.00 88.56 416 ARG A N 1
ATOM 3250 C CA . ARG A 1 416 ? 46.094 -17.749 -19.662 1.00 88.56 416 ARG A CA 1
ATOM 3251 C C . ARG A 1 416 ? 46.866 -18.544 -18.612 1.00 88.56 416 ARG A C 1
ATOM 3253 O O . ARG A 1 416 ? 47.294 -17.989 -17.600 1.00 88.56 416 ARG A O 1
ATOM 3260 N N . LYS A 1 417 ? 47.110 -19.827 -18.881 1.00 86.69 417 LYS A N 1
ATOM 3261 C CA . LYS A 1 417 ? 47.938 -20.668 -18.007 1.00 86.69 417 LYS A CA 1
ATOM 3262 C C . LYS A 1 417 ? 49.420 -20.494 -18.320 1.00 86.69 417 LYS A C 1
ATOM 3264 O O . LYS A 1 417 ? 49.821 -20.235 -19.456 1.00 86.69 417 LYS A O 1
ATOM 3269 N N . GLU A 1 418 ? 50.248 -20.655 -17.296 1.00 77.81 418 GLU A N 1
ATOM 3270 C CA . GLU A 1 418 ? 51.700 -20.584 -17.432 1.00 77.81 418 GLU A CA 1
ATOM 3271 C C . GLU A 1 418 ? 52.198 -21.671 -18.405 1.00 77.81 418 GLU A C 1
ATOM 3273 O O . GLU A 1 418 ? 51.891 -22.850 -18.244 1.00 77.81 418 GLU A O 1
ATOM 3278 N N . GLY A 1 419 ? 52.908 -21.258 -19.462 1.00 82.06 419 GLY A N 1
ATOM 3279 C CA . GLY A 1 419 ? 53.388 -22.132 -20.545 1.00 82.06 419 GLY A CA 1
ATOM 3280 C C . GLY A 1 419 ? 52.589 -22.082 -21.858 1.00 82.06 419 GLY A C 1
ATOM 3281 O O . GLY A 1 419 ? 53.106 -22.504 -22.890 1.00 82.06 419 GLY A O 1
ATOM 3282 N N . GLU A 1 420 ? 51.374 -21.524 -21.877 1.00 85.75 420 GLU A N 1
ATOM 3283 C CA . GLU A 1 420 ? 50.605 -21.316 -23.120 1.00 85.75 420 GLU A CA 1
ATOM 3284 C C . GLU A 1 420 ? 51.186 -20.159 -23.955 1.00 85.75 420 GLU A C 1
ATOM 3286 O O . GLU A 1 420 ? 51.816 -19.275 -23.377 1.00 85.75 420 GLU A O 1
ATOM 3291 N N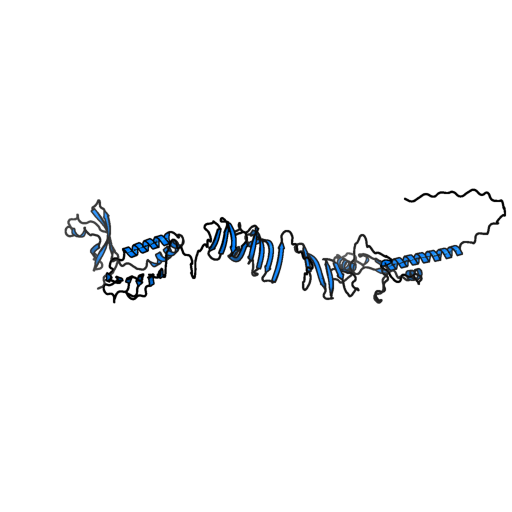 . PRO A 1 421 ? 50.994 -20.090 -25.286 1.00 85.38 421 PRO A N 1
ATOM 3292 C CA . PRO A 1 421 ? 51.464 -18.965 -26.102 1.00 85.38 421 PRO A CA 1
ATOM 3293 C C . PRO A 1 421 ? 50.792 -17.631 -25.727 1.00 85.38 421 PRO A C 1
ATOM 3295 O O . PRO A 1 421 ? 49.668 -17.586 -25.228 1.00 85.38 421 PRO A O 1
ATOM 3298 N N . THR A 1 422 ? 51.488 -16.513 -25.964 1.00 85.12 422 THR A N 1
ATOM 3299 C CA . THR A 1 422 ? 50.955 -15.166 -25.690 1.00 85.12 422 THR A CA 1
ATOM 3300 C C . THR A 1 422 ? 49.783 -14.849 -26.616 1.00 85.12 422 THR A C 1
ATOM 3302 O O . THR A 1 422 ? 49.920 -14.894 -27.834 1.00 85.12 422 THR A O 1
ATOM 3305 N N . ILE A 1 423 ? 48.646 -14.463 -26.036 1.00 88.31 423 ILE A N 1
ATOM 3306 C CA . ILE A 1 423 ? 47.428 -14.126 -26.781 1.00 88.31 423 ILE A CA 1
ATOM 3307 C C . ILE A 1 423 ? 47.546 -12.708 -27.376 1.00 88.31 423 ILE A C 1
ATOM 3309 O O . ILE A 1 423 ? 47.659 -11.714 -26.644 1.00 88.31 423 ILE A O 1
ATOM 3313 N N . THR A 1 424 ? 47.530 -12.601 -28.705 1.00 90.62 424 THR A N 1
ATOM 3314 C CA . THR A 1 424 ? 47.598 -11.348 -29.485 1.00 90.62 424 THR A CA 1
ATOM 3315 C C . THR A 1 424 ? 46.203 -10.864 -29.899 1.00 90.62 424 THR A C 1
ATOM 3317 O O . THR A 1 424 ? 45.195 -11.505 -29.607 1.00 90.62 424 THR A O 1
ATOM 3320 N N . THR A 1 425 ? 46.124 -9.719 -30.583 1.00 89.38 425 THR A N 1
ATOM 3321 C CA . THR A 1 425 ? 44.875 -9.200 -31.172 1.00 89.38 425 THR A CA 1
ATOM 3322 C C . THR A 1 425 ? 44.252 -10.138 -32.208 1.00 89.38 425 THR A C 1
ATOM 3324 O O . THR A 1 425 ? 43.078 -9.983 -32.514 1.00 89.38 425 THR A O 1
ATOM 3327 N N . ASP A 1 426 ? 44.980 -11.147 -32.690 1.00 88.12 426 ASP A N 1
ATOM 3328 C CA . ASP A 1 426 ? 44.450 -12.165 -33.609 1.00 88.12 426 ASP A CA 1
ATOM 3329 C C . ASP A 1 426 ? 43.370 -13.045 -32.953 1.00 88.12 426 ASP A C 1
ATOM 3331 O O . ASP A 1 426 ? 42.606 -13.721 -33.635 1.00 88.12 426 ASP A O 1
ATOM 3335 N N . ALA A 1 427 ? 43.287 -13.030 -31.617 1.00 88.69 427 ALA A N 1
ATOM 3336 C CA . ALA A 1 427 ? 42.286 -13.762 -30.846 1.00 88.69 427 ALA A CA 1
ATOM 3337 C C . ALA A 1 427 ? 40.923 -13.045 -30.740 1.00 88.69 427 ALA A C 1
ATOM 3339 O O . ALA A 1 427 ? 39.977 -13.606 -30.181 1.00 88.69 427 ALA A O 1
ATOM 3340 N N . ILE A 1 428 ? 40.812 -11.812 -31.245 1.00 91.56 428 ILE A N 1
ATOM 3341 C CA . ILE A 1 428 ? 39.571 -11.027 -31.275 1.00 91.56 428 ILE A CA 1
ATOM 3342 C C . ILE A 1 428 ? 39.191 -10.664 -32.720 1.00 91.56 428 ILE A C 1
ATOM 3344 O O . ILE A 1 428 ? 40.040 -10.722 -33.607 1.00 91.56 428 ILE A O 1
ATOM 3348 N N . PRO A 1 429 ? 37.923 -10.300 -32.992 1.00 90.69 429 PRO A N 1
ATOM 3349 C CA . PRO A 1 429 ? 37.488 -9.969 -34.345 1.00 90.69 429 PRO A CA 1
ATOM 3350 C C . PRO A 1 429 ? 38.291 -8.821 -34.980 1.00 90.69 429 PRO A C 1
ATOM 3352 O O . PRO A 1 429 ? 38.455 -7.750 -34.388 1.00 90.69 429 PRO A O 1
ATOM 3355 N N . THR A 1 430 ? 38.762 -9.041 -36.209 1.00 92.06 430 THR A N 1
ATOM 3356 C CA . THR A 1 430 ? 39.379 -8.015 -37.064 1.00 92.06 430 THR A CA 1
ATOM 3357 C C . THR A 1 430 ? 38.334 -7.451 -38.018 1.00 92.06 430 THR A C 1
ATOM 3359 O O . THR A 1 430 ? 37.597 -8.193 -38.668 1.00 92.06 430 THR A O 1
ATOM 3362 N N . HIS A 1 431 ? 38.287 -6.129 -38.118 1.00 90.12 431 HIS A N 1
ATOM 3363 C CA . HIS A 1 431 ? 37.382 -5.381 -38.979 1.00 90.12 431 HIS A CA 1
ATOM 3364 C C . HIS A 1 431 ? 38.169 -4.602 -40.034 1.00 90.12 431 HIS A C 1
ATOM 3366 O O . HIS A 1 431 ? 39.345 -4.294 -39.844 1.00 90.12 431 HIS A O 1
ATOM 3372 N N . TYR A 1 432 ? 37.502 -4.258 -41.135 1.00 91.44 432 TYR A N 1
ATOM 3373 C CA . TYR A 1 432 ? 38.073 -3.486 -42.237 1.00 91.44 432 TYR A CA 1
ATOM 3374 C C . TYR A 1 432 ? 37.124 -2.355 -42.615 1.00 91.44 432 TYR A C 1
ATOM 3376 O O . TYR A 1 432 ? 35.912 -2.561 -42.686 1.00 91.44 432 TYR A O 1
ATOM 3384 N N . GLY A 1 433 ? 37.662 -1.169 -42.877 1.00 86.81 433 GLY A N 1
ATOM 3385 C CA . GLY A 1 433 ? 36.842 -0.027 -43.261 1.00 86.81 433 GLY A CA 1
ATOM 3386 C C . GLY A 1 433 ? 37.601 1.289 -43.286 1.00 86.81 433 GLY A C 1
ATOM 3387 O O . GLY A 1 433 ? 38.798 1.351 -42.999 1.00 86.81 433 GLY A O 1
ATOM 3388 N N . LEU A 1 434 ? 36.879 2.350 -43.641 1.00 83.94 434 LEU A N 1
ATOM 3389 C CA . LEU A 1 434 ? 37.389 3.713 -43.577 1.00 83.94 434 LEU A CA 1
ATOM 3390 C C . LEU A 1 434 ? 37.540 4.129 -42.107 1.00 83.94 434 LEU A C 1
ATOM 3392 O O . LEU A 1 434 ? 36.591 4.033 -41.330 1.00 83.94 434 LEU A O 1
ATOM 3396 N N . VAL A 1 435 ? 38.722 4.618 -41.735 1.00 78.25 435 VAL A N 1
ATOM 3397 C CA . VAL A 1 435 ? 38.982 5.170 -40.400 1.00 78.25 435 VAL A CA 1
ATOM 3398 C C . VAL A 1 435 ? 39.197 6.669 -40.536 1.00 78.25 435 VAL A C 1
ATOM 3400 O O . VAL A 1 435 ? 40.217 7.109 -41.063 1.00 78.25 435 VAL A O 1
ATOM 3403 N N . ILE A 1 436 ? 38.228 7.449 -40.059 1.00 72.75 436 ILE A N 1
ATOM 3404 C CA . ILE A 1 436 ? 38.298 8.912 -40.087 1.00 72.75 436 ILE A CA 1
ATOM 3405 C C . ILE A 1 436 ? 39.209 9.383 -38.935 1.00 72.75 436 ILE A C 1
ATOM 3407 O O . ILE A 1 436 ? 39.026 8.929 -37.799 1.00 72.75 436 ILE A O 1
ATOM 3411 N N . PRO A 1 437 ? 40.204 10.257 -39.189 1.00 66.81 437 PRO A N 1
ATOM 3412 C CA . PRO A 1 437 ? 41.042 10.834 -38.143 1.00 66.81 437 PRO A CA 1
ATOM 3413 C C . PRO A 1 437 ? 40.208 11.569 -37.090 1.00 66.81 437 PRO A C 1
ATOM 3415 O O . PRO A 1 437 ? 39.226 12.232 -37.404 1.00 66.81 437 PRO A O 1
ATOM 3418 N N . LYS A 1 438 ? 40.632 11.477 -35.829 1.00 59.75 438 LYS A N 1
ATOM 3419 C CA . LYS A 1 438 ? 39.883 11.943 -34.650 1.00 59.75 438 LYS A CA 1
ATOM 3420 C C . LYS A 1 438 ? 39.708 13.473 -34.558 1.00 59.75 438 LYS A C 1
ATOM 3422 O O . LYS A 1 438 ? 39.050 13.934 -33.634 1.00 59.75 438 LYS A O 1
ATOM 3427 N N . GLU A 1 439 ? 40.334 14.239 -35.452 1.00 54.34 439 GLU A N 1
ATOM 3428 C CA . GLU A 1 439 ? 40.506 15.697 -35.331 1.00 54.34 439 GLU A CA 1
ATOM 3429 C C . GLU A 1 439 ? 39.626 16.537 -36.268 1.00 54.34 439 GLU A C 1
ATOM 3431 O O . GLU A 1 439 ? 39.678 17.760 -36.208 1.00 54.34 439 GLU A O 1
ATOM 3436 N N . ALA A 1 440 ? 38.794 15.920 -37.106 1.00 48.72 440 ALA A N 1
ATOM 3437 C CA . ALA A 1 440 ? 37.816 16.652 -37.901 1.00 48.72 440 ALA A CA 1
ATOM 3438 C C . ALA A 1 440 ? 36.431 16.518 -37.260 1.00 48.72 440 ALA A C 1
ATOM 3440 O O . ALA A 1 440 ? 36.095 15.459 -36.733 1.00 48.72 440 ALA A O 1
ATOM 3441 N N . GLU A 1 441 ? 35.657 17.601 -37.306 1.00 53.91 441 GLU A N 1
ATOM 3442 C CA . GLU A 1 441 ? 34.216 17.685 -37.028 1.00 53.91 441 GLU A CA 1
ATOM 3443 C C . GLU A 1 441 ? 33.447 16.442 -37.535 1.00 53.91 441 GLU A C 1
ATOM 3445 O O . GLU A 1 441 ? 33.955 15.707 -38.383 1.00 53.91 441 GLU A O 1
ATOM 3450 N N . GLU A 1 442 ? 32.208 16.214 -37.074 1.00 52.91 442 GLU A N 1
ATOM 3451 C CA . GLU A 1 442 ? 31.285 15.135 -37.506 1.00 52.91 442 GLU A CA 1
ATOM 3452 C C . GLU A 1 442 ? 30.905 15.165 -39.015 1.00 52.91 442 GLU A C 1
ATOM 3454 O O . GLU A 1 442 ? 29.795 14.844 -39.425 1.00 52.91 442 GLU A O 1
ATOM 3459 N N . ASN A 1 443 ? 31.831 15.521 -39.892 1.00 51.22 443 ASN A N 1
ATOM 3460 C CA . ASN A 1 443 ? 31.719 15.641 -41.336 1.00 51.22 443 ASN A CA 1
ATOM 3461 C C . ASN A 1 443 ? 31.873 14.279 -42.044 1.00 51.22 443 ASN A C 1
ATOM 3463 O O . ASN A 1 443 ? 32.091 14.217 -43.257 1.00 51.22 443 ASN A O 1
ATOM 3467 N N . GLY A 1 444 ? 31.780 13.172 -41.302 1.00 57.91 444 GLY A N 1
ATOM 3468 C CA . GLY A 1 444 ? 31.815 11.825 -41.855 1.00 57.91 444 GLY A CA 1
ATOM 3469 C C . GLY A 1 444 ? 30.571 11.547 -42.697 1.00 57.91 444 GLY A C 1
ATOM 3470 O O . GLY A 1 444 ? 29.441 11.650 -42.226 1.00 57.91 444 GLY A O 1
ATOM 3471 N N . VAL A 1 445 ? 30.762 11.154 -43.958 1.00 65.38 445 VAL A N 1
ATOM 3472 C CA . VAL A 1 445 ? 29.655 10.681 -44.796 1.00 65.38 445 VAL A CA 1
ATOM 3473 C C . VAL A 1 445 ? 29.147 9.368 -44.196 1.00 65.38 445 VAL A C 1
ATOM 3475 O O . VAL A 1 445 ? 29.884 8.387 -44.138 1.00 65.38 445 VAL A O 1
ATOM 3478 N N . GLY A 1 446 ? 27.891 9.330 -43.742 1.00 75.38 446 GLY A N 1
ATOM 3479 C CA . GLY A 1 446 ? 27.299 8.105 -43.194 1.00 75.38 446 GLY A CA 1
ATOM 3480 C C . GLY A 1 446 ? 27.335 6.933 -44.187 1.00 75.38 446 GLY A C 1
ATOM 3481 O O . GLY A 1 446 ? 27.426 7.136 -45.399 1.00 75.38 446 GLY A O 1
ATOM 3482 N N . LEU A 1 447 ? 27.206 5.695 -43.691 1.00 80.19 447 LEU A N 1
ATOM 3483 C CA . LEU A 1 447 ? 27.309 4.456 -44.490 1.00 80.19 447 LEU A CA 1
ATOM 3484 C C . LEU A 1 447 ? 26.490 4.484 -45.789 1.00 80.19 447 LEU A C 1
ATOM 3486 O O . LEU A 1 447 ? 26.993 4.134 -46.855 1.00 80.19 447 LEU A O 1
ATOM 3490 N N . TYR A 1 448 ? 25.244 4.955 -45.718 1.00 82.75 448 TYR A N 1
ATOM 3491 C CA . TYR A 1 448 ? 24.382 5.085 -46.894 1.00 82.75 448 TYR A CA 1
ATOM 3492 C C . TYR A 1 448 ? 24.940 6.077 -47.931 1.00 82.75 448 TYR A C 1
ATOM 3494 O O . TYR A 1 448 ? 24.877 5.833 -49.138 1.00 82.75 448 TYR A O 1
ATOM 3502 N N . GLY A 1 449 ? 25.511 7.195 -47.475 1.00 85.62 449 GLY A N 1
ATOM 3503 C CA . GLY A 1 449 ? 26.154 8.174 -48.347 1.00 85.62 449 GLY A CA 1
ATOM 3504 C C . GLY A 1 449 ? 27.422 7.618 -48.997 1.00 85.62 449 GLY A C 1
ATOM 3505 O O . GLY A 1 449 ? 27.631 7.841 -50.186 1.00 85.62 449 GLY A O 1
ATOM 3506 N N . MET A 1 450 ? 28.216 6.831 -48.263 1.00 87.44 450 MET A N 1
ATOM 3507 C CA . MET A 1 450 ? 29.390 6.149 -48.819 1.00 87.44 450 MET A CA 1
ATOM 3508 C C . MET A 1 450 ? 28.994 5.136 -49.898 1.00 87.44 450 MET A C 1
ATOM 3510 O O . MET A 1 450 ? 29.549 5.161 -50.992 1.00 87.44 450 MET A O 1
ATOM 3514 N N . LEU A 1 451 ? 27.977 4.305 -49.646 1.00 89.38 451 LEU A N 1
ATOM 3515 C CA . LEU A 1 451 ? 27.462 3.367 -50.650 1.00 89.38 451 LEU A CA 1
ATOM 3516 C C . LEU A 1 451 ? 26.940 4.094 -51.902 1.00 89.38 451 LEU A C 1
ATOM 3518 O O . LEU A 1 451 ? 27.151 3.639 -53.027 1.00 89.38 451 LEU A O 1
ATOM 3522 N N . SER A 1 452 ? 26.295 5.247 -51.715 1.00 90.56 452 SER A N 1
ATOM 3523 C CA . SER A 1 452 ? 25.823 6.083 -52.825 1.00 90.56 452 SER A CA 1
ATOM 3524 C C . SER A 1 452 ? 26.990 6.645 -53.650 1.00 90.56 452 SER A C 1
ATOM 3526 O O . SER A 1 452 ? 26.932 6.622 -54.878 1.00 90.56 452 SER A O 1
ATOM 3528 N N . GLN A 1 453 ? 28.072 7.091 -53.000 1.00 91.06 453 GLN A N 1
ATOM 3529 C CA . GLN A 1 453 ? 29.290 7.552 -53.683 1.00 91.06 453 GLN A CA 1
ATOM 3530 C C . GLN A 1 453 ? 29.978 6.415 -54.444 1.00 91.06 453 GLN A C 1
ATOM 3532 O O . GLN A 1 453 ? 30.317 6.600 -55.608 1.00 91.06 453 GLN A O 1
ATOM 3537 N N . LEU A 1 454 ? 30.095 5.225 -53.844 1.00 92.44 454 LEU A N 1
ATOM 3538 C CA . LEU A 1 454 ? 30.628 4.033 -54.512 1.00 92.44 454 LEU A CA 1
ATOM 3539 C C . LEU A 1 454 ? 29.804 3.653 -55.752 1.00 92.44 454 LEU A C 1
ATOM 3541 O O . LEU A 1 454 ? 30.361 3.330 -56.798 1.00 92.44 454 LEU A O 1
ATOM 3545 N N . THR A 1 455 ? 28.475 3.737 -55.656 1.00 93.88 455 THR A N 1
ATOM 3546 C CA . THR A 1 455 ? 27.575 3.468 -56.788 1.00 93.88 455 THR A CA 1
ATOM 3547 C C . THR A 1 455 ? 27.809 4.463 -57.930 1.00 93.88 455 THR A C 1
ATOM 3549 O O . THR A 1 455 ? 27.927 4.053 -59.082 1.00 93.88 455 THR A O 1
ATOM 3552 N N . SER A 1 456 ? 27.934 5.758 -57.617 1.00 93.62 456 SER A N 1
ATOM 3553 C CA . SER A 1 456 ? 28.225 6.804 -58.609 1.00 93.62 456 SER A CA 1
ATOM 3554 C C . SER A 1 456 ? 29.615 6.640 -59.231 1.00 93.62 456 SER A C 1
ATOM 3556 O O . SER A 1 456 ? 29.765 6.752 -60.443 1.00 93.62 456 SER A O 1
ATOM 3558 N N . ALA A 1 457 ? 30.629 6.312 -58.426 1.00 95.25 457 ALA A N 1
ATOM 3559 C CA . ALA A 1 457 ? 31.984 6.029 -58.892 1.00 95.25 457 ALA A CA 1
ATOM 3560 C C . ALA A 1 457 ? 32.014 4.868 -59.894 1.00 95.25 457 ALA A C 1
ATOM 3562 O O . ALA A 1 457 ? 32.674 4.950 -60.929 1.00 95.25 457 ALA A O 1
ATOM 3563 N N . PHE A 1 458 ? 31.263 3.798 -59.614 1.00 96.06 458 PHE A N 1
ATOM 3564 C CA . PHE A 1 458 ? 31.138 2.667 -60.527 1.00 96.06 458 PHE A CA 1
ATOM 3565 C C . PHE A 1 458 ? 30.464 3.068 -61.846 1.00 96.06 458 PHE A C 1
ATOM 3567 O O . PHE A 1 458 ? 30.956 2.708 -62.912 1.00 96.06 458 PHE A O 1
ATOM 3574 N N . GLN A 1 459 ? 29.387 3.862 -61.794 1.00 94.50 459 GLN A N 1
ATOM 3575 C CA . GLN A 1 459 ? 28.735 4.398 -62.996 1.00 94.50 459 GLN A CA 1
ATOM 3576 C C . GLN A 1 459 ? 29.701 5.248 -63.836 1.00 94.50 459 GLN A C 1
ATOM 3578 O O . GLN A 1 459 ? 29.795 5.050 -65.045 1.00 94.50 459 GLN A O 1
ATOM 3583 N N . GLU A 1 460 ? 30.461 6.147 -63.205 1.00 94.25 460 GLU A N 1
ATOM 3584 C CA . GLU A 1 460 ? 31.486 6.955 -63.878 1.00 94.25 460 GLU A CA 1
ATOM 3585 C C . GLU A 1 460 ? 32.586 6.094 -64.508 1.00 94.25 460 GLU A C 1
ATOM 3587 O O . GLU A 1 460 ? 32.997 6.352 -65.640 1.00 94.25 460 GLU A O 1
ATOM 3592 N N . TYR A 1 461 ? 33.064 5.069 -63.796 1.00 95.25 461 TYR A N 1
ATOM 3593 C CA . TYR A 1 461 ? 34.081 4.150 -64.303 1.00 95.25 461 TYR A CA 1
ATOM 3594 C C . TYR A 1 461 ? 33.602 3.394 -65.545 1.00 95.25 461 TYR A C 1
ATOM 3596 O O . TYR A 1 461 ? 34.352 3.304 -66.518 1.00 95.25 461 TYR A O 1
ATOM 3604 N N . VAL A 1 462 ? 32.361 2.894 -65.535 1.00 95.56 462 VAL A N 1
ATOM 3605 C CA . VAL A 1 462 ? 31.749 2.221 -66.691 1.00 95.56 462 VAL A CA 1
ATOM 3606 C C . VAL A 1 462 ? 31.685 3.177 -67.881 1.00 95.56 462 VAL A C 1
ATOM 3608 O O . VAL A 1 462 ? 32.246 2.869 -68.926 1.00 95.56 462 VAL A O 1
ATOM 3611 N N . ILE A 1 463 ? 31.135 4.383 -67.694 1.00 93.44 463 ILE A N 1
ATOM 3612 C CA . ILE A 1 463 ? 31.020 5.393 -68.762 1.00 93.44 463 ILE A CA 1
ATOM 3613 C C . ILE A 1 463 ? 32.391 5.738 -69.363 1.00 93.44 463 ILE A C 1
ATOM 3615 O O . ILE A 1 463 ? 32.550 5.759 -70.583 1.00 93.44 463 ILE A O 1
ATOM 3619 N N . LYS A 1 464 ? 33.401 5.996 -68.519 1.00 92.62 464 LYS A N 1
ATOM 3620 C CA . LYS A 1 464 ? 34.765 6.320 -68.975 1.00 92.62 464 LYS A CA 1
ATOM 3621 C C . LYS A 1 464 ? 35.424 5.141 -69.699 1.00 92.62 464 LYS A C 1
ATOM 3623 O O . LYS A 1 464 ? 36.178 5.347 -70.648 1.00 92.62 464 LYS A O 1
ATOM 3628 N N . THR A 1 465 ? 35.168 3.914 -69.250 1.00 91.56 465 THR A N 1
ATOM 3629 C CA . THR A 1 465 ? 35.750 2.707 -69.849 1.00 91.56 465 THR A CA 1
ATOM 3630 C C . THR A 1 465 ? 35.124 2.398 -71.203 1.00 91.56 465 THR A C 1
ATOM 3632 O O . THR A 1 465 ? 35.870 2.119 -72.138 1.00 91.56 465 THR A O 1
ATOM 3635 N N . ASP A 1 466 ? 33.802 2.507 -71.328 1.00 91.19 466 ASP A N 1
ATOM 3636 C CA . ASP A 1 466 ? 33.083 2.291 -72.588 1.00 91.19 466 ASP A CA 1
ATOM 3637 C C . ASP A 1 466 ? 33.515 3.307 -73.648 1.00 91.19 466 ASP A C 1
ATOM 3639 O O . ASP A 1 466 ? 33.863 2.917 -74.759 1.00 91.19 466 ASP A O 1
ATOM 3643 N N . ALA A 1 467 ? 33.623 4.589 -73.278 1.00 90.06 467 ALA A N 1
ATOM 3644 C CA . ALA A 1 467 ? 34.148 5.622 -74.171 1.00 90.06 467 ALA A CA 1
ATOM 3645 C C . ALA A 1 467 ? 35.563 5.281 -74.675 1.00 90.06 467 ALA A C 1
ATOM 3647 O O . ALA A 1 467 ? 35.847 5.374 -75.868 1.00 90.06 467 ALA A O 1
ATOM 3648 N N . ARG A 1 468 ? 36.445 4.807 -73.783 1.00 91.25 468 ARG A N 1
ATOM 3649 C CA . ARG A 1 468 ? 37.797 4.367 -74.161 1.00 91.25 468 ARG A CA 1
ATOM 3650 C C . ARG A 1 468 ? 37.775 3.143 -75.084 1.00 91.25 468 ARG A C 1
ATOM 3652 O O . ARG A 1 468 ? 38.643 3.017 -75.940 1.00 91.25 468 ARG A O 1
ATOM 3659 N N . LEU A 1 469 ? 36.839 2.214 -74.891 1.00 86.56 469 LEU A N 1
ATOM 3660 C CA . LEU A 1 469 ? 36.703 1.028 -75.739 1.00 86.56 469 LEU A CA 1
ATOM 3661 C C . LEU A 1 469 ? 36.178 1.386 -77.135 1.00 86.56 469 LEU A C 1
ATOM 3663 O O . LEU A 1 469 ? 36.738 0.899 -78.112 1.00 86.56 469 LEU A O 1
ATOM 3667 N N . GLU A 1 470 ? 35.185 2.271 -77.243 1.00 85.06 470 GLU A N 1
ATOM 3668 C CA . GLU A 1 470 ? 34.676 2.774 -78.530 1.00 85.06 470 GLU A CA 1
ATOM 3669 C C . GLU A 1 470 ? 35.764 3.489 -79.348 1.00 85.06 470 GLU A C 1
ATOM 3671 O O . GLU A 1 470 ? 35.812 3.348 -80.569 1.00 85.06 470 GLU A O 1
ATOM 3676 N N . GLU A 1 471 ? 36.680 4.204 -78.688 1.00 82.44 471 GLU A N 1
ATOM 3677 C CA . GLU A 1 471 ? 37.848 4.816 -79.338 1.00 82.44 471 GLU A CA 1
ATOM 3678 C C . GLU A 1 471 ? 38.886 3.786 -79.826 1.00 82.44 471 GLU A C 1
ATOM 3680 O O . GLU A 1 471 ? 39.619 4.051 -80.782 1.00 82.44 471 GLU A O 1
ATOM 3685 N N . LEU A 1 472 ? 38.966 2.616 -79.181 1.00 78.06 472 LEU A N 1
ATOM 3686 C CA . LEU A 1 472 ? 39.925 1.550 -79.494 1.00 78.06 472 LEU A CA 1
ATOM 3687 C C . LEU A 1 472 ? 39.381 0.504 -80.482 1.00 78.06 472 LEU A C 1
ATOM 3689 O O . LEU A 1 472 ? 40.171 -0.256 -81.052 1.00 78.06 472 LEU A O 1
ATOM 3693 N N . GLU A 1 473 ? 38.065 0.441 -80.714 1.00 71.75 473 GLU A N 1
ATOM 3694 C CA . GLU A 1 473 ? 37.488 -0.435 -81.735 1.00 71.75 473 GLU A CA 1
ATOM 3695 C C . GLU A 1 473 ? 37.861 0.063 -83.149 1.00 71.75 473 GLU A C 1
ATOM 3697 O O . GLU A 1 473 ? 37.537 1.192 -83.527 1.00 71.75 473 GLU A O 1
ATOM 3702 N N . PRO A 1 474 ? 38.530 -0.752 -83.994 1.00 59.78 474 PRO A N 1
ATOM 3703 C CA . PRO A 1 474 ? 38.919 -0.313 -85.328 1.00 59.78 474 PRO A CA 1
ATOM 3704 C C . PRO A 1 474 ? 37.677 -0.013 -86.178 1.00 59.78 474 PRO A C 1
ATOM 3706 O O . PRO A 1 474 ? 36.828 -0.885 -86.382 1.00 59.78 474 PRO A O 1
ATOM 3709 N N . LEU A 1 475 ? 37.597 1.214 -86.716 1.00 59.94 475 LEU A N 1
ATOM 3710 C CA . LEU A 1 475 ? 36.593 1.641 -87.699 1.00 59.94 475 LEU A CA 1
ATOM 3711 C C . LEU A 1 475 ? 36.397 0.543 -88.759 1.00 59.94 475 LEU A C 1
ATOM 3713 O O . LEU A 1 475 ? 37.279 0.300 -89.586 1.00 59.94 475 LEU A O 1
ATOM 3717 N N . LYS A 1 476 ? 35.232 -0.121 -88.755 1.00 55.72 476 LYS A N 1
ATOM 3718 C CA . LYS A 1 476 ? 34.886 -1.127 -89.773 1.00 55.72 476 LYS A CA 1
ATOM 3719 C C . LYS A 1 476 ? 35.073 -0.520 -91.176 1.00 55.72 476 LYS A C 1
ATOM 3721 O O . LYS A 1 476 ? 34.541 0.567 -91.427 1.00 55.72 476 LYS A O 1
ATOM 3726 N N . PRO A 1 477 ? 35.759 -1.194 -92.122 1.00 48.94 477 PRO A N 1
ATOM 3727 C CA . PRO A 1 477 ? 35.880 -0.689 -93.483 1.00 48.94 477 PRO A CA 1
ATOM 3728 C C . PRO A 1 477 ? 34.481 -0.573 -94.099 1.00 48.94 477 PRO A C 1
ATOM 3730 O O . PRO A 1 477 ? 33.709 -1.534 -94.105 1.00 48.94 477 PRO A O 1
ATOM 3733 N N . LYS A 1 478 ? 34.135 0.623 -94.595 1.00 46.22 478 LYS A N 1
ATOM 3734 C CA . LYS A 1 478 ? 32.863 0.889 -95.281 1.00 46.22 478 LYS A CA 1
ATOM 3735 C C . LYS A 1 478 ? 32.724 -0.056 -96.480 1.00 46.22 478 LYS A C 1
ATOM 3737 O O . LYS A 1 478 ? 33.363 0.134 -97.510 1.00 46.22 478 LYS A O 1
ATOM 3742 N N . GLY A 1 479 ? 31.879 -1.075 -96.339 1.00 40.75 479 GLY A N 1
ATOM 3743 C CA . GLY A 1 479 ? 31.504 -1.981 -97.420 1.00 40.75 479 GLY A CA 1
ATOM 3744 C C . GLY A 1 479 ? 30.733 -1.251 -98.523 1.00 40.75 479 GLY A C 1
ATOM 3745 O O . GLY A 1 479 ? 29.812 -0.481 -98.253 1.00 40.75 479 GLY A O 1
ATOM 3746 N N . ASN A 1 480 ? 31.124 -1.510 -99.772 1.00 44.91 480 ASN A N 1
ATOM 3747 C CA . ASN A 1 480 ? 30.538 -0.968 -100.998 1.00 44.91 480 ASN A CA 1
ATOM 3748 C C . ASN A 1 480 ? 29.005 -1.106 -101.055 1.00 44.91 480 ASN A C 1
ATOM 3750 O O . ASN A 1 480 ? 28.462 -2.208 -101.153 1.00 44.91 480 ASN A O 1
ATOM 3754 N N . ILE A 1 481 ? 28.316 0.034 -101.104 1.00 44.41 481 ILE A N 1
ATOM 3755 C CA . ILE A 1 481 ? 26.878 0.136 -101.367 1.00 44.41 481 ILE A CA 1
ATOM 3756 C C . ILE A 1 481 ? 26.649 -0.072 -102.872 1.00 44.41 481 ILE A C 1
ATOM 3758 O O . ILE A 1 481 ? 26.912 0.816 -103.681 1.00 44.41 481 ILE A O 1
ATOM 3762 N N . LYS A 1 482 ? 26.141 -1.245 -103.274 1.00 42.09 482 LYS A N 1
ATOM 3763 C CA . LYS A 1 482 ? 25.606 -1.452 -104.630 1.00 42.09 482 LYS A CA 1
ATOM 3764 C C . LYS A 1 482 ? 24.161 -0.958 -104.702 1.00 42.09 482 LYS A C 1
ATOM 3766 O O . LYS A 1 482 ? 23.266 -1.514 -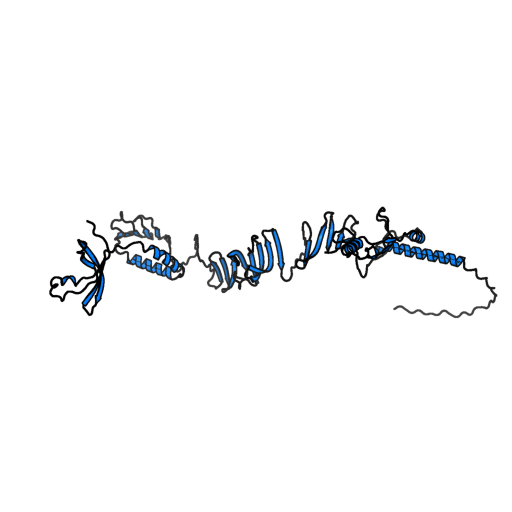104.071 1.00 42.09 482 LYS A O 1
ATOM 3771 N N . HIS A 1 483 ? 23.943 0.056 -105.536 1.00 46.25 483 HIS A N 1
ATOM 3772 C CA . HIS A 1 483 ? 22.635 0.481 -106.025 1.00 46.25 483 HIS A CA 1
ATOM 3773 C C . HIS A 1 483 ? 21.823 -0.701 -106.577 1.00 46.25 483 HIS A C 1
ATOM 3775 O O . HIS A 1 483 ? 22.238 -1.355 -107.535 1.00 46.25 483 HIS A O 1
ATOM 3781 N N . ARG A 1 484 ? 20.600 -0.897 -106.071 1.00 41.59 484 ARG A N 1
ATOM 3782 C CA . ARG A 1 484 ? 19.508 -1.453 -106.882 1.00 41.59 484 ARG A CA 1
ATOM 3783 C C . ARG A 1 484 ? 18.152 -0.954 -106.384 1.00 41.59 484 ARG A C 1
ATOM 3785 O O . ARG A 1 484 ? 17.548 -1.511 -105.476 1.00 41.59 484 ARG A O 1
ATOM 3792 N N . ASN A 1 485 ? 17.677 0.113 -107.022 1.00 46.41 485 ASN A N 1
ATOM 3793 C CA . ASN A 1 485 ? 16.290 0.558 -106.947 1.00 46.41 485 ASN A CA 1
ATOM 3794 C C . ASN A 1 485 ? 15.366 -0.528 -107.520 1.00 46.41 485 ASN A C 1
ATOM 3796 O O . ASN A 1 485 ? 15.486 -0.871 -108.698 1.00 46.41 485 ASN A O 1
ATOM 3800 N N . ARG A 1 486 ? 14.391 -1.007 -106.736 1.00 43.81 486 ARG A N 1
ATOM 3801 C CA . ARG A 1 486 ? 13.123 -1.516 -107.288 1.00 43.81 486 ARG A CA 1
ATOM 3802 C C . ARG A 1 486 ? 11.955 -1.377 -106.298 1.00 43.81 486 ARG A C 1
ATOM 3804 O O . ARG A 1 486 ? 11.791 -2.159 -105.377 1.00 43.81 486 ARG A O 1
ATOM 3811 N N . VAL A 1 487 ? 11.204 -0.303 -106.541 1.00 44.84 487 VAL A N 1
ATOM 3812 C CA . VAL A 1 487 ? 9.770 -0.001 -106.354 1.00 44.84 487 VAL A CA 1
ATOM 3813 C C . VAL A 1 487 ? 8.915 -0.829 -105.367 1.00 44.84 487 VAL A C 1
ATOM 3815 O O . VAL A 1 487 ? 8.780 -2.045 -105.455 1.00 44.84 487 VAL A O 1
ATOM 3818 N N . LYS A 1 488 ? 8.218 -0.050 -104.522 1.00 47.69 488 LYS A N 1
ATOM 3819 C CA . LYS A 1 488 ? 7.147 -0.341 -103.551 1.00 47.69 488 LYS A CA 1
ATOM 3820 C C . LYS A 1 488 ? 6.093 -1.380 -103.975 1.00 47.69 488 LYS A C 1
ATOM 3822 O O . LYS A 1 488 ? 5.454 -1.247 -105.015 1.00 47.69 488 LYS A O 1
ATOM 3827 N N . ARG A 1 489 ? 5.725 -2.245 -103.019 1.00 43.06 489 ARG A N 1
ATOM 3828 C CA . ARG A 1 489 ? 4.350 -2.745 -102.829 1.00 43.06 489 ARG A CA 1
ATOM 3829 C C . ARG A 1 489 ? 3.865 -2.348 -101.431 1.00 43.06 489 ARG A C 1
ATOM 3831 O O . ARG A 1 489 ? 4.433 -2.779 -100.436 1.00 43.06 489 ARG A O 1
ATOM 3838 N N . GLN A 1 490 ? 2.821 -1.524 -101.359 1.00 53.47 490 GLN A N 1
ATOM 3839 C CA . GLN A 1 490 ? 2.081 -1.265 -100.120 1.00 53.47 490 GLN A CA 1
ATOM 3840 C C . GLN A 1 490 ? 1.150 -2.442 -99.802 1.00 53.47 490 GLN A C 1
ATOM 3842 O O . GLN A 1 490 ? 0.384 -2.860 -100.670 1.00 53.47 490 GLN A O 1
ATOM 3847 N N . ARG A 1 491 ? 1.120 -2.889 -98.538 1.00 46.03 491 ARG A N 1
ATOM 3848 C CA . ARG A 1 491 ? -0.056 -3.536 -97.933 1.00 46.03 491 ARG A CA 1
ATOM 3849 C C . ARG A 1 491 ? -0.230 -3.117 -96.460 1.00 46.03 491 ARG A C 1
ATOM 3851 O O . ARG A 1 491 ? 0.596 -3.438 -95.623 1.00 46.03 491 ARG A O 1
ATOM 3858 N N . ARG A 1 492 ? -1.321 -2.360 -96.271 1.00 49.81 492 ARG A N 1
ATOM 3859 C CA . ARG A 1 492 ? -2.208 -2.010 -95.130 1.00 49.81 492 ARG A CA 1
ATOM 3860 C C . ARG A 1 492 ? -1.760 -2.184 -93.655 1.00 49.81 492 ARG A C 1
ATOM 3862 O O . ARG A 1 492 ? -1.202 -3.215 -93.306 1.00 49.81 492 ARG A O 1
ATOM 3869 N N . PRO A 1 493 ? -2.154 -1.242 -92.765 1.00 49.91 493 PRO A N 1
ATOM 3870 C CA . PRO A 1 493 ? -1.909 -1.326 -91.323 1.00 49.91 493 PRO A CA 1
ATOM 3871 C C . PRO A 1 493 ? -2.826 -2.349 -90.632 1.00 49.91 493 PRO A C 1
ATOM 3873 O O . PRO A 1 493 ? -4.018 -2.432 -90.946 1.00 49.91 493 PRO A O 1
ATOM 3876 N N . SER A 1 494 ? -2.302 -3.083 -89.645 1.00 43.38 494 SER A N 1
ATOM 3877 C CA . SER A 1 494 ? -3.130 -3.900 -88.754 1.00 43.38 494 SER A CA 1
ATOM 3878 C C . SER A 1 494 ? -3.782 -3.028 -87.682 1.00 43.38 494 SER A C 1
ATOM 3880 O O . SER A 1 494 ? -3.111 -2.471 -86.815 1.00 43.38 494 SER A O 1
ATOM 3882 N N . ARG A 1 495 ? -5.115 -2.956 -87.715 1.00 51.09 495 ARG A N 1
ATOM 3883 C CA . ARG A 1 495 ? -5.942 -2.561 -86.571 1.00 51.09 495 ARG A CA 1
ATOM 3884 C C . ARG A 1 495 ? -5.900 -3.676 -85.525 1.00 51.09 495 ARG A C 1
ATOM 3886 O O . ARG A 1 495 ? -6.489 -4.733 -85.747 1.00 51.09 495 ARG A O 1
ATOM 3893 N N . HIS A 1 496 ? -5.321 -3.408 -84.360 1.00 43.53 496 HIS A N 1
ATOM 3894 C CA . HIS A 1 496 ? -5.817 -4.028 -83.138 1.00 43.53 496 HIS A CA 1
ATOM 3895 C C . HIS A 1 496 ? -5.761 -3.053 -81.964 1.00 43.53 496 HIS A C 1
ATOM 3897 O O . HIS A 1 496 ? -4.701 -2.654 -81.501 1.00 43.53 496 HIS A O 1
ATOM 3903 N N . VAL A 1 497 ? -6.957 -2.673 -81.523 1.00 49.94 497 VAL A N 1
ATOM 3904 C CA . VAL A 1 497 ? -7.260 -2.135 -80.200 1.00 49.94 497 VAL A CA 1
ATOM 3905 C C . VAL A 1 497 ? -7.909 -3.282 -79.434 1.00 49.94 497 VAL A C 1
ATOM 3907 O O . VAL A 1 497 ? -8.863 -3.862 -79.950 1.00 49.94 497 VAL A O 1
ATOM 3910 N N . LYS A 1 498 ? -7.427 -3.572 -78.224 1.00 43.25 498 LYS A N 1
ATOM 3911 C CA . LYS A 1 498 ? -8.159 -4.148 -77.073 1.00 43.25 498 LYS A CA 1
ATOM 3912 C C . LYS A 1 498 ? -7.153 -4.190 -75.917 1.00 43.25 498 LYS A C 1
ATOM 3914 O O . LYS A 1 498 ? -6.091 -4.767 -76.084 1.00 43.25 498 LYS A O 1
ATOM 3919 N N . ARG A 1 499 ? -7.293 -3.380 -74.869 1.00 41.34 499 ARG A N 1
ATOM 3920 C CA . ARG A 1 499 ? -8.309 -3.274 -73.798 1.00 41.34 499 ARG A CA 1
ATOM 3921 C C . ARG A 1 499 ? -7.671 -3.794 -72.509 1.00 41.34 499 ARG A C 1
ATOM 3923 O O . ARG A 1 499 ? -7.161 -4.903 -72.468 1.00 41.34 499 ARG A O 1
ATOM 3930 N N . SER A 1 500 ? -7.727 -2.920 -71.518 1.00 40.34 500 SER A N 1
ATOM 3931 C CA . SER A 1 500 ? -7.419 -3.090 -70.106 1.00 40.34 500 SER A CA 1
ATOM 3932 C C . SER A 1 500 ? -7.983 -4.360 -69.475 1.00 40.34 500 SER A C 1
ATOM 3934 O O . SER A 1 500 ? -9.139 -4.715 -69.728 1.00 40.34 500 SER A O 1
ATOM 3936 N N . SER A 1 501 ? -7.211 -4.885 -68.531 1.00 48.38 501 SER A N 1
ATOM 3937 C CA . SER A 1 501 ? -7.673 -5.418 -67.247 1.00 48.38 501 SER A CA 1
ATOM 3938 C C . SER A 1 501 ? -6.594 -5.140 -66.216 1.00 48.38 501 SER A C 1
ATOM 3940 O O . SER A 1 501 ? -5.426 -5.437 -66.560 1.00 48.38 501 SER A O 1
#

pLDDT: mean 79.32, std 16.9, range [34.34, 98.31]

Secondary structure (DSSP, 8-state):
-PPP---EEE-----TTSGGGGGGGGGG-PPTT-EEEEEETTTTEEEEEEEEEEEEETTTTEEEEEEE------TTSSHHHHHHHHHHGGG-HHHHHHHHHHHHHHHHHH-TT-EEEE-SSEEEEESSSSTTT--SEEEEETTEEEEESS-TT---SEEEETTS-EE-S----S----S----S---S-EE-SSSSS-EEEEETTEEEEEETTEEEEEEEEEE-TT--EEEEEEESS-SSTTT-TT-EEEEEEESSSSEEEEEEEEEEEETTEEEEEEEEEEETTS-EEEEESS------SS------SSEEEEEETTEEEEEEEE-TTS-EEEE-SSEEEEE-TTTTT-EEEEETTSSSB-----S-------GGG--S-----S-HHHHHHT--EEEE--GGGHHHHHHHHHTPPTTSPPP-GGGS--EEEE---TTS-S-PPPHHHHHHHHHHHHHHHHHHHHHHHHHHS----------------------------

Radius of gyration: 59.46 Å; chains: 1; bounding box: 101×68×205 Å

Foldseek 3Di:
DDDDFDKDKDFDDDPCPPPVCVPVVVVFDADFQDWDWDQDPVVRDTDTWTFHDWDADPVVRHTGITITHDDDDDPPVPVVVVVVCVVVVVPDPVCVLVVVVVVVVVVVVVPPQWDWDDDPFKIWTFNDPDQVPTQWIWMQGPQWIFTGRHTDVDDGQFIQTPVGDTHHPDDDDPDDDDPDDDDDDDAFDWADPDPAPWTWGDHDQWTFTDDNNFTQWIFAFDAALVRDTKGKIWGQAYPDQVGQAQIWMWIWFDPDPKIKTWIARFRGADRGGTHGQWIFMAIPVGDTDTDHPPDDDDDDPPDDDDDDPAWAWDDDVNHTAWIWGAPPQRWTWTAGPFWIWIQDVVVVRDTFIGGNVRPGGDDDDDPDDDDDPDPVVDDPDDDDPDQLQVVLVPFDKDKDADPVFVVVQVVCQVPDDPPDDHRDCVVTDIDIGGDDDPPDDPPDQDPVSNVVSVVSSVVVVVVVVVVVVVVVPPDDPDDDDDDDDDDDDDDDDDDDDDDDD

Organism: Bacillus thuringiensis (NCBI:txid1428)

Sequence (501 aa):
VDQPKANYNVKFQELSQTEEYKDYKHLQSVYMADTVTVEHQEDGIDIKAKVIAYKYDPIKKEYLDITIGNFKESFTDVSGRVDLVQEELSNMPGSILDAAKANATSLINSGFGGHVRIYPDRILIMDTKDEKSAKKVWQWNLNGLGYSSTGVNGPYGTAITSDGRIVADFITAGTLSGNLVQGGEITGATLRTSDSVNYVNISKQFIRLYESSRTRVFVGYYKNSRNEIQPTLILGGDSDSTGANGAIMVYQFSDTSVKSGGIGITKGLDGNGYLNAASLYFSQTGNAMLDADKMIVLNAQTDMRFKVKDQFRFYRNDNWIASIGVSSGGDTDIVLPNAMIRNSSYENGYIQIKTALGSYYHGIIASDFKVSSKETYKTNIRSIAFSALEKVMEWEIKQYNLKNDIPKLYEMRMNRKEGEPTITTDAIPTHYGLVIPKEAEENGVGLYGMLSQLTSAFQEYVIKTDARLEELEPLKPKGNIKHRNRVKRQRRPSRHVKRSS

InterPro domains:
  IPR007119 Phage tail spike protein, N-terminal domain [TIGR01665] (2-68)
  IPR010572 Tail spike domain [PF06605] (2-78)
  IPR030392 Intramolecular chaperone auto-processing domain [PS51688] (373-472)